Protein AF-0000000075683332 (afdb_homodimer)

Secondary structure (DSSP, 8-state):
-----------------------------------------------TTS-SS-----------EEEEEE-S-EE--SS--BPP--EEEEEETS-EETTTTEEE-SS-EEEEEEEEEE--TT-BEEEEEEETTEEEEEEEE---SS--EEEEEEEEEE-TT-EEEEEEPSSTTBEEB--TT--EEEEEEEEEE--/-----------------------------------------------TTS-SS-----------EEEEEE-S-EE--SS--BPP--EEEEEETS-EETTTTEEE-SS-EEEEEEEEEEE-TT-BEEEEEEETTEEEEEEEE---SS--EEEEEEEEEE-TT-EEEEEEPSSTTBEEE--TT--EEEEEEEEEE--

Radius of gyration: 36.13 Å; Cα contacts (8 Å, |Δi|>4): 837; chains: 2; bounding box: 90×85×94 Å

Structure (mmCIF, N/CA/C/O backbone):
data_AF-0000000075683332-model_v1
#
loop_
_entity.id
_entity.type
_entity.pdbx_description
1 polymer 'Complement C1q tumor necrosis factor-related protein 4-like isoform X2'
#
loop_
_atom_site.group_PDB
_atom_site.id
_atom_site.type_symbol
_atom_site.label_atom_id
_atom_site.label_alt_id
_atom_site.label_comp_id
_atom_site.label_asym_id
_atom_site.label_entity_id
_atom_site.label_seq_id
_atom_site.pdbx_PDB_ins_code
_atom_site.Cartn_x
_atom_site.Cartn_y
_atom_site.Cartn_z
_atom_site.occupancy
_atom_site.B_iso_or_equiv
_atom_site.auth_seq_id
_atom_site.auth_comp_id
_atom_site.auth_asym_id
_atom_site.auth_atom_id
_atom_site.pdbx_PDB_model_num
ATOM 1 N N . MET A 1 1 ? 50.438 -36.938 31.422 1 21.03 1 MET A N 1
ATOM 2 C CA . MET A 1 1 ? 51.25 -36.188 32.406 1 21.03 1 MET A CA 1
ATOM 3 C C . MET A 1 1 ? 50.531 -34.906 32.844 1 21.03 1 MET A C 1
ATOM 5 O O . MET A 1 1 ? 49.594 -34.469 32.188 1 21.03 1 MET A O 1
ATOM 9 N N . GLY A 1 2 ? 51.375 -33.875 33.438 1 19.3 2 GLY A N 1
ATOM 10 C CA . GLY A 1 2 ? 51.219 -33.094 34.625 1 19.3 2 GLY A CA 1
ATOM 11 C C . GLY A 1 2 ? 50.5 -31.781 34.406 1 19.3 2 GLY A C 1
ATOM 12 O O . GLY A 1 2 ? 50.438 -30.922 35.281 1 19.3 2 GLY A O 1
ATOM 13 N N . LYS A 1 3 ? 50.25 -31.234 33.125 1 22.16 3 LYS A N 1
ATOM 14 C CA . LYS A 1 3 ? 50.625 -29.828 33.25 1 22.16 3 LYS A CA 1
ATOM 15 C C . LYS A 1 3 ? 49.844 -29.141 34.344 1 22.16 3 LYS A C 1
ATOM 17 O O . LYS A 1 3 ? 48.594 -29.297 34.406 1 22.16 3 LYS A O 1
ATOM 22 N N . ASP A 1 4 ? 50.562 -28.516 35.125 1 20.33 4 ASP A N 1
ATOM 23 C CA . ASP A 1 4 ? 50.438 -27.953 36.469 1 20.33 4 ASP A CA 1
ATOM 24 C C . ASP A 1 4 ? 49.375 -26.844 36.5 1 20.33 4 ASP A C 1
ATOM 26 O O . ASP A 1 4 ? 48.469 -26.875 37.344 1 20.33 4 ASP A O 1
ATOM 30 N N . PRO A 1 5 ? 49.688 -25.375 36.094 1 24.64 5 PRO A N 1
ATOM 31 C CA . PRO A 1 5 ? 49.844 -24.656 37.375 1 24.64 5 PRO A CA 1
ATOM 32 C C . PRO A 1 5 ? 48.5 -24.156 37.938 1 24.64 5 PRO A C 1
ATOM 34 O O . PRO A 1 5 ? 47.5 -24.109 37.188 1 24.64 5 PRO A O 1
ATOM 37 N N . PRO A 1 6 ? 48.656 -23.281 39.062 1 23.61 6 PRO A N 1
ATOM 38 C CA . PRO A 1 6 ? 48.094 -22.891 40.344 1 23.61 6 PRO A CA 1
ATOM 39 C C . PRO A 1 6 ? 47 -21.844 40.219 1 23.61 6 PRO A C 1
ATOM 41 O O . PRO A 1 6 ? 46.812 -21.266 39.156 1 23.61 6 PRO A O 1
ATOM 44 N N . GLY A 1 7 ? 46.344 -21.5 41.375 1 21.11 7 GLY A N 1
ATOM 45 C CA . GLY A 1 7 ? 45.281 -20.969 42.219 1 21.11 7 GLY A CA 1
ATOM 46 C C . GLY A 1 7 ? 45.188 -19.453 42.188 1 21.11 7 GLY A C 1
ATOM 47 O O . GLY A 1 7 ? 44.5 -18.844 43.031 1 21.11 7 GLY A O 1
ATOM 48 N N . ARG A 1 8 ? 45.875 -18.594 41.156 1 21.12 8 ARG A N 1
ATOM 49 C CA . ARG A 1 8 ? 46.156 -17.359 41.875 1 21.12 8 ARG A CA 1
ATOM 50 C C . ARG A 1 8 ? 44.906 -16.75 42.438 1 21.12 8 ARG A C 1
ATOM 52 O O . ARG A 1 8 ? 43.969 -16.453 41.688 1 21.12 8 ARG A O 1
ATOM 59 N N . ARG A 1 9 ? 44.719 -16.812 43.844 1 20.95 9 ARG A N 1
ATOM 60 C CA . ARG A 1 9 ? 43.781 -16.344 44.844 1 20.95 9 ARG A CA 1
ATOM 61 C C . ARG A 1 9 ? 43.75 -14.812 44.906 1 20.95 9 ARG A C 1
ATOM 63 O O . ARG A 1 9 ? 43.125 -14.227 45.781 1 20.95 9 ARG A O 1
ATOM 70 N N . MET A 1 10 ? 44.344 -14.008 43.844 1 21.42 10 MET A N 1
ATOM 71 C CA . MET A 1 10 ? 44.625 -12.789 44.594 1 21.42 10 MET A CA 1
ATOM 72 C C . MET A 1 10 ? 43.406 -12.266 45.281 1 21.42 10 MET A C 1
ATOM 74 O O . MET A 1 10 ? 42.281 -12.398 44.781 1 21.42 10 MET A O 1
ATOM 78 N N . ARG A 1 11 ? 43.719 -11.539 46.531 1 19.95 11 ARG A N 1
ATOM 79 C CA . ARG A 1 11 ? 43.312 -10.898 47.781 1 19.95 11 ARG A CA 1
ATOM 80 C C . ARG A 1 11 ? 42.344 -9.766 47.531 1 19.95 11 ARG A C 1
ATOM 82 O O . ARG A 1 11 ? 42.281 -9.211 46.438 1 19.95 11 ARG A O 1
ATOM 89 N N . MET A 1 12 ? 41.906 -9.094 48.656 1 19.39 12 MET A N 1
ATOM 90 C CA . MET A 1 12 ? 40.781 -8.648 49.469 1 19.39 12 MET A CA 1
ATOM 91 C C . MET A 1 12 ? 40.5 -7.176 49.219 1 19.39 12 MET A C 1
ATOM 93 O O . MET A 1 12 ? 39.312 -6.77 49.25 1 19.39 12 MET A O 1
ATOM 97 N N . PHE A 1 13 ? 41.531 -6.137 48.844 1 22.83 13 PHE A N 1
ATOM 98 C CA . PHE A 1 13 ? 41.469 -5.055 49.812 1 22.83 13 PHE A CA 1
ATOM 99 C C . PHE A 1 13 ? 40.25 -4.156 49.531 1 22.83 13 PHE A C 1
ATOM 101 O O . PHE A 1 13 ? 40.062 -3.723 48.406 1 22.83 13 PHE A O 1
ATOM 108 N N . LEU A 1 14 ? 39.25 -4.105 50.5 1 23.3 14 LEU A N 1
ATOM 109 C CA . LEU A 1 14 ? 37.969 -3.471 50.781 1 23.3 14 LEU A CA 1
ATOM 110 C C . LEU A 1 14 ? 38.156 -1.97 51 1 23.3 14 LEU A C 1
ATOM 112 O O . LEU A 1 14 ? 38.25 -1.5 52.125 1 23.3 14 LEU A O 1
ATOM 116 N N . LEU A 1 15 ? 39.156 -1.261 50.219 1 23.52 15 LEU A N 1
ATOM 117 C CA . LEU A 1 15 ? 39.344 -0.017 50.969 1 23.52 15 LEU A CA 1
ATOM 118 C C . LEU A 1 15 ? 38 0.731 51.094 1 23.52 15 LEU A C 1
ATOM 120 O O . LEU A 1 15 ? 37.312 0.927 50.094 1 23.52 15 LEU A O 1
ATOM 124 N N . LEU A 1 16 ? 37.688 1.085 52.344 1 22.2 16 LEU A N 1
ATOM 125 C CA . LEU A 1 16 ? 36.656 1.714 53.156 1 22.2 16 LEU A CA 1
ATOM 126 C C . LEU A 1 16 ? 36.531 3.199 52.844 1 22.2 16 LEU A C 1
ATOM 128 O O . LEU A 1 16 ? 37.375 4 53.25 1 22.2 16 LEU A O 1
ATOM 132 N N . VAL A 1 17 ? 36.75 3.617 51.562 1 26.45 17 VAL A N 1
ATOM 133 C CA . VAL A 1 17 ? 36.906 5.062 51.656 1 26.45 17 VAL A CA 1
ATOM 134 C C . VAL A 1 17 ? 35.688 5.664 52.344 1 26.45 17 VAL A C 1
ATOM 136 O O . VAL A 1 17 ? 34.562 5.355 51.969 1 26.45 17 VAL A O 1
ATOM 139 N N . ALA A 1 18 ? 36 6.18 53.562 1 22.12 18 ALA A N 1
ATOM 140 C CA . ALA A 1 18 ? 35.281 6.938 54.594 1 22.12 18 ALA A CA 1
ATOM 141 C C . ALA A 1 18 ? 34.562 8.125 54 1 22.12 18 ALA A C 1
ATOM 143 O O . ALA A 1 18 ? 35.125 8.914 53.25 1 22.12 18 ALA A O 1
ATOM 144 N N . LEU A 1 19 ? 33.219 8.039 54.031 1 25.22 19 LEU A N 1
ATOM 145 C CA . LEU A 1 19 ? 32 8.781 53.688 1 25.22 19 LEU A CA 1
ATOM 146 C C . LEU A 1 19 ? 31.922 10.086 54.469 1 25.22 19 LEU A C 1
ATOM 148 O O . LEU A 1 19 ? 31.359 10.117 55.594 1 25.22 19 LEU A O 1
ATOM 152 N N . ASN A 1 20 ? 33.25 10.656 54.75 1 23.88 20 ASN A N 1
ATOM 153 C CA . ASN A 1 20 ? 32.969 11.648 55.781 1 23.88 20 ASN A CA 1
ATOM 154 C C . ASN A 1 20 ? 31.891 12.633 55.344 1 23.88 20 ASN A C 1
ATOM 156 O O . ASN A 1 20 ? 32.031 13.273 54.281 1 23.88 20 ASN A O 1
ATOM 160 N N . VAL A 1 21 ? 30.688 12.484 55.875 1 24.3 21 VAL A N 1
ATOM 161 C CA . VAL A 1 21 ? 29.359 13.078 55.844 1 24.3 21 VAL A CA 1
ATOM 162 C C . VAL A 1 21 ? 29.406 14.492 56.406 1 24.3 21 VAL A C 1
ATOM 164 O O . VAL A 1 21 ? 29.375 14.688 57.625 1 24.3 21 VAL A O 1
ATOM 167 N N . ALA A 1 22 ? 30.641 15.211 56.125 1 22.44 22 ALA A N 1
ATOM 168 C CA . ALA A 1 22 ? 30.641 16.375 57 1 22.44 22 ALA A CA 1
ATOM 169 C C . ALA A 1 22 ? 29.312 17.125 56.938 1 22.44 22 ALA A C 1
ATOM 171 O O . ALA A 1 22 ? 28.688 17.188 55.875 1 22.44 22 ALA A O 1
ATOM 172 N N . ASP A 1 23 ? 28.812 17.5 58.125 1 22.67 23 ASP A N 1
ATOM 173 C CA . ASP A 1 23 ? 27.641 17.922 58.906 1 22.67 23 ASP A CA 1
ATOM 174 C C . ASP A 1 23 ? 27.312 19.391 58.656 1 22.67 23 ASP A C 1
ATOM 176 O O . ASP A 1 23 ? 26.422 19.953 59.281 1 22.67 23 ASP A O 1
ATOM 180 N N . SER A 1 24 ? 28.141 20.062 57.75 1 22.69 24 SER A N 1
ATOM 181 C CA . SER A 1 24 ? 28.156 21.438 58.25 1 22.69 24 SER A CA 1
ATOM 182 C C . SER A 1 24 ? 26.734 22 58.344 1 22.69 24 SER A C 1
ATOM 184 O O . SER A 1 24 ? 25.891 21.734 57.469 1 22.69 24 SER A O 1
ATOM 186 N N . HIS A 1 25 ? 26.453 22.438 59.562 1 25.3 25 HIS A N 1
ATOM 187 C CA . HIS A 1 25 ? 25.359 23 60.375 1 25.3 25 HIS A CA 1
ATOM 188 C C . HIS A 1 25 ? 24.859 24.312 59.781 1 25.3 25 HIS A C 1
ATOM 190 O O . HIS A 1 25 ? 24.125 25.047 60.406 1 25.3 25 HIS A O 1
ATOM 196 N N . ILE A 1 26 ? 25 24.531 58.469 1 24.22 26 ILE A N 1
ATOM 197 C CA . ILE A 1 26 ? 24.766 25.938 58.156 1 24.22 26 ILE A CA 1
ATOM 198 C C . ILE A 1 26 ? 23.438 26.391 58.75 1 24.22 26 ILE A C 1
ATOM 200 O O . ILE A 1 26 ? 22.422 25.688 58.656 1 24.22 26 ILE A O 1
ATOM 204 N N . PHE A 1 27 ? 23.719 27.531 59.5 1 22.11 27 PHE A N 1
ATOM 205 C CA . PHE A 1 27 ? 22.984 28.438 60.375 1 22.11 27 PHE A CA 1
ATOM 206 C C . PHE A 1 27 ? 21.641 28.812 59.781 1 22.11 27 PHE A C 1
ATOM 208 O O . PHE A 1 27 ? 21.438 28.703 58.562 1 22.11 27 PHE A O 1
ATOM 215 N N . ALA A 1 28 ? 21.047 29.625 60.688 1 20.23 28 ALA A N 1
ATOM 216 C CA . ALA A 1 28 ? 19.75 30.031 61.219 1 20.23 28 ALA A CA 1
ATOM 217 C C . ALA A 1 28 ? 19.031 30.953 60.219 1 20.23 28 ALA A C 1
ATOM 219 O O . ALA A 1 28 ? 19.641 31.844 59.625 1 20.23 28 ALA A O 1
ATOM 220 N N . GLN A 1 29 ? 17.859 30.609 59.875 1 20.38 29 GLN A N 1
ATOM 221 C CA . GLN A 1 29 ? 16.75 30.891 59 1 20.38 29 GLN A CA 1
ATOM 222 C C . GLN A 1 29 ? 16.109 32.219 59.344 1 20.38 29 GLN A C 1
ATOM 224 O O . GLN A 1 29 ? 14.875 32.344 59.344 1 20.38 29 GLN A O 1
ATOM 229 N N . PRO A 1 30 ? 16.953 33.281 59.844 1 20.72 30 PRO A N 1
ATOM 230 C CA . PRO A 1 30 ? 15.883 34 60.531 1 20.72 30 PRO A CA 1
ATOM 231 C C . PRO A 1 30 ? 14.711 34.344 59.594 1 20.72 30 PRO A C 1
ATOM 233 O O . PRO A 1 30 ? 14.883 34.406 58.375 1 20.72 30 PRO A O 1
ATOM 236 N N . THR A 1 31 ? 13.539 34.188 60.188 1 21.8 31 THR A N 1
ATOM 237 C CA . THR A 1 31 ? 12.141 34.188 59.781 1 21.8 31 THR A CA 1
ATOM 238 C C . THR A 1 31 ? 11.711 35.594 59.375 1 21.8 31 THR A C 1
ATOM 240 O O . THR A 1 31 ? 10.531 35.875 59.125 1 21.8 31 THR A O 1
ATOM 243 N N . THR A 1 32 ? 12.82 36.469 59.031 1 20.78 32 THR A N 1
ATOM 244 C CA . THR A 1 32 ? 12.203 37.719 59.406 1 20.78 32 THR A CA 1
ATOM 245 C C . THR A 1 32 ? 10.789 37.844 58.844 1 20.78 32 THR A C 1
ATOM 247 O O . THR A 1 32 ? 10.43 37.125 57.938 1 20.78 32 THR A O 1
ATOM 250 N N . GLN A 1 33 ? 10.539 39.188 58.531 1 19.16 33 GLN A N 1
ATOM 251 C CA . GLN A 1 33 ? 9.523 40.188 58.75 1 19.16 33 GLN A CA 1
ATOM 252 C C . GLN A 1 33 ? 8.375 40.062 57.75 1 19.16 33 GLN A C 1
ATOM 254 O O . GLN A 1 33 ? 8.586 39.656 56.625 1 19.16 33 GLN A O 1
ATOM 259 N N . GLN A 1 34 ? 7.25 40.5 58.25 1 18.27 34 GLN A N 1
ATOM 260 C CA . GLN A 1 34 ? 5.805 40.344 58.125 1 18.27 34 GLN A CA 1
ATOM 261 C C . GLN A 1 34 ? 5.328 40.656 56.719 1 18.27 34 GLN A C 1
ATOM 263 O O . GLN A 1 34 ? 4.82 39.75 56.031 1 18.27 34 GLN A O 1
ATOM 268 N N . LEU A 1 35 ? 4.348 41.75 56.656 1 21.08 35 LEU A N 1
ATOM 269 C CA . LEU A 1 35 ? 2.898 41.875 56.562 1 21.08 35 LEU A CA 1
ATOM 270 C C . LEU A 1 35 ? 2.494 42.281 55.156 1 21.08 35 LEU A C 1
ATOM 272 O O . LEU A 1 35 ? 3.309 42.812 54.406 1 21.08 35 LEU A O 1
ATOM 276 N N . GLY A 1 36 ? 1.146 42.438 54.938 1 23.03 36 GLY A N 1
ATOM 277 C CA . GLY A 1 36 ? 0.008 42.344 54.031 1 23.03 36 GLY A CA 1
ATOM 278 C C . GLY A 1 36 ? -0.115 43.562 53.125 1 23.03 36 GLY A C 1
ATOM 279 O O . GLY A 1 36 ? -1.1 43.688 52.375 1 23.03 36 GLY A O 1
ATOM 280 N N . CYS A 1 37 ? 0.862 44.375 52.844 1 21.34 37 CYS A N 1
ATOM 281 C CA . CYS A 1 37 ? 0.204 45.656 52.625 1 21.34 37 CYS A CA 1
ATOM 282 C C . CYS A 1 37 ? -0.967 45.531 51.656 1 21.34 37 CYS A C 1
ATOM 284 O O . CYS A 1 37 ? -1.006 44.594 50.875 1 21.34 37 CYS A O 1
ATOM 286 N N . PRO A 1 38 ? -1.928 46.531 51.781 1 25.47 38 PRO A N 1
ATOM 287 C CA . PRO A 1 38 ? -3.264 46.875 51.281 1 25.47 38 PRO A CA 1
ATOM 288 C C . PRO A 1 38 ? -3.287 47.125 49.781 1 25.47 38 PRO A C 1
ATOM 290 O O . PRO A 1 38 ? -4.301 47.562 49.25 1 25.47 38 PRO A O 1
ATOM 293 N N . GLY A 1 39 ? -2.105 46.906 49.156 1 21.17 39 GLY A N 1
ATOM 294 C CA . GLY A 1 39 ? -2.047 47.719 47.938 1 21.17 39 GLY A CA 1
ATOM 295 C C . GLY A 1 39 ? -3.332 47.656 47.156 1 21.17 39 GLY A C 1
ATOM 296 O O . GLY A 1 39 ? -4.223 46.844 47.438 1 21.17 39 GLY A O 1
ATOM 297 N N . CYS A 1 40 ? -3.041 47.906 45.719 1 23.62 40 CYS A N 1
ATOM 298 C CA . CYS A 1 40 ? -3.551 48.562 44.5 1 23.62 40 CYS A CA 1
ATOM 299 C C . CYS A 1 40 ? -4.711 47.75 43.906 1 23.62 40 CYS A C 1
ATOM 301 O O . CYS A 1 40 ? -4.586 46.562 43.656 1 23.62 40 CYS A O 1
ATOM 303 N N . CYS A 1 41 ? -5.887 48.312 44.219 1 24.38 41 CYS A N 1
ATOM 304 C CA . CYS A 1 41 ? -7.25 48 43.812 1 24.38 41 CYS A CA 1
ATOM 305 C C . CYS A 1 41 ? -7.273 47.469 42.375 1 24.38 41 CYS A C 1
ATOM 307 O O . CYS A 1 41 ? -7.691 46.344 42.125 1 24.38 41 CYS A O 1
ATOM 309 N N . GLY A 1 42 ? -7.875 48.375 41.5 1 26.83 42 GLY A N 1
ATOM 310 C CA . GLY A 1 42 ? -8.93 48.25 40.5 1 26.83 42 GLY A CA 1
ATOM 311 C C . GLY A 1 42 ? -8.43 47.719 39.188 1 26.83 42 GLY A C 1
ATOM 312 O O . GLY A 1 42 ? -8.32 48.469 38.219 1 26.83 42 GLY A O 1
ATOM 313 N N . GLY A 1 43 ? -7.297 47.219 39 1 28.59 43 GLY A N 1
ATOM 314 C CA . GLY A 1 43 ? -6.926 46.969 37.625 1 28.59 43 GLY A CA 1
ATOM 315 C C . GLY A 1 43 ? -8.023 46.312 36.812 1 28.59 43 GLY A C 1
ATOM 316 O O . GLY A 1 43 ? -8.625 45.344 37.25 1 28.59 43 GLY A O 1
ATOM 317 N N . GLY A 1 44 ? -8.75 47.156 36.062 1 31.09 44 GLY A N 1
ATOM 318 C CA . GLY A 1 44 ? -9.703 46.719 35.062 1 31.09 44 GLY A CA 1
ATOM 319 C C . GLY A 1 44 ? -9.258 45.5 34.281 1 31.09 44 GLY A C 1
ATOM 320 O O . GLY A 1 44 ? -8.133 45.469 33.781 1 31.09 44 GLY A O 1
ATOM 321 N N . MET A 1 45 ? -9.562 44.375 34.719 1 30.33 45 MET A N 1
ATOM 322 C CA . MET A 1 45 ? -9.438 43.156 33.938 1 30.33 45 MET A CA 1
ATOM 323 C C . MET A 1 45 ? -9.812 43.406 32.5 1 30.33 45 MET A C 1
ATOM 325 O O . MET A 1 45 ? -10.953 43.781 32.188 1 30.33 45 MET A O 1
ATOM 329 N N . MET A 1 46 ? -8.938 44.188 31.734 1 29.42 46 MET A N 1
ATOM 330 C CA . MET A 1 46 ? -9.133 44.031 30.297 1 29.42 46 MET A CA 1
ATOM 331 C C . MET A 1 46 ? -9.531 42.625 29.938 1 29.42 46 MET A C 1
ATOM 333 O O . MET A 1 46 ? -8.867 41.656 30.359 1 29.42 46 MET A O 1
ATOM 337 N N . ASP A 1 47 ? -10.789 42.344 29.938 1 32.28 47 ASP A N 1
ATOM 338 C CA . ASP A 1 47 ? -11.336 41.156 29.312 1 32.28 47 ASP A CA 1
ATOM 339 C C . ASP A 1 47 ? -10.57 40.812 28.031 1 32.28 47 ASP A C 1
ATOM 341 O O . ASP A 1 47 ? -10.805 41.406 26.984 1 32.28 47 ASP A O 1
ATOM 345 N N . ASN A 1 48 ? -9.266 40.625 28.109 1 34.75 48 ASN A N 1
ATOM 346 C CA . ASN A 1 48 ? -8.383 40.219 27.031 1 34.75 48 ASN A CA 1
ATOM 347 C C . ASN A 1 48 ? -8.945 39.031 26.266 1 34.75 48 ASN A C 1
ATOM 349 O O . ASN A 1 48 ? -8.203 38.312 25.578 1 34.75 48 ASN A O 1
ATOM 353 N N . ARG A 1 49 ? -10.039 38.469 26.781 1 35.44 49 ARG A N 1
ATOM 354 C CA . ARG A 1 49 ? -10.328 37.188 26.125 1 35.44 49 ARG A CA 1
ATOM 355 C C . ARG A 1 49 ? -10.586 37.406 24.641 1 35.44 49 ARG A C 1
ATOM 357 O O . ARG A 1 49 ? -10.523 36.438 23.859 1 35.44 49 ARG A O 1
ATOM 364 N N . TYR A 1 50 ? -11.594 38.281 24.438 1 35.28 50 TYR A N 1
ATOM 365 C CA . TYR A 1 50 ? -11.984 38.312 23.031 1 35.28 50 TYR A CA 1
ATOM 366 C C . TYR A 1 50 ? -10.984 39.125 22.219 1 35.28 50 TYR A C 1
ATOM 368 O O . TYR A 1 50 ? -10.867 40.344 22.391 1 35.28 50 TYR A O 1
ATOM 376 N N . ALA A 1 51 ? -9.844 38.75 21.859 1 38.38 51 ALA A N 1
ATOM 377 C CA . ALA A 1 51 ? -9.297 39.562 20.781 1 38.38 51 ALA A CA 1
ATOM 378 C C . ALA A 1 51 ? -10.391 40 19.797 1 38.38 51 ALA A C 1
ATOM 380 O O . ALA A 1 51 ? -11.32 39.219 19.531 1 38.38 51 ALA A O 1
ATOM 381 N N . PRO A 1 52 ? -10.727 41.219 19.625 1 39.25 52 PRO A N 1
ATOM 382 C CA . PRO A 1 52 ? -11.734 41.656 18.672 1 39.25 52 PRO A CA 1
ATOM 383 C C . PRO A 1 52 ? -11.844 40.75 17.453 1 39.25 52 PRO A C 1
ATOM 385 O O . PRO A 1 52 ? -12.93 40.594 16.891 1 39.25 52 PRO A O 1
ATOM 388 N N . ASN A 1 53 ? -10.695 40.781 16.641 1 38.06 53 ASN A N 1
ATOM 389 C CA . ASN A 1 53 ? -10.859 40.062 15.383 1 38.06 53 ASN A CA 1
ATOM 390 C C . ASN A 1 53 ? -11.109 38.594 15.609 1 38.06 53 ASN A C 1
ATOM 392 O O . ASN A 1 53 ? -10.375 37.938 16.344 1 38.06 53 ASN A O 1
ATOM 396 N N . GLY A 1 54 ? -12.242 38.062 15.953 1 39.75 54 GLY A N 1
ATOM 397 C CA . GLY A 1 54 ? -12.805 36.75 15.883 1 39.75 54 GLY A CA 1
ATOM 398 C C . GLY A 1 54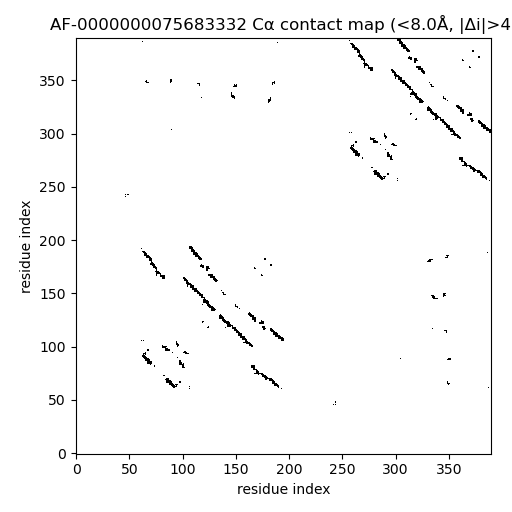 ? -12.008 35.812 15 1 39.75 54 GLY A C 1
ATOM 399 O O . GLY A 1 54 ? -12.578 34.906 14.375 1 39.75 54 GLY A O 1
ATOM 400 N N . TYR A 1 55 ? -10.805 36.281 14.445 1 37.53 55 TYR A N 1
ATOM 401 C CA . TYR A 1 55 ? -10.125 35.281 13.609 1 37.53 55 TYR A CA 1
ATOM 402 C C . TYR A 1 55 ? -9.891 34 14.367 1 37.53 55 TYR A C 1
ATOM 404 O O . TYR A 1 55 ? -9.305 34 15.453 1 37.53 55 TYR A O 1
ATOM 412 N N . VAL A 1 56 ? -10.883 33.156 14.562 1 43.22 56 VAL A N 1
ATOM 413 C CA . VAL A 1 56 ? -10.586 31.781 14.883 1 43.22 56 VAL A CA 1
ATOM 414 C C . VAL A 1 56 ? -9.266 31.359 14.234 1 43.22 56 VAL A C 1
ATOM 416 O O . VAL A 1 56 ? -9.109 31.453 13.016 1 43.22 56 VAL A O 1
ATOM 419 N N . GLN A 1 57 ? -8.148 31.672 14.719 1 42.97 57 GLN A N 1
ATOM 420 C CA . GLN A 1 57 ? -6.895 31.141 14.211 1 42.97 57 GLN A CA 1
ATOM 421 C C . GLN A 1 57 ? -7.031 29.656 13.883 1 42.97 57 GLN A C 1
ATOM 423 O O . GLN A 1 57 ? -7.121 28.812 14.789 1 42.97 57 GLN A O 1
ATOM 428 N N . THR A 1 58 ? -7.77 29.25 12.844 1 49.91 58 THR A N 1
ATOM 429 C CA . THR A 1 58 ? -7.758 27.859 12.422 1 49.91 58 THR A CA 1
ATOM 430 C C . THR A 1 58 ? -6.328 27.359 12.25 1 49.91 58 THR A C 1
ATOM 432 O O . THR A 1 58 ? -5.52 27.984 11.555 1 49.91 58 THR A O 1
ATOM 435 N N . ASN A 1 59 ? -5.645 26.938 13.328 1 54.19 59 ASN A N 1
ATOM 436 C CA . ASN A 1 59 ? -4.316 26.344 13.203 1 54.19 59 ASN A CA 1
ATOM 437 C C . ASN A 1 59 ? -4.184 25.531 11.922 1 54.19 59 ASN A C 1
ATOM 439 O O . ASN A 1 59 ? -5.055 24.719 11.609 1 54.19 59 ASN A O 1
ATOM 443 N N . PRO A 1 60 ? -3.355 26 11.031 1 62.84 60 PRO A N 1
ATOM 444 C CA . PRO A 1 60 ? -3.207 25.281 9.773 1 62.84 60 PRO A CA 1
ATOM 445 C C . PRO A 1 60 ? -2.996 23.781 9.977 1 62.84 60 PRO A C 1
ATOM 447 O O . PRO A 1 60 ? -2.369 23.375 10.961 1 62.84 60 PRO A O 1
ATOM 450 N N . ILE A 1 61 ? -3.791 22.938 9.359 1 76 61 ILE A N 1
ATOM 451 C CA . ILE A 1 61 ? -3.629 21.484 9.406 1 76 61 ILE A CA 1
ATOM 452 C C . ILE A 1 61 ? -2.32 21.094 8.727 1 76 61 ILE A C 1
ATOM 454 O O . ILE A 1 61 ? -2.158 21.281 7.523 1 76 61 ILE A O 1
ATOM 458 N N . LEU A 1 62 ? -1.255 20.906 9.523 1 89.19 62 LEU A N 1
ATOM 459 C CA . LEU A 1 62 ? 0.021 20.422 9.023 1 89.19 62 LEU A CA 1
ATOM 460 C C . LEU A 1 62 ? -0.133 19.031 8.422 1 89.19 62 LEU A C 1
ATOM 462 O O . LEU A 1 62 ? -0.681 18.125 9.062 1 89.19 62 LEU A O 1
ATOM 466 N N . ARG A 1 63 ? 0.26 19 7.148 1 94.31 63 ARG A N 1
ATOM 467 C CA . ARG A 1 63 ? 0.122 17.734 6.43 1 94.31 63 ARG A CA 1
ATOM 468 C C . ARG A 1 63 ? 1.385 17.422 5.637 1 94.31 63 ARG A C 1
ATOM 470 O O . ARG A 1 63 ? 2.047 18.312 5.121 1 94.31 63 ARG A O 1
ATOM 477 N N . SER A 1 64 ? 1.753 16.203 5.602 1 97.94 64 SER A N 1
ATOM 478 C CA . SER A 1 64 ? 2.805 15.656 4.754 1 97.94 64 SER A CA 1
ATOM 479 C C . SER A 1 64 ? 2.549 14.18 4.449 1 97.94 64 SER A C 1
ATOM 481 O O . SER A 1 64 ? 2.482 13.352 5.359 1 97.94 64 SER A O 1
ATOM 483 N N . ALA A 1 65 ? 2.344 13.875 3.189 1 98.81 65 ALA A N 1
ATOM 484 C CA . ALA A 1 65 ? 2.062 12.5 2.783 1 98.81 65 ALA A CA 1
ATOM 485 C C . ALA A 1 65 ? 2.518 12.25 1.349 1 98.81 65 ALA A C 1
ATOM 487 O O . ALA A 1 65 ? 2.395 13.125 0.489 1 98.81 65 ALA A O 1
ATOM 488 N N . PHE A 1 66 ? 3.043 11.055 1.123 1 98.88 66 PHE A N 1
ATOM 489 C CA . PHE A 1 66 ? 3.357 10.656 -0.242 1 98.88 66 PHE A CA 1
ATOM 490 C C . PHE A 1 66 ? 3.041 9.18 -0.459 1 98.88 66 PHE A C 1
ATOM 492 O O . PHE A 1 66 ? 3.068 8.391 0.485 1 98.88 66 PHE A O 1
ATOM 499 N N . SER A 1 67 ? 2.699 8.828 -1.687 1 98.94 67 SER A N 1
ATOM 500 C CA . SER A 1 67 ? 2.496 7.477 -2.186 1 98.94 67 SER A CA 1
ATOM 501 C C . SER A 1 67 ? 2.928 7.352 -3.643 1 98.94 67 SER A C 1
ATOM 503 O O . SER A 1 67 ? 2.42 8.062 -4.508 1 98.94 67 SER A O 1
ATOM 505 N N . VAL A 1 68 ? 3.893 6.48 -3.812 1 98.88 68 VAL A N 1
ATOM 506 C CA . VAL A 1 68 ? 4.504 6.398 -5.133 1 98.88 68 VAL A CA 1
ATOM 507 C C . VAL A 1 68 ? 4.707 4.934 -5.523 1 98.88 68 VAL A C 1
ATOM 509 O O . VAL A 1 68 ? 4.648 4.047 -4.668 1 98.88 68 VAL A O 1
ATOM 512 N N . ALA A 1 69 ? 4.883 4.723 -6.828 1 98.75 69 ALA A N 1
ATOM 513 C CA . ALA A 1 69 ? 5.164 3.387 -7.352 1 98.75 69 ALA A CA 1
ATOM 514 C C . ALA A 1 69 ? 6.246 3.436 -8.43 1 98.75 69 ALA A C 1
ATOM 516 O O . ALA A 1 69 ? 6.547 4.504 -8.969 1 98.75 69 ALA A O 1
ATOM 517 N N . ARG A 1 70 ? 6.852 2.359 -8.562 1 97.5 70 ARG A N 1
ATOM 518 C CA . ARG A 1 70 ? 7.809 2.158 -9.641 1 97.5 70 ARG A CA 1
ATOM 519 C C . ARG A 1 70 ? 7.266 1.186 -10.688 1 97.5 70 ARG A C 1
ATOM 521 O O . ARG A 1 70 ? 6.855 0.073 -10.344 1 97.5 70 ARG A O 1
ATOM 528 N N . GLN A 1 71 ? 7.391 1.574 -11.93 1 97.19 71 GLN A N 1
ATOM 529 C CA . GLN A 1 71 ? 6.762 0.771 -12.977 1 97.19 71 GLN A CA 1
ATOM 530 C C . GLN A 1 71 ? 7.801 -0.027 -13.758 1 97.19 71 GLN A C 1
ATOM 532 O O . GLN A 1 71 ? 7.453 -0.771 -14.68 1 97.19 71 GLN A O 1
ATOM 537 N N . THR A 1 72 ? 9.047 0.157 -13.43 1 95.75 72 THR A N 1
ATOM 538 C CA . THR A 1 72 ? 10.141 -0.601 -14.031 1 95.75 72 THR A CA 1
ATOM 539 C C . THR A 1 72 ? 10.859 -1.438 -12.977 1 95.75 72 THR A C 1
ATOM 541 O O . THR A 1 72 ? 11.039 -0.996 -11.836 1 95.75 72 THR A O 1
ATOM 544 N N . SER A 1 73 ? 11.305 -2.584 -13.43 1 96.94 73 SER A N 1
ATOM 545 C CA . SER A 1 73 ? 12 -3.467 -12.5 1 96.94 73 SER A CA 1
ATOM 546 C C . SER A 1 73 ? 13.273 -2.818 -11.977 1 96.94 73 SER A C 1
ATOM 548 O O . SER A 1 73 ? 13.93 -2.051 -12.688 1 96.94 73 SER A O 1
ATOM 550 N N . LEU A 1 74 ? 13.508 -3.105 -10.789 1 95.81 74 LEU A N 1
ATOM 551 C CA . LEU A 1 74 ? 14.727 -2.654 -10.125 1 95.81 74 LEU A CA 1
ATOM 552 C C . LEU A 1 74 ? 15.82 -3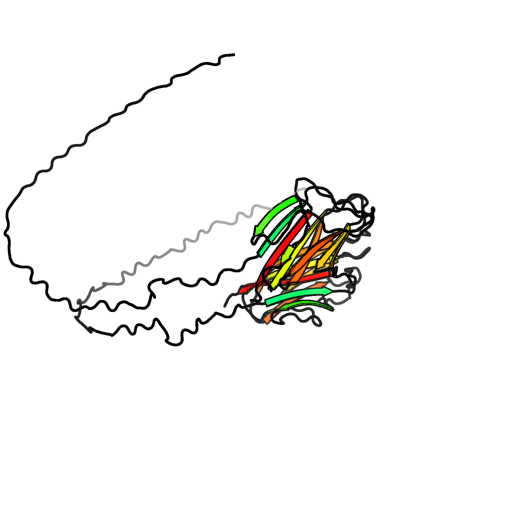.709 -10.227 1 95.81 74 LEU A C 1
ATOM 554 O O . LEU A 1 74 ? 15.68 -4.816 -9.695 1 95.81 74 LEU A O 1
ATOM 558 N N . MET A 1 75 ? 16.922 -3.361 -10.875 1 96 75 MET A N 1
ATOM 559 C CA . MET A 1 75 ? 18.031 -4.285 -11.016 1 96 75 MET A CA 1
ATOM 560 C C . MET A 1 75 ? 19.203 -3.865 -10.125 1 96 75 MET A C 1
ATOM 562 O O . MET A 1 75 ? 19.516 -2.678 -10.023 1 96 75 MET A O 1
ATOM 566 N N . GLY A 1 76 ? 19.75 -4.871 -9.516 1 94.44 76 GLY A N 1
ATOM 567 C CA . GLY A 1 76 ? 20.922 -4.578 -8.695 1 94.44 76 GLY A CA 1
ATOM 568 C C . GLY A 1 76 ? 22.109 -4.105 -9.492 1 94.44 76 GLY A C 1
ATOM 569 O O . GLY A 1 76 ? 22.266 -4.457 -10.664 1 94.44 76 GLY A O 1
ATOM 570 N N . ALA A 1 77 ? 22.953 -3.234 -8.773 1 91.19 77 ALA A N 1
ATOM 571 C CA . ALA A 1 77 ? 24.188 -2.697 -9.359 1 91.19 77 ALA A CA 1
ATOM 572 C C . ALA A 1 77 ? 25.359 -2.818 -8.391 1 91.19 77 ALA A C 1
ATOM 574 O O . ALA A 1 77 ? 25.188 -3.25 -7.246 1 91.19 77 ALA A O 1
ATOM 575 N N . ILE A 1 78 ? 26.484 -2.486 -8.945 1 90.44 78 ILE A N 1
ATOM 576 C CA . ILE A 1 78 ? 27.703 -2.582 -8.141 1 90.44 78 ILE A CA 1
ATOM 577 C C . ILE A 1 78 ? 27.609 -1.628 -6.953 1 90.44 78 ILE A C 1
ATOM 579 O O . ILE A 1 78 ? 27.969 -1.988 -5.828 1 90.44 78 ILE A O 1
ATOM 583 N N . GLU A 1 79 ? 27.078 -0.423 -7.27 1 88.69 79 GLU A N 1
ATOM 584 C CA . GLU A 1 79 ? 26.859 0.538 -6.191 1 88.69 79 GLU A CA 1
ATOM 585 C C . GLU A 1 79 ? 25.375 0.725 -5.906 1 88.69 79 GLU A C 1
ATOM 587 O O . GLU A 1 79 ? 24.547 0.649 -6.816 1 88.69 79 GLU A O 1
ATOM 592 N N . THR A 1 80 ? 25.156 0.953 -4.621 1 91.06 80 THR A N 1
ATOM 593 C CA . THR A 1 80 ? 23.766 1.177 -4.238 1 91.06 80 THR A CA 1
ATOM 594 C C . THR A 1 80 ? 23.406 2.652 -4.367 1 91.06 80 THR A C 1
ATOM 596 O O . THR A 1 80 ? 24.25 3.525 -4.219 1 91.06 80 THR A O 1
ATOM 599 N N . SER A 1 81 ? 22.234 2.854 -4.773 1 94 81 SER A N 1
ATOM 600 C CA . SER A 1 81 ? 21.641 4.184 -4.84 1 94 81 SER A CA 1
ATOM 601 C C . SER A 1 81 ? 20.172 4.16 -4.406 1 94 81 SER A C 1
ATOM 603 O O . SER A 1 81 ? 19.562 3.096 -4.348 1 94 81 SER A O 1
ATOM 605 N N . PRO A 1 82 ? 19.609 5.348 -4.02 1 98.12 82 PRO A N 1
ATOM 606 C CA . PRO A 1 82 ? 18.172 5.387 -3.703 1 98.12 82 PRO A CA 1
ATOM 607 C C . PRO A 1 82 ? 17.312 4.863 -4.844 1 98.12 82 PRO A C 1
ATOM 609 O O . PRO A 1 82 ? 17.594 5.121 -6.016 1 98.12 82 PRO A O 1
ATOM 612 N N . VAL A 1 83 ? 16.312 4.086 -4.531 1 98.25 83 VAL A N 1
ATOM 613 C CA . VAL A 1 83 ? 15.344 3.629 -5.516 1 98.25 83 VAL A CA 1
ATOM 614 C C . VAL A 1 83 ? 14.539 4.816 -6.035 1 98.25 83 VAL A C 1
ATOM 616 O O . VAL A 1 83 ? 14.016 5.613 -5.254 1 98.25 83 VAL A O 1
ATOM 619 N N . GLN A 1 84 ? 14.422 4.93 -7.301 1 98 84 GLN A N 1
ATOM 620 C CA . GLN A 1 84 ? 13.617 5.977 -7.922 1 98 84 GLN A CA 1
ATOM 621 C C . GLN A 1 84 ? 12.203 5.484 -8.219 1 98 84 GLN A C 1
ATOM 623 O O . GLN A 1 84 ? 11.984 4.289 -8.422 1 98 84 GLN A O 1
ATOM 628 N N . PHE A 1 85 ? 11.305 6.434 -8.25 1 98.38 85 PHE A N 1
ATOM 629 C CA . PHE A 1 85 ? 9.906 6.133 -8.5 1 98.38 85 PHE A CA 1
ATOM 630 C C . PHE A 1 85 ? 9.352 7.012 -9.617 1 98.38 85 PHE A C 1
ATOM 632 O O . PHE A 1 85 ? 9.617 8.219 -9.656 1 98.38 85 PHE A O 1
ATOM 639 N N . ASP A 1 86 ? 8.531 6.359 -10.531 1 97.44 86 ASP A N 1
ATOM 640 C CA . ASP A 1 86 ? 8.102 7.062 -11.734 1 97.44 86 ASP A CA 1
ATOM 641 C C . ASP A 1 86 ? 6.59 7.246 -11.766 1 97.44 86 ASP A C 1
ATOM 643 O O . ASP A 1 86 ? 6.039 7.789 -12.727 1 97.44 86 ASP A O 1
ATOM 647 N N . LYS A 1 87 ? 5.828 6.777 -10.773 1 98 87 LYS A N 1
ATOM 648 C CA . LYS A 1 87 ? 4.398 7.004 -10.586 1 98 87 LYS A CA 1
ATOM 649 C C . LYS A 1 87 ? 4.117 7.645 -9.227 1 98 87 LYS A C 1
ATOM 651 O O . LYS A 1 87 ? 4.57 7.145 -8.195 1 98 87 LYS A O 1
ATOM 656 N N . VAL A 1 88 ? 3.389 8.781 -9.273 1 98.44 88 VAL A N 1
ATOM 657 C CA . VAL A 1 88 ? 3.008 9.469 -8.047 1 98.44 88 VAL A CA 1
ATOM 658 C C . VAL A 1 88 ? 1.493 9.398 -7.859 1 98.44 88 VAL A C 1
ATOM 660 O O . VAL A 1 88 ? 0.737 9.883 -8.703 1 98.44 88 VAL A O 1
ATOM 663 N N . PHE A 1 89 ? 1.043 8.781 -6.742 1 98.62 89 PHE A N 1
ATOM 664 C CA . PHE A 1 89 ? -0.37 8.773 -6.379 1 98.62 89 PHE A CA 1
ATOM 665 C C . PHE A 1 89 ? -0.713 9.977 -5.516 1 98.62 89 PHE A C 1
ATOM 667 O O . PHE A 1 89 ? -1.754 10.609 -5.707 1 98.62 89 PHE A O 1
ATOM 674 N N . VAL A 1 90 ? 0.144 10.234 -4.52 1 98.62 90 VAL A N 1
ATOM 675 C CA . VAL A 1 90 ? 0.012 11.32 -3.557 1 98.62 90 VAL A CA 1
ATOM 676 C C . VAL A 1 90 ? 1.377 11.953 -3.303 1 98.62 90 VAL A C 1
ATOM 678 O O . VAL A 1 90 ? 2.383 11.25 -3.18 1 98.62 90 VAL A O 1
ATOM 681 N N . ASN A 1 91 ? 1.362 13.25 -3.236 1 98.5 91 ASN A N 1
ATOM 682 C CA . ASN A 1 91 ? 2.518 14 -2.75 1 98.5 91 ASN A CA 1
ATOM 683 C C . ASN A 1 91 ? 2.098 15.305 -2.082 1 98.5 91 ASN A C 1
ATOM 685 O O . ASN A 1 91 ? 2.467 16.391 -2.539 1 98.5 91 ASN A O 1
ATOM 689 N N . ASP A 1 92 ? 1.427 15.141 -1.011 1 96.81 92 ASP A N 1
ATOM 690 C CA . ASP A 1 92 ? 0.919 16.281 -0.25 1 96.81 92 ASP A CA 1
ATOM 691 C C . ASP A 1 92 ? 2.039 16.953 0.539 1 96.81 92 ASP A C 1
ATOM 693 O O . ASP A 1 92 ? 2.74 16.297 1.314 1 96.81 92 ASP A O 1
ATOM 697 N N . GLY A 1 93 ? 2.258 18.219 0.367 1 95.44 93 GLY A N 1
ATOM 698 C CA . GLY A 1 93 ? 3.385 18.953 0.905 1 95.44 93 GLY A CA 1
ATOM 699 C C . GLY A 1 93 ? 4.543 19.078 -0.069 1 95.44 93 GLY A C 1
ATOM 700 O O . GLY A 1 93 ? 5.418 19.922 0.102 1 95.44 93 GLY A O 1
ATOM 701 N N . GLY A 1 94 ? 4.578 18.094 -1.02 1 97.44 94 GLY A N 1
ATOM 702 C CA . GLY A 1 94 ? 5.637 18.109 -2.02 1 97.44 94 GLY A CA 1
ATOM 703 C C . GLY A 1 94 ? 6.984 17.688 -1.468 1 97.44 94 GLY A C 1
ATOM 704 O O . GLY A 1 94 ? 8.023 18.141 -1.945 1 97.44 94 GLY A O 1
ATOM 705 N N . ASP A 1 95 ? 6.945 16.859 -0.524 1 98.31 95 ASP A N 1
ATOM 706 C CA . ASP A 1 95 ? 8.164 16.547 0.22 1 98.31 95 ASP A CA 1
ATOM 707 C C . ASP A 1 95 ? 8.891 15.352 -0.376 1 98.31 95 ASP A C 1
ATOM 709 O O . ASP A 1 95 ? 9.977 14.984 0.078 1 98.31 95 ASP A O 1
ATOM 713 N N . PHE A 1 96 ? 8.312 14.648 -1.351 1 98.75 96 PHE A N 1
ATOM 714 C CA . PHE A 1 96 ? 8.953 13.516 -2.016 1 98.75 96 PHE A CA 1
ATOM 715 C C . PHE A 1 96 ? 9.406 13.906 -3.42 1 98.75 96 PHE A C 1
ATOM 717 O O . PHE A 1 96 ? 8.664 14.562 -4.152 1 98.75 96 PHE A O 1
ATOM 724 N N . ASP A 1 97 ? 10.57 13.5 -3.734 1 98.44 97 ASP A N 1
ATOM 725 C CA . ASP A 1 97 ? 11.109 13.695 -5.078 1 98.44 97 ASP A CA 1
ATOM 726 C C . ASP A 1 97 ? 11.352 12.359 -5.773 1 98.44 97 ASP A C 1
ATOM 728 O O . ASP A 1 97 ? 12.289 11.633 -5.43 1 98.44 97 ASP A O 1
ATOM 732 N N . GLY A 1 98 ? 10.57 12.102 -6.875 1 96.44 98 GLY A N 1
ATOM 733 C CA . GLY A 1 98 ? 10.633 10.828 -7.562 1 96.44 98 GLY A CA 1
ATOM 734 C C . GLY A 1 98 ? 11.961 10.594 -8.266 1 96.44 98 GLY A C 1
ATOM 735 O O . GLY A 1 98 ? 12.383 9.445 -8.445 1 96.44 98 GLY A O 1
ATOM 736 N N . SER A 1 99 ? 12.648 11.602 -8.703 1 96.56 99 SER A N 1
ATOM 737 C CA . SER A 1 99 ? 13.914 11.484 -9.43 1 96.56 99 SER A CA 1
ATOM 738 C C . SER A 1 99 ? 15.062 11.117 -8.5 1 96.56 99 SER A C 1
ATOM 740 O O . SER A 1 99 ? 15.906 10.297 -8.844 1 96.56 99 SER A O 1
ATOM 742 N N . SER A 1 100 ? 15.023 11.656 -7.305 1 97.38 100 SER A N 1
ATOM 743 C CA . SER A 1 100 ? 16.047 11.297 -6.332 1 97.38 100 SER A CA 1
ATOM 744 C C . SER A 1 100 ? 15.641 10.078 -5.52 1 97.38 100 SER A C 1
ATOM 746 O O . SER A 1 100 ? 16.484 9.422 -4.898 1 97.38 100 SER A O 1
ATOM 748 N N . GLY A 1 101 ? 14.344 9.875 -5.426 1 98.5 101 GLY A N 1
ATOM 749 C CA . GLY A 1 101 ? 13.805 8.781 -4.633 1 98.5 101 GLY A CA 1
ATOM 750 C C . GLY A 1 101 ? 13.742 9.102 -3.15 1 98.5 101 GLY A C 1
ATOM 751 O O . GLY A 1 101 ? 13.609 8.195 -2.322 1 98.5 101 GLY A O 1
ATOM 752 N N . LYS A 1 102 ? 13.773 10.406 -2.781 1 98.81 102 LYS A N 1
ATOM 753 C CA . LYS A 1 102 ? 13.93 10.734 -1.366 1 98.81 102 LYS A CA 1
ATOM 754 C C . LYS A 1 102 ? 12.758 11.57 -0.864 1 98.81 102 LYS A C 1
ATOM 756 O O . LYS A 1 102 ? 12.273 12.453 -1.568 1 98.81 102 LYS A O 1
ATOM 761 N N . PHE A 1 103 ? 12.344 11.18 0.263 1 98.94 103 PHE A N 1
ATOM 762 C CA . PHE A 1 103 ? 11.516 12.055 1.082 1 98.94 103 PHE A CA 1
ATOM 763 C C . PHE A 1 103 ? 12.375 12.977 1.94 1 98.94 103 PHE A C 1
ATOM 765 O O . PHE A 1 103 ? 13.305 12.516 2.609 1 98.94 103 PHE A O 1
ATOM 772 N N . ARG A 1 104 ? 12.031 14.203 1.927 1 98.88 104 ARG A N 1
ATOM 773 C CA . ARG A 1 104 ? 12.719 15.156 2.789 1 98.88 104 ARG A CA 1
ATOM 774 C C . ARG A 1 104 ? 11.75 15.805 3.77 1 98.88 104 ARG A C 1
ATOM 776 O O . ARG A 1 104 ? 10.836 16.531 3.363 1 98.88 104 ARG A O 1
ATOM 783 N N . CYS A 1 105 ? 12.055 15.664 4.965 1 98.75 105 CYS A N 1
ATOM 784 C CA . CYS A 1 105 ? 11.141 16.109 6.008 1 98.75 105 CYS A CA 1
ATOM 785 C C . CYS A 1 105 ? 11.156 17.625 6.145 1 98.75 105 CYS A C 1
ATOM 787 O O . CYS A 1 105 ? 12.219 18.219 6.352 1 98.75 105 CYS A O 1
ATOM 789 N N . GLN A 1 106 ? 9.953 18.203 6.105 1 98.12 106 GLN A N 1
ATOM 790 C CA . GLN A 1 106 ? 9.812 19.641 6.289 1 98.12 106 GLN A CA 1
ATOM 791 C C . GLN A 1 106 ? 9.172 19.969 7.633 1 98.12 106 GLN A C 1
ATOM 793 O O . GLN A 1 106 ? 9.43 21.031 8.219 1 98.12 106 GLN A O 1
ATOM 798 N N . ILE A 1 107 ? 8.297 19.078 8.102 1 97.69 107 ILE A N 1
ATOM 799 C CA . ILE A 1 107 ? 7.598 19.25 9.375 1 97.69 107 ILE A CA 1
ATOM 800 C C . ILE A 1 107 ? 8.055 18.188 10.367 1 97.69 107 ILE A C 1
ATOM 802 O O . ILE A 1 107 ? 7.727 17.016 10.219 1 97.69 107 ILE A O 1
ATOM 806 N N . PRO A 1 108 ? 8.82 18.625 11.438 1 98.12 108 PRO A N 1
ATOM 807 C CA . PRO A 1 108 ? 9.25 17.625 12.414 1 98.12 108 PRO A CA 1
ATOM 808 C C . PRO A 1 108 ? 8.086 16.875 13.047 1 98.12 108 PRO A C 1
ATOM 810 O O . PRO A 1 108 ? 7.035 17.469 13.312 1 98.12 108 PRO A O 1
ATOM 813 N N . GLY A 1 109 ? 8.227 15.547 13.281 1 98.12 109 GLY A N 1
ATOM 814 C CA . GLY A 1 109 ? 7.16 14.758 13.875 1 98.12 109 GLY A CA 1
ATOM 815 C C . GLY A 1 109 ? 7.367 13.266 13.711 1 98.12 109 GLY A C 1
ATOM 816 O O . GLY A 1 109 ? 8.492 12.805 13.531 1 98.12 109 GLY A O 1
ATOM 817 N N . ILE A 1 110 ? 6.266 12.492 13.945 1 98.19 110 ILE A N 1
ATOM 818 C CA . ILE A 1 110 ? 6.234 11.039 13.773 1 98.19 110 ILE A CA 1
ATOM 819 C C . ILE A 1 110 ? 5.625 10.703 12.414 1 98.19 110 ILE A C 1
ATOM 821 O O . ILE A 1 110 ? 4.566 11.219 12.055 1 98.19 110 ILE A O 1
ATOM 825 N N . TYR A 1 111 ? 6.336 9.883 11.719 1 98.69 111 TYR A N 1
ATOM 826 C CA . TYR A 1 111 ? 5.898 9.477 10.391 1 98.69 111 TYR A CA 1
ATOM 827 C C . TYR A 1 111 ? 5.785 7.957 10.289 1 98.69 111 TYR A C 1
ATOM 829 O O . TYR A 1 111 ? 6.57 7.23 10.906 1 98.69 111 TYR A O 1
ATOM 837 N N . TYR A 1 112 ? 4.816 7.516 9.516 1 98.88 112 TYR A N 1
ATOM 838 C CA . TYR A 1 112 ? 4.668 6.109 9.156 1 98.88 112 TYR A CA 1
ATOM 839 C C . TYR A 1 112 ? 5.137 5.859 7.727 1 98.88 112 TYR A C 1
ATOM 841 O O . TYR A 1 112 ? 4.773 6.598 6.809 1 98.88 112 TYR A O 1
ATOM 849 N N . PHE A 1 113 ? 5.938 4.824 7.523 1 98.88 113 PHE A N 1
ATOM 850 C CA . PHE A 1 113 ? 6.402 4.414 6.203 1 98.88 113 PHE A CA 1
ATOM 851 C C . PHE A 1 113 ? 6.047 2.957 5.934 1 98.88 113 PHE A C 1
ATOM 853 O O . PHE A 1 113 ? 6.145 2.113 6.824 1 98.88 113 PHE A O 1
ATOM 860 N N . SER A 1 114 ? 5.652 2.662 4.719 1 98.88 114 SER A N 1
ATOM 861 C CA . SER A 1 114 ? 5.445 1.288 4.27 1 98.88 114 SER A CA 1
ATOM 862 C C . SER A 1 114 ? 5.918 1.098 2.834 1 98.88 114 SER A C 1
ATOM 864 O O . SER A 1 114 ? 5.902 2.041 2.039 1 98.88 114 SER A O 1
ATOM 866 N N . PHE A 1 115 ? 6.316 -0.094 2.488 1 98.75 115 PHE A N 1
ATOM 867 C CA . PHE A 1 115 ? 6.711 -0.397 1.118 1 98.75 115 PHE A CA 1
ATOM 868 C C . PHE A 1 115 ? 6.445 -1.861 0.789 1 98.75 115 PHE A C 1
ATOM 870 O O . PHE A 1 115 ? 6.457 -2.715 1.679 1 98.75 115 PHE A O 1
ATOM 877 N N . ASN A 1 116 ? 6.156 -2.09 -0.436 1 98.81 116 ASN A N 1
ATOM 878 C CA . ASN A 1 116 ? 5.805 -3.393 -0.991 1 98.81 116 ASN A CA 1
ATOM 879 C C . ASN A 1 116 ? 6.641 -3.721 -2.225 1 98.81 116 ASN A C 1
ATOM 881 O O . ASN A 1 116 ? 6.84 -2.865 -3.09 1 98.81 116 ASN A O 1
ATOM 885 N N . ILE A 1 117 ? 7.098 -4.988 -2.258 1 98.25 117 ILE A N 1
ATOM 886 C CA . ILE A 1 117 ? 8.07 -5.379 -3.277 1 98.25 117 ILE A CA 1
ATOM 887 C C . ILE A 1 117 ? 7.68 -6.73 -3.867 1 98.25 117 ILE A C 1
ATOM 889 O O . ILE A 1 117 ? 7.324 -7.656 -3.135 1 98.25 117 ILE A O 1
ATOM 893 N N . GLN A 1 118 ? 7.684 -6.82 -5.117 1 97.44 118 GLN A N 1
ATOM 894 C CA . GLN A 1 118 ? 7.602 -8.125 -5.766 1 97.44 118 GLN A CA 1
ATOM 895 C C . GLN A 1 118 ? 8.992 -8.711 -6.004 1 97.44 118 GLN A C 1
ATOM 897 O O . GLN A 1 118 ? 9.891 -8.016 -6.469 1 97.44 118 GLN A O 1
ATOM 902 N N . THR A 1 119 ? 9.133 -10.008 -5.738 1 96.94 119 THR A N 1
ATOM 903 C CA . THR A 1 119 ? 10.406 -10.672 -5.996 1 96.94 119 THR A CA 1
ATOM 904 C C . THR A 1 119 ? 10.656 -10.805 -7.496 1 96.94 119 THR A C 1
ATOM 906 O O . THR A 1 119 ? 9.734 -10.648 -8.297 1 96.94 119 THR A O 1
ATOM 909 N N . TYR A 1 120 ? 11.945 -11.109 -7.812 1 94.94 120 TYR A N 1
ATOM 910 C CA . TYR A 1 120 ? 12.414 -11.32 -9.18 1 94.94 120 TYR A CA 1
ATOM 911 C C . TYR A 1 120 ? 13 -12.719 -9.336 1 94.94 120 TYR A C 1
ATOM 913 O O . TYR A 1 120 ? 13.836 -13.148 -8.547 1 94.94 120 TYR A O 1
ATOM 921 N N . ASP A 1 121 ? 12.578 -13.375 -10.383 1 92.69 121 ASP A N 1
ATOM 922 C CA . ASP A 1 121 ? 12.938 -14.773 -10.633 1 92.69 121 ASP A CA 1
ATOM 923 C C . ASP A 1 121 ? 14.438 -14.992 -10.445 1 92.69 121 ASP A C 1
ATOM 925 O O . ASP A 1 121 ? 15.25 -14.414 -11.164 1 92.69 121 ASP A O 1
ATOM 929 N N . HIS A 1 122 ? 14.766 -15.898 -9.516 1 94.94 122 HIS A N 1
ATOM 930 C CA . HIS A 1 122 ? 16.125 -16.375 -9.258 1 94.94 122 HIS A CA 1
ATOM 931 C C . HIS A 1 122 ? 17.016 -15.227 -8.797 1 94.94 122 HIS A C 1
ATOM 933 O O . HIS A 1 122 ? 18.219 -15.227 -9.086 1 94.94 122 HIS A O 1
ATOM 939 N N . LYS A 1 123 ? 16.5 -14.227 -8.211 1 96.25 123 LYS A N 1
ATOM 940 C CA . LYS A 1 123 ? 17.25 -13.133 -7.602 1 96.25 123 LYS A CA 1
ATOM 941 C C . LYS A 1 123 ? 16.859 -12.961 -6.133 1 96.25 123 LYS A C 1
ATOM 943 O O . LYS A 1 123 ? 15.805 -13.414 -5.703 1 96.25 123 LYS A O 1
ATOM 948 N N . TYR A 1 124 ? 17.75 -12.352 -5.398 1 95.94 124 TYR A N 1
ATOM 949 C CA . TYR A 1 124 ? 17.484 -11.977 -4.016 1 95.94 124 TYR A CA 1
ATOM 950 C C . TYR A 1 124 ? 16.828 -10.594 -3.941 1 95.94 124 TYR A C 1
ATOM 952 O O . TYR A 1 124 ? 17.094 -9.734 -4.789 1 95.94 124 TYR A O 1
ATOM 960 N N . VAL A 1 125 ? 16.016 -10.445 -2.943 1 96.69 125 VAL A N 1
ATOM 961 C CA . VAL A 1 125 ? 15.547 -9.117 -2.568 1 96.69 125 VAL A CA 1
ATOM 962 C C . VAL A 1 125 ? 16.109 -8.742 -1.195 1 96.69 125 VAL A C 1
ATOM 964 O O . VAL A 1 125 ? 15.953 -9.5 -0.231 1 96.69 125 VAL A O 1
ATOM 967 N N . GLU A 1 126 ? 16.75 -7.684 -1.18 1 97.31 126 GLU A N 1
ATOM 968 C CA . GLU A 1 126 ? 17.141 -7.043 0.072 1 97.31 126 GLU A CA 1
ATOM 969 C C . GLU A 1 126 ? 17.094 -5.52 -0.047 1 97.31 126 GLU A C 1
ATOM 971 O O . GLU A 1 126 ? 18.031 -4.898 -0.545 1 97.31 126 GLU A O 1
ATOM 976 N N . ILE A 1 127 ? 16.078 -4.977 0.465 1 98 127 ILE A N 1
ATOM 977 C CA . ILE A 1 127 ? 15.836 -3.537 0.398 1 98 127 ILE A CA 1
ATOM 978 C C . ILE A 1 127 ? 15.773 -2.959 1.81 1 98 127 ILE A C 1
ATOM 980 O O . ILE A 1 127 ? 15.078 -3.488 2.676 1 98 127 ILE A O 1
ATOM 984 N N . SER A 1 128 ? 16.484 -1.868 1.994 1 98.19 128 SER A N 1
ATOM 985 C CA . SER A 1 128 ? 16.484 -1.211 3.297 1 98.19 128 SER A CA 1
ATOM 986 C C . SER A 1 128 ? 15.852 0.173 3.221 1 98.19 128 SER A C 1
ATOM 988 O O . SER A 1 128 ? 16 0.876 2.219 1 98.19 128 SER A O 1
ATOM 990 N N . LEU A 1 129 ? 15.156 0.497 4.246 1 98.81 129 LEU A N 1
ATOM 991 C CA . LEU A 1 129 ? 14.766 1.885 4.461 1 98.81 129 LEU A CA 1
ATOM 992 C C . LEU A 1 129 ? 15.867 2.658 5.172 1 98.81 129 LEU A C 1
ATOM 994 O O . LEU A 1 129 ? 16.312 2.264 6.254 1 98.81 129 LEU A O 1
ATOM 998 N N . MET A 1 130 ? 16.234 3.764 4.543 1 98.81 130 MET A N 1
ATOM 999 C CA . MET A 1 130 ? 17.312 4.598 5.062 1 98.81 130 MET A CA 1
ATOM 1000 C C . MET A 1 130 ? 16.766 5.895 5.652 1 98.81 130 MET A C 1
ATOM 1002 O O . MET A 1 130 ? 15.836 6.484 5.102 1 98.81 130 MET A O 1
ATOM 1006 N N . LYS A 1 131 ? 17.375 6.316 6.727 1 98.81 131 LYS A N 1
ATOM 1007 C CA . LYS A 1 131 ? 17.156 7.637 7.309 1 98.81 131 LYS A CA 1
ATOM 1008 C C . LYS A 1 131 ? 18.469 8.398 7.48 1 98.81 131 LYS A C 1
ATOM 1010 O O . LYS A 1 131 ? 19.297 8.023 8.305 1 98.81 131 LYS A O 1
ATOM 1015 N N . SER A 1 132 ? 18.531 9.438 6.73 1 98.44 132 SER A N 1
ATOM 1016 C CA . SER A 1 132 ? 19.703 10.305 6.812 1 98.44 132 SER A CA 1
ATOM 1017 C C . SER A 1 132 ? 21 9.484 6.852 1 98.44 132 SER A C 1
ATOM 1019 O O . SER A 1 132 ? 21.844 9.711 7.715 1 98.44 132 SER A O 1
ATOM 1021 N N . GLY A 1 133 ? 21.031 8.508 5.973 1 97.31 133 GLY A N 1
ATOM 1022 C CA . GLY A 1 133 ? 22.234 7.723 5.754 1 97.31 133 GLY A CA 1
ATOM 1023 C C . GLY A 1 133 ? 22.312 6.488 6.637 1 97.31 133 GLY A C 1
ATOM 1024 O O . GLY A 1 133 ? 23.203 5.664 6.473 1 97.31 133 GLY A O 1
ATOM 1025 N N . GLN A 1 134 ? 21.406 6.348 7.566 1 98 134 GLN A N 1
ATOM 1026 C CA . GLN A 1 134 ? 21.422 5.215 8.484 1 98 134 GLN A CA 1
ATOM 1027 C C . GLN A 1 134 ? 20.328 4.215 8.148 1 98 134 GLN A C 1
ATOM 1029 O O . GLN A 1 134 ? 19.156 4.598 7.992 1 98 134 GLN A O 1
ATOM 1034 N N . LYS A 1 135 ? 20.703 2.939 8.094 1 98.19 135 LYS A N 1
ATOM 1035 C CA . LYS A 1 135 ? 19.734 1.874 7.855 1 98.19 135 LYS A CA 1
ATOM 1036 C C . LYS A 1 135 ? 18.766 1.737 9.031 1 98.19 135 LYS A C 1
ATOM 1038 O O . LYS A 1 135 ? 19.203 1.66 10.188 1 98.19 135 LYS A O 1
ATOM 1043 N N . GLN A 1 136 ? 17.5 1.725 8.742 1 98.69 136 GLN A N 1
ATOM 1044 C CA . GLN A 1 136 ? 16.5 1.611 9.805 1 98.69 136 GLN A CA 1
ATOM 1045 C C . GLN A 1 136 ? 15.938 0.198 9.875 1 98.69 136 GLN A C 1
ATOM 1047 O O . GLN A 1 136 ? 15.922 -0.419 10.938 1 98.69 136 GLN A O 1
ATOM 1052 N N . ILE A 1 137 ? 15.383 -0.352 8.781 1 98.44 137 ILE A N 1
ATOM 1053 C CA . ILE A 1 137 ? 14.805 -1.688 8.672 1 98.44 137 ILE A CA 1
ATOM 1054 C C . ILE A 1 137 ? 15.125 -2.283 7.305 1 98.44 137 ILE A C 1
ATOM 1056 O O . ILE A 1 137 ? 15.547 -1.567 6.391 1 98.44 137 ILE A O 1
ATOM 1060 N N . THR A 1 138 ? 14.914 -3.607 7.168 1 98.25 138 THR A N 1
ATOM 1061 C CA . THR A 1 138 ? 15.203 -4.312 5.926 1 98.25 138 THR A CA 1
ATOM 1062 C C . THR A 1 138 ? 14.055 -5.242 5.551 1 98.25 138 THR A C 1
ATOM 1064 O O . THR A 1 138 ? 13.477 -5.902 6.418 1 98.25 138 THR A O 1
ATOM 1067 N N . LEU A 1 139 ? 13.656 -5.211 4.305 1 98.06 139 LEU A N 1
ATOM 1068 C CA . LEU A 1 139 ? 12.812 -6.227 3.674 1 98.06 139 LEU A CA 1
ATOM 1069 C C . LEU A 1 139 ? 13.672 -7.25 2.932 1 98.06 139 LEU A C 1
ATOM 1071 O O . LEU A 1 139 ? 14.523 -6.883 2.121 1 98.06 139 LEU A O 1
ATOM 1075 N N . TYR A 1 140 ? 13.414 -8.57 3.236 1 96.5 140 TYR A N 1
ATOM 1076 C CA . TYR A 1 140 ? 14.281 -9.609 2.691 1 96.5 140 TYR A CA 1
ATOM 1077 C C . TYR A 1 140 ? 13.461 -10.75 2.098 1 96.5 140 TYR A C 1
ATOM 1079 O O . TYR A 1 140 ? 12.43 -11.133 2.654 1 96.5 140 TYR A O 1
ATOM 1087 N N . ALA A 1 141 ? 13.898 -11.289 0.961 1 95.94 141 ALA A N 1
ATOM 1088 C CA . ALA A 1 141 ? 13.398 -12.531 0.379 1 95.94 141 ALA A CA 1
ATOM 1089 C C . ALA A 1 141 ? 14.523 -13.305 -0.311 1 95.94 141 ALA A C 1
ATOM 1091 O O . ALA A 1 141 ? 15.297 -12.734 -1.079 1 95.94 141 ALA A O 1
ATOM 1092 N N . GLU A 1 142 ? 14.531 -14.57 -0.114 1 94.19 142 GLU A N 1
ATOM 1093 C CA . GLU A 1 142 ? 15.508 -15.422 -0.786 1 94.19 142 GLU A CA 1
ATOM 1094 C C . GLU A 1 142 ? 15.148 -15.625 -2.256 1 94.19 142 GLU A C 1
ATOM 1096 O O . GLU A 1 142 ? 13.992 -15.461 -2.645 1 94.19 142 GLU A O 1
ATOM 1101 N N . SER A 1 143 ? 16.266 -16.031 -2.973 1 93.5 143 SER A N 1
ATOM 1102 C CA . SER A 1 143 ? 16.062 -16.328 -4.387 1 93.5 143 SER A CA 1
ATOM 1103 C C . SER A 1 143 ? 15.164 -17.547 -4.57 1 93.5 143 SER A C 1
ATOM 1105 O O . SER A 1 143 ? 15.281 -18.531 -3.826 1 93.5 143 SER A O 1
ATOM 1107 N N . ASP A 1 144 ? 14.266 -17.422 -5.488 1 91.94 144 ASP A N 1
ATOM 1108 C CA . ASP A 1 144 ? 13.344 -18.5 -5.855 1 91.94 144 ASP A CA 1
ATOM 1109 C C . ASP A 1 144 ? 12.79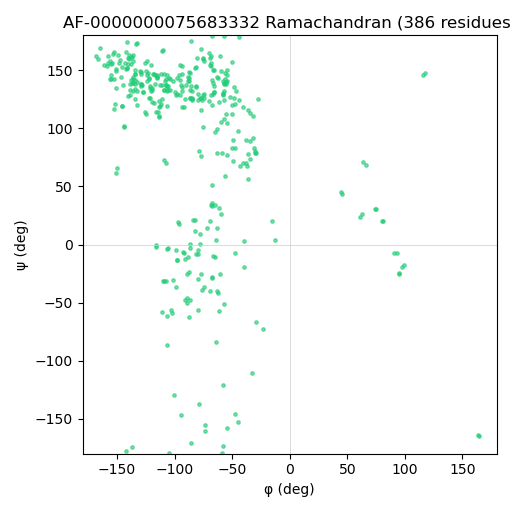7 -18.281 -7.266 1 91.94 144 ASP A C 1
ATOM 1111 O O . ASP A 1 144 ? 12.922 -17.203 -7.828 1 91.94 144 ASP A O 1
ATOM 1115 N N . GLU A 1 145 ? 12.281 -19.344 -7.789 1 91.56 145 GLU A N 1
ATOM 1116 C CA . GLU A 1 145 ? 11.641 -19.203 -9.094 1 91.56 145 GLU A CA 1
ATOM 1117 C C . GLU A 1 145 ? 10.258 -18.562 -8.969 1 91.56 145 GLU A C 1
ATOM 1119 O O . GLU A 1 145 ? 9.758 -17.969 -9.922 1 91.56 145 GLU A O 1
ATOM 1124 N N . ARG A 1 146 ? 9.68 -18.734 -7.785 1 91.56 146 ARG A N 1
ATOM 1125 C CA . ARG A 1 146 ? 8.328 -18.25 -7.539 1 91.56 146 ARG A CA 1
ATOM 1126 C C . ARG A 1 146 ? 8.32 -16.75 -7.25 1 91.56 146 ARG A C 1
ATOM 1128 O O . ARG A 1 146 ? 9 -16.297 -6.328 1 91.56 146 ARG A O 1
ATOM 1135 N N . ASN A 1 147 ? 7.539 -16.031 -8.039 1 93.69 147 ASN A N 1
ATOM 1136 C CA . ASN A 1 147 ? 7.367 -14.609 -7.781 1 93.69 147 ASN A CA 1
ATOM 1137 C C . ASN A 1 147 ? 6.238 -14.352 -6.785 1 93.69 147 ASN A C 1
ATOM 1139 O O . ASN A 1 147 ? 5.098 -14.758 -7.012 1 93.69 147 ASN A O 1
ATOM 1143 N N . ILE A 1 148 ? 6.578 -13.625 -5.73 1 95.56 148 ILE A N 1
ATOM 1144 C CA . ILE A 1 148 ? 5.629 -13.281 -4.68 1 95.56 148 ILE A CA 1
ATOM 1145 C C . ILE A 1 148 ? 5.887 -11.852 -4.203 1 95.56 148 ILE A C 1
ATOM 1147 O O . ILE A 1 148 ? 6.785 -11.172 -4.707 1 95.56 148 ILE A O 1
ATOM 1151 N N . MET A 1 149 ? 5.047 -11.375 -3.348 1 97.38 149 MET A N 1
ATOM 1152 C CA . MET A 1 149 ? 5.203 -10.016 -2.842 1 97.38 149 MET A CA 1
ATOM 1153 C C . MET A 1 149 ? 5.504 -10.023 -1.347 1 97.38 149 MET A C 1
ATOM 1155 O O . MET A 1 149 ? 4.996 -10.867 -0.61 1 97.38 149 MET A O 1
ATOM 1159 N N . GLN A 1 150 ? 6.336 -9.078 -0.931 1 96.5 150 GLN A N 1
ATOM 1160 C CA . GLN A 1 150 ? 6.695 -8.836 0.461 1 96.5 150 GLN A CA 1
ATOM 1161 C C . GLN A 1 150 ? 6.414 -7.391 0.858 1 96.5 150 GLN A C 1
ATOM 1163 O O . GLN A 1 150 ? 6.492 -6.484 0.024 1 96.5 150 GLN A O 1
ATOM 1168 N N . SER A 1 151 ? 6.098 -7.234 2.135 1 98.31 151 SER A N 1
ATOM 1169 C CA . SER A 1 151 ? 5.832 -5.891 2.645 1 98.31 151 SER A CA 1
ATOM 1170 C C . SER A 1 151 ? 6.539 -5.656 3.975 1 98.31 151 SER A C 1
ATOM 1172 O O . SER A 1 151 ? 6.77 -6.598 4.738 1 98.31 151 SER A O 1
ATOM 1174 N N . GLN A 1 152 ? 6.91 -4.414 4.254 1 97.5 152 GLN A N 1
ATOM 1175 C CA . GLN A 1 152 ? 7.496 -3.961 5.516 1 97.5 152 GLN A CA 1
ATOM 1176 C C . GLN A 1 152 ? 6.992 -2.568 5.887 1 97.5 152 GLN A C 1
ATOM 1178 O O . GLN A 1 152 ? 6.48 -1.842 5.035 1 97.5 152 GLN A O 1
ATOM 1183 N N . SER A 1 153 ? 7.016 -2.219 7.168 1 98.56 153 SER A N 1
ATOM 1184 C CA . SER A 1 153 ? 6.586 -0.902 7.625 1 98.56 153 SER A CA 1
ATOM 1185 C C . SER A 1 153 ? 7.254 -0.53 8.945 1 98.56 153 SER A C 1
ATOM 1187 O O . SER A 1 153 ? 7.746 -1.4 9.664 1 98.56 153 SER A O 1
ATOM 1189 N N . VAL A 1 154 ? 7.348 0.818 9.195 1 98.56 154 VAL A N 1
ATOM 1190 C CA . VAL A 1 154 ? 7.945 1.32 10.422 1 98.56 154 VAL A CA 1
ATOM 1191 C C . VAL A 1 154 ? 7.457 2.742 10.695 1 98.56 154 VAL A C 1
ATOM 1193 O O . VAL A 1 154 ? 7.059 3.453 9.766 1 98.56 154 VAL A O 1
ATOM 1196 N N . MET A 1 155 ? 7.445 3.139 11.961 1 98.56 155 MET A N 1
ATOM 1197 C CA . MET A 1 155 ? 7.297 4.543 12.336 1 98.56 155 MET A CA 1
ATOM 1198 C C . MET A 1 155 ? 8.633 5.137 12.773 1 98.56 155 MET A C 1
ATOM 1200 O O . MET A 1 155 ? 9.406 4.477 13.469 1 98.56 155 MET A O 1
ATOM 1204 N N . LEU A 1 156 ? 8.867 6.387 12.406 1 98.75 156 LEU A N 1
ATOM 1205 C CA . LEU A 1 156 ? 10.102 7.086 12.758 1 98.75 156 LEU A CA 1
ATOM 1206 C C . LEU A 1 156 ? 9.797 8.492 13.266 1 98.75 156 LEU A C 1
ATOM 1208 O O . LEU A 1 156 ? 8.867 9.148 12.781 1 98.75 156 LEU A O 1
ATOM 1212 N N . THR A 1 157 ? 10.609 8.922 14.172 1 98.31 157 THR A N 1
ATOM 1213 C C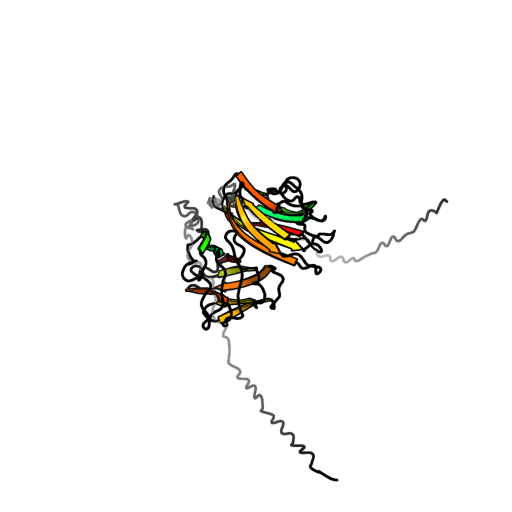A . THR A 1 157 ? 10.656 10.344 14.508 1 98.31 157 THR A CA 1
ATOM 1214 C C . THR A 1 157 ? 11.586 11.094 13.562 1 98.31 157 THR A C 1
ATOM 1216 O O . THR A 1 157 ? 12.75 10.719 13.414 1 98.31 157 THR A O 1
ATOM 1219 N N . LEU A 1 158 ? 11.047 12.109 12.945 1 98.69 158 LEU A N 1
ATOM 1220 C CA . LEU A 1 158 ? 11.852 12.883 12.008 1 98.69 158 LEU A CA 1
ATOM 1221 C C . LEU A 1 158 ? 11.969 14.336 12.461 1 98.69 158 LEU A C 1
ATOM 1223 O O . LEU A 1 158 ? 11.039 14.883 13.047 1 98.69 158 LEU A O 1
ATOM 1227 N N . ILE A 1 159 ? 13.102 14.914 12.172 1 98.12 159 ILE A N 1
ATOM 1228 C CA . ILE A 1 159 ? 13.289 16.359 12.289 1 98.12 159 ILE A CA 1
ATOM 1229 C C . ILE A 1 159 ? 13.43 16.969 10.898 1 98.12 159 ILE A C 1
ATOM 1231 O O . ILE A 1 159 ? 13.656 16.266 9.914 1 98.12 159 ILE A O 1
ATOM 1235 N N . ARG A 1 160 ? 13.312 18.297 10.914 1 98.06 160 ARG A N 1
ATOM 1236 C CA . ARG A 1 160 ? 13.43 18.984 9.633 1 98.06 160 ARG A CA 1
ATOM 1237 C C . ARG A 1 160 ? 14.766 18.672 8.969 1 98.06 160 ARG A C 1
ATOM 1239 O O . ARG A 1 160 ? 15.812 18.734 9.602 1 98.06 160 ARG A O 1
ATOM 1246 N N . GLY A 1 161 ? 14.695 18.312 7.672 1 98.38 161 GLY A N 1
ATOM 1247 C CA . GLY A 1 161 ? 15.898 18.047 6.906 1 98.38 161 GLY A CA 1
ATOM 1248 C C . GLY A 1 161 ? 16.25 16.578 6.809 1 98.38 161 GLY A C 1
ATOM 1249 O O . GLY A 1 161 ? 17.062 16.188 5.965 1 98.38 161 GLY A O 1
ATOM 1250 N N . ASP A 1 162 ? 15.695 15.766 7.719 1 98.81 162 ASP A N 1
ATOM 1251 C CA . ASP A 1 162 ? 15.898 14.328 7.578 1 98.81 162 ASP A CA 1
ATOM 1252 C C . ASP A 1 162 ? 15.461 13.844 6.199 1 98.81 162 ASP A C 1
ATOM 1254 O O . ASP A 1 162 ? 14.43 14.273 5.68 1 98.81 162 ASP A O 1
ATOM 1258 N N . GLU A 1 163 ? 16.234 12.93 5.637 1 98.88 163 GLU A N 1
ATOM 1259 C CA . GLU A 1 163 ? 15.883 12.273 4.379 1 98.88 163 GLU A CA 1
ATOM 1260 C C . GLU A 1 163 ? 15.578 10.797 4.59 1 98.88 163 GLU A C 1
ATOM 1262 O O . GLU A 1 163 ? 16.25 10.125 5.379 1 98.88 163 GLU A O 1
ATOM 1267 N N . VAL A 1 164 ? 14.57 10.328 3.961 1 98.94 164 VAL A N 1
ATOM 1268 C CA . VAL A 1 164 ? 14.195 8.922 4.027 1 98.94 164 VAL A CA 1
ATOM 1269 C C . VAL A 1 164 ? 14.047 8.359 2.615 1 98.94 164 VAL A C 1
ATOM 1271 O O . VAL A 1 164 ? 13.422 8.984 1.755 1 98.94 164 VAL A O 1
ATOM 1274 N N . TRP A 1 165 ? 14.672 7.18 2.314 1 98.88 165 TRP A N 1
ATOM 1275 C CA . TRP A 1 165 ? 14.578 6.562 0.995 1 98.88 165 TRP A CA 1
ATOM 1276 C C . TRP A 1 165 ? 14.766 5.051 1.086 1 98.88 165 TRP A C 1
ATOM 1278 O O . TRP A 1 165 ? 15.148 4.531 2.137 1 98.88 165 TRP A O 1
ATOM 1288 N N . LEU A 1 166 ? 14.406 4.352 0.08 1 98.75 166 LEU A N 1
ATOM 1289 C CA . LEU A 1 166 ? 14.68 2.924 -0.052 1 98.75 166 LEU A CA 1
ATOM 1290 C C . LEU A 1 166 ? 15.969 2.688 -0.835 1 98.75 166 LEU A C 1
ATOM 1292 O O . LEU A 1 166 ? 16.266 3.416 -1.785 1 98.75 166 LEU A O 1
ATOM 1296 N N . GLN A 1 167 ? 16.609 1.636 -0.426 1 97.88 167 GLN A N 1
ATOM 1297 C CA . GLN A 1 167 ? 17.859 1.274 -1.095 1 97.88 167 GLN A CA 1
ATOM 1298 C C . GLN A 1 167 ? 17.969 -0.237 -1.277 1 97.88 167 GLN A C 1
ATOM 1300 O O . GLN A 1 167 ? 17.812 -0.996 -0.318 1 97.88 167 GLN A O 1
ATOM 1305 N N . LEU A 1 168 ? 18.25 -0.649 -2.572 1 97.38 168 LEU A N 1
ATOM 1306 C CA . LEU A 1 168 ? 18.516 -2.053 -2.857 1 97.38 168 LEU A CA 1
ATOM 1307 C C . LEU A 1 168 ? 19.969 -2.402 -2.523 1 97.38 168 LEU A C 1
ATOM 1309 O O . LEU A 1 168 ? 20.891 -1.639 -2.84 1 97.38 168 LEU A O 1
ATOM 1313 N N . LYS A 1 169 ? 20.078 -3.555 -1.865 1 96.06 169 LYS A N 1
ATOM 1314 C CA . LYS A 1 169 ? 21.422 -4.02 -1.573 1 96.06 169 LYS A CA 1
ATOM 1315 C C . LYS A 1 169 ? 22.266 -4.109 -2.848 1 96.06 169 LYS A C 1
ATOM 1317 O O . LYS A 1 169 ? 21.766 -4.535 -3.893 1 96.06 169 LYS A O 1
ATOM 1322 N N . GLU A 1 170 ? 23.516 -3.818 -2.648 1 94.5 170 GLU A N 1
ATOM 1323 C CA . GLU A 1 170 ? 24.406 -3.885 -3.797 1 94.5 170 GLU A CA 1
ATOM 1324 C C . GLU A 1 170 ? 24.594 -5.324 -4.266 1 94.5 170 GLU A C 1
ATOM 1326 O O . GLU A 1 170 ? 24.516 -6.262 -3.467 1 94.5 170 GLU A O 1
ATOM 1331 N N . GLY A 1 171 ? 24.906 -5.426 -5.621 1 94.62 171 GLY A N 1
ATOM 1332 C CA . GLY A 1 171 ? 25.156 -6.723 -6.238 1 94.62 171 GLY A CA 1
ATOM 1333 C C . GLY A 1 171 ? 24.156 -7.07 -7.324 1 94.62 171 GLY A C 1
ATOM 1334 O O . GLY A 1 171 ? 22.953 -6.855 -7.16 1 94.62 171 GLY A O 1
ATOM 1335 N N . THR A 1 172 ? 24.594 -7.789 -8.328 1 93.56 172 THR A N 1
ATOM 1336 C CA . THR A 1 172 ? 23.766 -8.07 -9.5 1 93.56 172 THR A CA 1
ATOM 1337 C C . THR A 1 172 ? 22.812 -9.227 -9.219 1 93.56 172 THR A C 1
ATOM 1339 O O . THR A 1 172 ? 21.891 -9.477 -9.992 1 93.56 172 THR A O 1
ATOM 1342 N N . HIS A 1 173 ? 23 -9.859 -8.094 1 95.88 173 HIS A N 1
ATOM 1343 C CA . HIS A 1 173 ? 22.109 -10.969 -7.754 1 95.88 173 HIS A CA 1
ATOM 1344 C C . HIS A 1 173 ? 20.844 -10.469 -7.043 1 95.88 173 HIS A C 1
ATOM 1346 O O . HIS A 1 173 ? 19.953 -11.258 -6.73 1 95.88 173 HIS A O 1
ATOM 1352 N N . HIS A 1 174 ? 20.781 -9.188 -6.809 1 96.62 174 HIS A N 1
ATOM 1353 C CA . HIS A 1 174 ? 19.594 -8.602 -6.211 1 96.62 174 HIS A CA 1
ATOM 1354 C C . HIS A 1 174 ? 18.734 -7.918 -7.262 1 96.62 174 HIS A C 1
ATOM 1356 O O . HIS A 1 174 ? 19.25 -7.305 -8.195 1 96.62 174 HIS A O 1
ATOM 1362 N N . ALA A 1 175 ? 17.422 -8.078 -7.09 1 97.25 175 ALA A N 1
ATOM 1363 C CA . ALA A 1 175 ? 16.484 -7.406 -7.992 1 97.25 175 ALA A CA 1
ATOM 1364 C C . ALA A 1 175 ? 15.062 -7.445 -7.441 1 97.25 175 ALA A C 1
ATOM 1366 O O . ALA A 1 175 ? 14.758 -8.242 -6.547 1 97.25 175 ALA A O 1
ATOM 1367 N N . ALA A 1 176 ? 14.289 -6.602 -7.906 1 97.06 176 ALA A N 1
ATOM 1368 C CA . ALA A 1 176 ? 12.852 -6.578 -7.656 1 97.06 176 ALA A CA 1
ATOM 1369 C C . ALA A 1 176 ? 12.07 -6.344 -8.945 1 97.06 176 ALA A C 1
ATOM 1371 O O . ALA A 1 176 ? 12.453 -5.5 -9.766 1 97.06 176 ALA A O 1
ATOM 1372 N N . ARG A 1 177 ? 11.008 -7.07 -9.086 1 95.62 177 ARG A N 1
ATOM 1373 C CA . ARG A 1 177 ? 10.242 -7.02 -10.336 1 95.62 177 ARG A CA 1
ATOM 1374 C C . ARG A 1 177 ? 9.078 -6.043 -10.227 1 95.62 177 ARG A C 1
ATOM 1376 O O . ARG A 1 177 ? 8.422 -5.961 -9.18 1 95.62 177 ARG A O 1
ATOM 1383 N N . SER A 1 178 ? 8.836 -5.336 -11.281 1 93.94 178 SER A N 1
ATOM 1384 C CA . SER A 1 178 ? 7.664 -4.473 -11.352 1 93.94 178 SER A CA 1
ATOM 1385 C C . SER A 1 178 ? 7.152 -4.344 -12.781 1 93.94 178 SER A C 1
ATOM 1387 O O . SER A 1 178 ? 7.816 -4.777 -13.727 1 93.94 178 SER A O 1
ATOM 1389 N N . PHE A 1 179 ? 5.875 -3.854 -12.859 1 93 179 PHE A N 1
ATOM 1390 C CA . PHE A 1 179 ? 5.191 -3.621 -14.125 1 93 179 PHE A CA 1
ATOM 1391 C C . PHE A 1 179 ? 4.348 -2.355 -14.062 1 93 179 PHE A C 1
ATOM 1393 O O . PHE A 1 179 ? 4.406 -1.611 -13.086 1 93 179 PHE A O 1
ATOM 1400 N N . HIS A 1 180 ? 3.682 -2.119 -15.156 1 94.69 180 HIS A N 1
ATOM 1401 C CA . HIS A 1 180 ? 2.844 -0.929 -15.266 1 94.69 180 HIS A CA 1
ATOM 1402 C C . HIS A 1 180 ? 1.676 -0.982 -14.289 1 94.69 180 HIS A C 1
ATOM 1404 O O . HIS A 1 180 ? 1.012 0.03 -14.055 1 94.69 180 HIS A O 1
ATOM 1410 N N . ASP A 1 181 ? 1.462 -2.096 -13.68 1 92.81 181 ASP A N 1
ATOM 1411 C CA . ASP A 1 181 ? 0.35 -2.191 -12.734 1 92.81 181 ASP A CA 1
ATOM 1412 C C . ASP A 1 181 ? 0.829 -1.995 -11.297 1 92.81 181 ASP A C 1
ATOM 1414 O O . ASP A 1 181 ? 0.135 -2.369 -10.352 1 92.81 181 ASP A O 1
ATOM 1418 N N . ASN A 1 182 ? 1.934 -1.427 -11.07 1 95.81 182 ASN A N 1
ATOM 1419 C CA . ASN A 1 182 ? 2.4 -0.813 -9.836 1 95.81 182 ASN A CA 1
ATOM 1420 C C . ASN A 1 182 ? 2.525 -1.84 -8.711 1 95.81 182 ASN A C 1
ATOM 1422 O O . ASN A 1 182 ? 1.895 -1.7 -7.664 1 95.81 182 ASN A O 1
ATOM 1426 N N . ARG A 1 183 ? 3.502 -2.658 -8.883 1 95.75 183 ARG A N 1
ATOM 1427 C CA . ARG A 1 183 ? 3.658 -3.74 -7.914 1 95.75 183 ARG A CA 1
ATOM 1428 C C . ARG A 1 183 ? 4.707 -3.391 -6.867 1 95.75 183 ARG A C 1
ATOM 1430 O O . ARG A 1 183 ? 4.816 -4.066 -5.84 1 95.75 183 ARG A O 1
ATOM 1437 N N . ILE A 1 184 ? 5.488 -2.363 -7.117 1 97.69 184 ILE A N 1
ATOM 1438 C CA . ILE A 1 184 ? 6.383 -1.786 -6.125 1 97.69 184 ILE A CA 1
ATOM 1439 C C . ILE A 1 184 ? 5.824 -0.45 -5.637 1 97.69 184 ILE A C 1
ATOM 1441 O O . ILE A 1 184 ?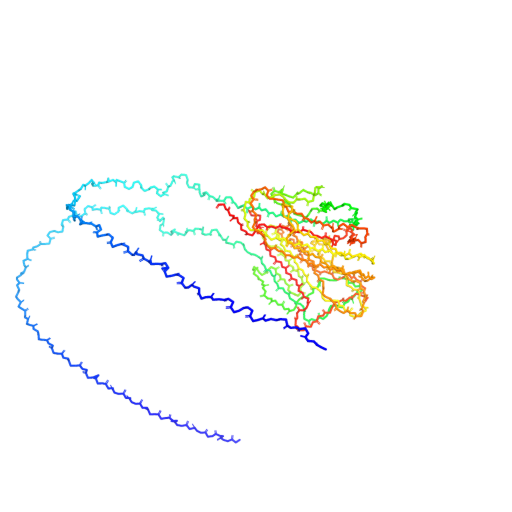 5.621 0.469 -6.434 1 97.69 184 ILE A O 1
ATOM 1445 N N . THR A 1 185 ? 5.543 -0.353 -4.387 1 98.81 185 THR A N 1
ATOM 1446 C CA . THR A 1 185 ? 5.016 0.89 -3.838 1 98.81 185 THR A CA 1
ATOM 1447 C C . THR A 1 185 ? 5.809 1.32 -2.609 1 98.81 185 THR A C 1
ATOM 1449 O O . THR A 1 185 ? 6.379 0.483 -1.907 1 98.81 185 THR A O 1
ATOM 1452 N N . PHE A 1 186 ? 5.945 2.59 -2.355 1 98.88 186 PHE A N 1
ATOM 1453 C CA . PHE A 1 186 ? 6.535 3.25 -1.198 1 98.88 186 PHE A CA 1
ATOM 1454 C C . PHE A 1 186 ? 5.629 4.363 -0.688 1 98.88 186 PHE A C 1
ATOM 1456 O O . PHE A 1 186 ? 5.258 5.262 -1.445 1 98.88 186 PHE A O 1
ATOM 1463 N N . ASN A 1 187 ? 5.195 4.254 0.538 1 98.94 187 ASN A N 1
ATOM 1464 C CA . ASN A 1 187 ? 4.258 5.191 1.149 1 98.94 187 ASN A CA 1
ATOM 1465 C C . ASN A 1 187 ? 4.832 5.809 2.42 1 98.94 187 ASN A C 1
ATOM 1467 O O . ASN A 1 187 ? 5.512 5.133 3.193 1 98.94 187 ASN A O 1
ATOM 1471 N N . 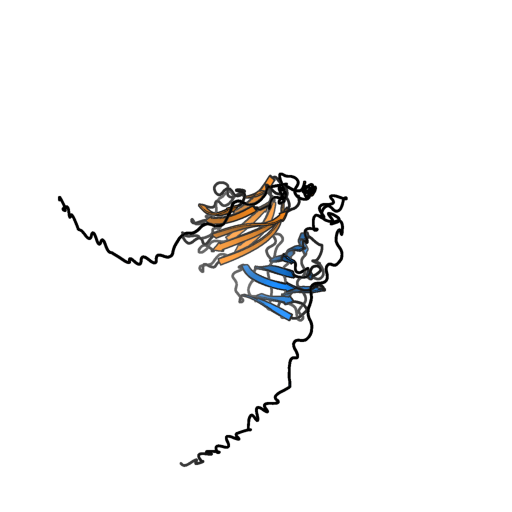GLY A 1 188 ? 4.453 7.098 2.703 1 98.88 188 GLY A N 1
ATOM 1472 C CA . GLY A 1 188 ? 4.758 7.773 3.953 1 98.88 188 GLY A CA 1
ATOM 1473 C C . GLY A 1 188 ? 3.787 8.891 4.281 1 98.88 188 GLY A C 1
ATOM 1474 O O . GLY A 1 188 ? 3.322 9.602 3.387 1 98.88 188 GLY A O 1
ATOM 1475 N N . TYR A 1 189 ? 3.496 9.008 5.555 1 98.75 189 TYR A N 1
ATOM 1476 C CA . TYR A 1 189 ? 2.676 10.141 5.957 1 98.75 189 TYR A CA 1
ATOM 1477 C C . TYR A 1 189 ? 2.93 10.508 7.414 1 98.75 189 TYR A C 1
ATOM 1479 O O . TYR A 1 189 ? 3.32 9.656 8.219 1 98.75 189 TYR A O 1
ATOM 1487 N N . MET A 1 190 ? 2.635 11.758 7.707 1 98.25 190 MET A N 1
ATOM 1488 C CA . MET A 1 190 ? 2.787 12.266 9.062 1 98.25 190 MET A CA 1
ATOM 1489 C C . MET A 1 190 ? 1.642 11.789 9.953 1 98.25 190 MET A C 1
ATOM 1491 O O . MET A 1 190 ? 0.472 12.031 9.648 1 98.25 190 MET A O 1
ATOM 1495 N N . VAL A 1 191 ? 1.985 11.188 11.023 1 96.69 191 VAL A N 1
ATOM 1496 C CA . VAL A 1 191 ? 1.003 10.75 12.008 1 96.69 191 VAL A CA 1
ATOM 1497 C C . VAL A 1 191 ? 0.701 11.891 12.984 1 96.69 191 VAL A C 1
ATOM 1499 O O . VAL A 1 191 ? -0.463 12.219 13.219 1 96.69 191 VAL A O 1
ATOM 1502 N N . TYR A 1 192 ? 1.806 12.469 13.445 1 94.19 192 TYR A N 1
ATOM 1503 C CA . TYR A 1 192 ? 1.71 13.625 14.336 1 94.19 192 TYR A CA 1
ATOM 1504 C C . TYR A 1 192 ? 2.873 14.578 14.109 1 94.19 192 TYR A C 1
ATOM 1506 O O . TYR A 1 192 ? 4.012 14.148 13.914 1 94.19 192 TYR A O 1
ATOM 1514 N N . ALA A 1 193 ? 2.4 15.859 14.266 1 94.06 193 ALA A N 1
ATOM 1515 C CA . ALA A 1 193 ? 3.443 16.875 14.203 1 94.06 193 ALA A CA 1
ATOM 1516 C C . ALA A 1 193 ? 4.047 17.125 15.578 1 94.06 193 ALA A C 1
ATOM 1518 O O . ALA A 1 193 ? 3.365 17 16.594 1 94.06 193 ALA A O 1
ATOM 1519 N N . ASN A 1 194 ? 5.266 17.359 15.523 1 88.31 194 ASN A N 1
ATOM 1520 C CA . ASN A 1 194 ? 5.941 17.875 16.719 1 88.31 194 ASN A CA 1
ATOM 1521 C C . ASN A 1 194 ? 6.336 19.328 16.547 1 88.31 194 ASN A C 1
ATOM 1523 O O . ASN A 1 194 ? 7.445 19.641 16.094 1 88.31 194 ASN A O 1
ATOM 1527 N N . VAL A 1 195 ? 5.344 20.234 16.578 1 70.56 195 VAL A N 1
ATOM 1528 C CA . VAL A 1 195 ? 5.672 21.656 16.453 1 70.56 195 VAL A CA 1
ATOM 1529 C C . VAL A 1 195 ? 5.562 22.328 17.828 1 70.56 195 VAL A C 1
ATOM 1531 O O . VAL A 1 195 ? 4.789 21.891 18.672 1 70.56 195 VAL A O 1
ATOM 1534 N N . MET B 1 1 ? -38.031 -35.312 34.938 1 20.56 1 MET B N 1
ATOM 1535 C CA . MET B 1 1 ? -38 -35.438 36.406 1 20.56 1 MET B CA 1
ATOM 1536 C C . MET B 1 1 ? -37.75 -34.094 37.062 1 20.56 1 MET B C 1
ATOM 1538 O O . MET B 1 1 ? -37.094 -33.219 36.469 1 20.56 1 MET B O 1
ATOM 1542 N N . GLY B 1 2 ? -38.312 -33.875 38.312 1 20.2 2 GLY B N 1
ATOM 1543 C CA . GLY B 1 2 ? -38.875 -32.812 39.125 1 20.2 2 GLY B CA 1
ATOM 1544 C C . GLY B 1 2 ? -37.812 -32 39.875 1 20.2 2 GLY B C 1
ATOM 1545 O O . GLY B 1 2 ? -37.719 -32.062 41.094 1 20.2 2 GLY B O 1
ATOM 1546 N N . LYS B 1 3 ? -36.5 -32.062 39.344 1 21.61 3 LYS B N 1
ATOM 1547 C CA . LYS B 1 3 ? -35.562 -31.719 40.406 1 21.61 3 LYS B CA 1
ATOM 1548 C C . LYS B 1 3 ? -36 -30.469 41.156 1 21.61 3 LYS B C 1
ATOM 1550 O O . LYS B 1 3 ? -36.438 -29.5 40.562 1 21.61 3 LYS B O 1
ATOM 1555 N N . ASP B 1 4 ? -35.969 -30.609 42.344 1 19.95 4 ASP B N 1
ATOM 1556 C CA . ASP B 1 4 ? -36.406 -30.031 43.594 1 19.95 4 ASP B CA 1
ATOM 1557 C C . ASP B 1 4 ? -35.906 -28.609 43.75 1 19.95 4 ASP B C 1
ATOM 1559 O O . ASP B 1 4 ? -34.938 -28.219 43.125 1 19.95 4 ASP B O 1
ATOM 1563 N N . PRO B 1 5 ? -36.125 -27.953 45 1 22.34 5 PRO B N 1
ATOM 1564 C CA . PRO B 1 5 ? -36.781 -26.781 45.531 1 22.34 5 PRO B CA 1
ATOM 1565 C C . PRO B 1 5 ? -35.812 -25.703 45.969 1 22.34 5 PRO B C 1
ATOM 1567 O O . PRO B 1 5 ? -36.125 -24.5 45.875 1 22.34 5 PRO B O 1
ATOM 1570 N N . PRO B 1 6 ? -34.375 -25.984 46.531 1 21.64 6 PRO B N 1
ATOM 1571 C CA . PRO B 1 6 ? -34.406 -25.625 47.938 1 21.64 6 PRO B CA 1
ATOM 1572 C C . PRO B 1 6 ? -34.344 -24.109 48.156 1 21.64 6 PRO B C 1
ATOM 1574 O O . PRO B 1 6 ? -33.938 -23.375 47.281 1 21.64 6 PRO B O 1
ATOM 1577 N N . GLY B 1 7 ? -34.625 -23.609 49.5 1 17.69 7 GLY B N 1
ATOM 1578 C CA . GLY B 1 7 ? -35.094 -22.641 50.469 1 17.69 7 GLY B CA 1
ATOM 1579 C C . GLY B 1 7 ? -34 -21.656 50.906 1 17.69 7 GLY B C 1
ATOM 1580 O O . GLY B 1 7 ? -34.219 -20.844 51.781 1 17.69 7 GLY B O 1
ATOM 1581 N N . ARG B 1 8 ? -32.625 -21.875 50.562 1 18.59 8 ARG B N 1
ATOM 1582 C CA . ARG B 1 8 ? -31.891 -21.531 51.781 1 18.59 8 ARG B CA 1
ATOM 1583 C C . ARG B 1 8 ? -32.188 -20.109 52.219 1 18.59 8 ARG B C 1
ATOM 1585 O O . ARG B 1 8 ? -32.625 -19.281 51.406 1 18.59 8 ARG B O 1
ATOM 1592 N N . ARG B 1 9 ? -31.531 -19.734 53.375 1 17.75 9 ARG B N 1
ATOM 1593 C CA . ARG B 1 9 ? -31.625 -19.266 54.75 1 17.75 9 ARG B CA 1
ATOM 1594 C C . ARG B 1 9 ? -31.516 -17.75 54.812 1 17.75 9 ARG B C 1
ATOM 1596 O O . ARG B 1 9 ? -31.062 -17.109 53.844 1 17.75 9 ARG B O 1
ATOM 1603 N N . MET B 1 10 ? -30.922 -17.281 55.875 1 15.71 10 MET B N 1
ATOM 1604 C CA . MET B 1 10 ? -31.234 -16.578 57.125 1 15.71 10 MET B CA 1
ATOM 1605 C C . MET B 1 10 ? -30.766 -15.133 57.062 1 15.71 10 MET B C 1
ATOM 1607 O O . MET B 1 10 ? -31.516 -14.219 57.406 1 15.71 10 MET B O 1
ATOM 1611 N N . ARG B 1 11 ? -29.344 -14.75 57.438 1 18.38 11 ARG B N 1
ATOM 1612 C CA . ARG B 1 11 ? -29.078 -14.125 58.719 1 18.38 11 ARG B CA 1
ATOM 1613 C C . ARG B 1 11 ? -29.266 -12.617 58.656 1 18.38 11 ARG B C 1
ATOM 1615 O O . ARG B 1 11 ? -28.875 -11.984 57.656 1 18.38 11 ARG B O 1
ATOM 1622 N N . MET B 1 12 ? -29.922 -12 59.656 1 16.27 12 MET B N 1
ATOM 1623 C CA . MET B 1 12 ? -30.531 -10.867 60.344 1 16.27 12 MET B CA 1
ATOM 1624 C C . MET B 1 12 ? -29.5 -9.781 60.625 1 16.27 12 MET B C 1
ATOM 1626 O O . MET B 1 12 ? -29.859 -8.609 60.781 1 16.27 12 MET B O 1
ATOM 1630 N N . PHE B 1 13 ? -28.078 -10.031 60.75 1 18.2 13 PHE B N 1
ATOM 1631 C CA . PHE B 1 13 ? -27.609 -9.445 62 1 18.2 13 PHE B CA 1
ATOM 1632 C C . PHE B 1 13 ? -27.719 -7.922 61.938 1 18.2 13 PHE B C 1
ATOM 1634 O O . PHE B 1 13 ? -27.422 -7.305 60.938 1 18.2 13 PHE B O 1
ATOM 1641 N N . LEU B 1 14 ? -28.172 -7.309 63.094 1 16.55 14 LEU B N 1
ATOM 1642 C CA . LEU B 1 14 ? -28.719 -6.25 63.906 1 16.55 14 LEU B CA 1
ATOM 1643 C C . LEU B 1 14 ? -27.734 -5.094 64.062 1 16.55 14 LEU B C 1
ATOM 1645 O O . LEU B 1 14 ? -28.125 -3.926 64 1 16.55 14 LEU B O 1
ATOM 1649 N N . LEU B 1 15 ? -26.391 -5.328 64.25 1 16.84 15 LEU B N 1
ATOM 1650 C CA . LEU B 1 15 ? -26.047 -4.828 65.562 1 16.84 15 LEU B CA 1
ATOM 1651 C C . LEU B 1 15 ? -26.016 -3.303 65.562 1 16.84 15 LEU B C 1
ATOM 1653 O O . LEU B 1 15 ? -25.766 -2.674 64.562 1 16.84 15 LEU B O 1
ATOM 1657 N N . LEU B 1 16 ? -25.297 -2.855 66.438 1 16.94 16 LEU B N 1
ATOM 1658 C CA . LEU B 1 16 ? -25.406 -2.164 67.75 1 16.94 16 LEU B CA 1
ATOM 1659 C C . LEU B 1 16 ? -25.156 -0.668 67.562 1 16.94 16 LEU B C 1
ATOM 1661 O O . LEU B 1 16 ? -24.609 -0.237 66.562 1 16.94 16 LEU B O 1
ATOM 1665 N N . VAL B 1 17 ? -24.266 -0.158 68.375 1 16.2 17 VAL B N 1
ATOM 1666 C CA . VAL B 1 17 ? -24.547 0.514 69.688 1 16.2 17 VAL B CA 1
ATOM 1667 C C . VAL B 1 17 ? -24.25 2.006 69.562 1 16.2 17 VAL B C 1
ATOM 1669 O O . VAL B 1 17 ? -25.047 2.844 70 1 16.2 17 VAL B O 1
ATOM 1672 N N . ALA B 1 18 ? -23 2.434 69.188 1 18.12 18 ALA B N 1
ATOM 1673 C CA . ALA B 1 18 ? -22.469 3.178 70.312 1 18.12 18 ALA B CA 1
ATOM 1674 C C . ALA B 1 18 ? -23.016 4.605 70.312 1 18.12 18 ALA B C 1
ATOM 1676 O O . ALA B 1 18 ? -23.188 5.223 69.312 1 18.12 18 ALA B O 1
ATOM 1677 N N . LEU B 1 19 ? -23.062 5.148 71.562 1 17.77 19 LEU B N 1
ATOM 1678 C CA . LEU B 1 19 ? -23.797 5.977 72.562 1 17.77 19 LEU B CA 1
ATOM 1679 C C . LEU B 1 19 ? -23.438 7.449 72.375 1 17.77 19 LEU B C 1
ATOM 1681 O O . LEU B 1 19 ? -24.312 8.312 72.375 1 17.77 19 LEU B O 1
ATOM 1685 N N . ASN B 1 20 ? -22.125 7.781 72.562 1 19.31 20 ASN B N 1
ATOM 1686 C CA . ASN B 1 20 ? -22.031 8.648 73.688 1 19.31 20 ASN B CA 1
ATOM 1687 C C . ASN B 1 20 ? -22.531 10.062 73.375 1 19.31 20 ASN B C 1
ATOM 1689 O O . ASN B 1 20 ? -22.391 10.547 72.25 1 19.31 20 ASN B O 1
ATOM 1693 N N . VAL B 1 21 ? -22.922 10.82 74.5 1 18.34 21 VAL B N 1
ATOM 1694 C CA . VAL B 1 21 ? -23.922 11.719 75.062 1 18.34 21 VAL B CA 1
ATOM 1695 C C . VAL B 1 21 ? -23.453 13.164 74.938 1 18.34 21 VAL B C 1
ATOM 1697 O O . VAL B 1 21 ? -24.188 14.094 75.25 1 18.34 21 VAL B O 1
ATOM 1700 N N . ALA B 1 22 ? -22.172 13.359 74.625 1 18.44 22 ALA B N 1
ATOM 1701 C CA . ALA B 1 22 ? -21.75 14.484 75.5 1 18.44 22 ALA B CA 1
ATOM 1702 C C . ALA B 1 22 ? -22.625 15.711 75.188 1 18.44 22 ALA B C 1
ATOM 1704 O O . ALA B 1 22 ? -23.016 15.969 74.062 1 18.44 22 ALA B O 1
ATOM 1705 N N . ASP B 1 23 ? -22.797 16.5 76.312 1 16.73 23 ASP B N 1
ATOM 1706 C CA . ASP B 1 23 ? -23.766 17.344 76.938 1 16.73 23 ASP B CA 1
ATOM 1707 C C . ASP B 1 23 ? -23.797 18.734 76.312 1 16.73 23 ASP B C 1
ATOM 1709 O O . ASP B 1 23 ? -24.875 19.344 76.188 1 16.73 23 ASP B O 1
ATOM 1713 N N . SER B 1 24 ? -22.641 19.359 76.312 1 18.64 24 SER B N 1
ATOM 1714 C CA . SER B 1 24 ? -22.641 20.594 77.062 1 18.64 24 SER B CA 1
ATOM 1715 C C . SER B 1 24 ? -23.484 21.672 76.438 1 18.64 24 SER B C 1
ATOM 1717 O O . SER B 1 24 ? -23.609 21.703 75.188 1 18.64 24 SER B O 1
ATOM 1719 N N . HIS B 1 25 ? -23.922 22.609 77.25 1 20.41 25 HIS B N 1
ATOM 1720 C CA . HIS B 1 25 ? -25.031 23.516 77.5 1 20.41 25 HIS B CA 1
ATOM 1721 C C . HIS B 1 25 ? -25.047 24.672 76.5 1 20.41 25 HIS B C 1
ATOM 1723 O O . HIS B 1 25 ? -24.031 24.953 75.875 1 20.41 25 HIS B O 1
ATOM 1729 N N . ILE B 1 26 ? -25.766 25.797 76.875 1 18.44 26 ILE B N 1
ATOM 1730 C CA . ILE B 1 26 ? -26.953 26.484 76.375 1 18.44 26 ILE B CA 1
ATOM 1731 C C . ILE B 1 26 ? -26.562 27.797 75.688 1 18.44 26 ILE B C 1
ATOM 1733 O O . ILE B 1 26 ? -26.953 28.078 74.562 1 18.44 26 ILE B O 1
ATOM 1737 N N . PHE B 1 27 ? -25.906 28.797 76.5 1 18.92 27 PHE B N 1
ATOM 1738 C CA . PHE B 1 27 ? -26.812 29.922 76.75 1 18.92 27 PHE B CA 1
ATOM 1739 C C . PHE B 1 27 ? -26.859 30.828 75.5 1 18.92 27 PHE B C 1
ATOM 1741 O O . PHE B 1 27 ? -26 30.75 74.625 1 18.92 27 PHE B O 1
ATOM 1748 N N . ALA B 1 28 ? -26.812 32.281 75.875 1 18 28 ALA B N 1
ATOM 1749 C CA . ALA B 1 28 ? -27.797 33.344 75.688 1 18 28 ALA B CA 1
ATOM 1750 C C . ALA B 1 28 ? -27.484 34.188 74.5 1 18 28 ALA B C 1
ATOM 1752 O O . ALA B 1 28 ? -28.391 34.656 73.812 1 18 28 ALA B O 1
ATOM 1753 N N . GLN B 1 29 ? -26.25 34.469 74.188 1 19.16 29 GLN B N 1
ATOM 1754 C CA . GLN B 1 29 ? -26.094 35.906 74.125 1 19.16 29 GLN B CA 1
ATOM 1755 C C . GLN B 1 29 ? -26.828 36.5 72.938 1 19.16 29 GLN B C 1
ATOM 1757 O O . GLN B 1 29 ? -26.953 35.844 71.875 1 19.16 29 GLN B O 1
ATOM 1762 N N . PRO B 1 30 ? -27.078 37.844 73.062 1 19.88 30 PRO B N 1
ATOM 1763 C CA . PRO B 1 30 ? -28.141 38.719 72.5 1 19.88 30 PRO B CA 1
ATOM 1764 C C . PRO B 1 30 ? -28.062 38.906 71 1 19.88 30 PRO B C 1
ATOM 1766 O O . PRO B 1 30 ? -27.031 38.625 70.375 1 19.88 30 PRO B O 1
ATOM 1769 N N . THR B 1 31 ? -29.016 39.656 70.562 1 18.84 31 THR B N 1
ATOM 1770 C CA . THR B 1 31 ? -29.828 39.906 69.375 1 18.84 31 THR B CA 1
ATOM 1771 C C . THR B 1 31 ? -29.062 40.75 68.375 1 18.84 31 THR B C 1
ATOM 1773 O O . THR B 1 31 ? -29.578 41.031 67.25 1 18.84 31 THR B O 1
ATOM 1776 N N . THR B 1 32 ? -27.875 41.188 68.75 1 20.14 32 THR B N 1
ATOM 1777 C CA . THR B 1 32 ? -27.859 42.562 68.312 1 20.14 32 THR B CA 1
ATOM 1778 C C . THR B 1 32 ? -28.172 42.656 66.875 1 20.14 32 THR B C 1
ATOM 1780 O O . THR B 1 32 ? -28.031 41.688 66.125 1 20.14 32 THR B O 1
ATOM 1783 N N . GLN B 1 33 ?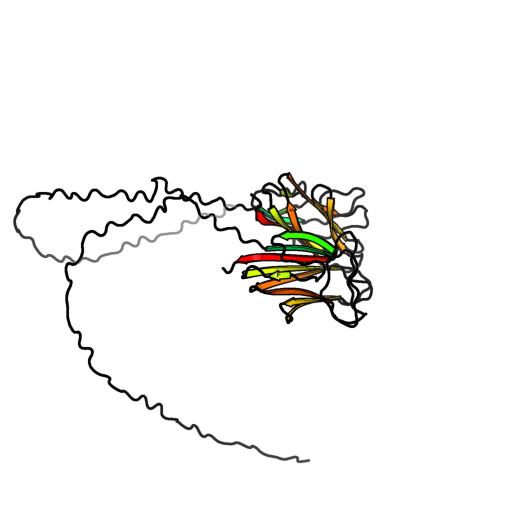 -27.672 43.875 66.375 1 20.16 33 GLN B N 1
ATOM 1784 C CA . GLN B 1 33 ? -28.141 45 65.562 1 20.16 33 GLN B CA 1
ATOM 1785 C C . GLN B 1 33 ? -28.078 44.656 64.062 1 20.16 33 GLN B C 1
ATOM 1787 O O . GLN B 1 33 ? -27.25 43.844 63.625 1 20.16 33 GLN B O 1
ATOM 1792 N N . GLN B 1 34 ? -28.812 45.406 63.344 1 17.98 34 GLN B N 1
ATOM 1793 C CA . GLN B 1 34 ? -29.469 45.406 62.031 1 17.98 34 GLN B CA 1
ATOM 1794 C C . GLN B 1 34 ? -28.438 45.281 60.906 1 17.98 34 GLN B C 1
ATOM 1796 O O . GLN B 1 34 ? -27.297 45.719 61.062 1 17.98 34 GLN B O 1
ATOM 1801 N N . LEU B 1 35 ? -28.953 44.906 59.75 1 19.05 35 LEU B N 1
ATOM 1802 C CA . LEU B 1 35 ? -28.703 44.344 58.438 1 19.05 35 LEU B CA 1
ATOM 1803 C C . LEU B 1 35 ? -28.109 45.375 57.5 1 19.05 35 LEU B C 1
ATOM 1805 O O . LEU B 1 35 ? -27.828 45.062 56.344 1 19.05 35 LEU B O 1
ATOM 1809 N N . GLY B 1 36 ? -27.703 46.594 57.938 1 22.31 36 GLY B N 1
ATOM 1810 C CA . GLY B 1 36 ? -27.906 47.344 56.719 1 22.31 36 GLY B CA 1
ATOM 1811 C C . GLY B 1 36 ? -27.094 46.812 55.562 1 22.31 36 GLY B C 1
ATOM 1812 O O . GLY B 1 36 ? -25.922 46.5 55.719 1 22.31 36 GLY B O 1
ATOM 1813 N N . CYS B 1 37 ? -27.641 46.125 54.594 1 20.16 37 CYS B N 1
ATOM 1814 C CA . CYS B 1 37 ? -26.953 45.5 53.469 1 20.16 37 CYS B CA 1
ATOM 1815 C C . CYS B 1 37 ? -26.188 46.562 52.656 1 20.16 37 CYS B C 1
ATOM 1817 O O . CYS B 1 37 ? -26.766 47.562 52.25 1 20.16 37 CYS B O 1
ATOM 1819 N N . PRO B 1 38 ? -25.062 46.969 53.125 1 23.62 38 PRO B N 1
ATOM 1820 C CA . PRO B 1 38 ? -24.391 47.906 52.219 1 23.62 38 PRO B CA 1
ATOM 1821 C C . PRO B 1 38 ? -24.516 47.5 50.75 1 23.62 38 PRO B C 1
ATOM 1823 O O . PRO B 1 38 ? -24.719 46.312 50.438 1 23.62 38 PRO B O 1
ATOM 1826 N N . GLY B 1 39 ? -25.172 48.344 49.844 1 23.59 39 GLY B N 1
ATOM 1827 C CA . GLY B 1 39 ? -25.422 48.281 48.406 1 23.59 39 GLY B CA 1
ATOM 1828 C C . GLY B 1 39 ? -24.219 47.844 47.625 1 23.59 39 GLY B C 1
ATOM 1829 O O . GLY B 1 39 ? -23.188 48.5 47.594 1 23.59 39 GLY B O 1
ATOM 1830 N N . CYS B 1 40 ? -23.766 46.594 47.75 1 22.75 40 CYS B N 1
ATOM 1831 C CA . CYS B 1 40 ? -22.672 46.062 46.969 1 22.75 40 CYS B CA 1
ATOM 1832 C C . CYS B 1 40 ? -22.859 46.406 45.469 1 22.75 40 CYS B C 1
ATOM 1834 O O . CYS B 1 40 ? -23.859 46.031 44.875 1 22.75 40 CYS B O 1
ATOM 1836 N N . CYS B 1 41 ? -22.469 47.562 45.094 1 25.97 41 CYS B N 1
ATOM 1837 C CA . CYS B 1 41 ? -22.391 48 43.719 1 25.97 41 CYS B CA 1
ATOM 1838 C C . CYS B 1 41 ? -21.875 46.875 42.812 1 25.97 41 CYS B C 1
ATOM 1840 O O . CYS B 1 41 ? -21.688 47.094 41.594 1 25.97 41 CYS B O 1
ATOM 1842 N N . GLY B 1 42 ? -21.234 45.906 43.406 1 26.27 42 GLY B N 1
ATOM 1843 C CA . GLY B 1 42 ? -20.359 45.281 42.406 1 26.27 42 GLY B CA 1
ATOM 1844 C C . GLY B 1 42 ? -21.094 44.781 41.188 1 26.27 42 GLY B C 1
ATOM 1845 O O . GLY B 1 42 ? -21.875 43.812 41.281 1 26.27 42 GLY B O 1
ATOM 1846 N N . GLY B 1 43 ? -21.797 45.562 40.438 1 27.83 43 GLY B N 1
ATOM 1847 C CA . GLY B 1 43 ? -22.281 45 39.188 1 27.83 43 GLY B CA 1
ATOM 1848 C C . GLY B 1 43 ? -21.359 43.969 38.562 1 27.83 43 GLY B C 1
ATOM 1849 O O . GLY B 1 43 ? -20.141 44.188 38.5 1 27.83 43 GLY B O 1
ATOM 1850 N N . GLY B 1 44 ? -21.547 42.688 38.875 1 29.2 44 GLY B N 1
ATOM 1851 C CA . GLY B 1 44 ? -20.922 41.562 38.219 1 29.2 44 GLY B CA 1
ATOM 1852 C C . GLY B 1 44 ? -20.75 41.781 36.719 1 29.2 44 GLY B C 1
ATOM 1853 O O . GLY B 1 44 ? -21.703 42.094 36 1 29.2 44 GLY B O 1
ATOM 1854 N N . MET B 1 45 ? -19.797 42.531 36.281 1 30.73 45 MET B N 1
ATOM 1855 C CA . MET B 1 45 ? -19.375 42.406 34.875 1 30.73 45 MET B CA 1
ATOM 1856 C C . MET B 1 45 ? -19.562 41 34.375 1 30.73 45 MET B C 1
ATOM 1858 O O . MET B 1 45 ? -19.062 40.031 34.969 1 30.73 45 MET B O 1
ATOM 1862 N N . MET B 1 46 ? -20.812 40.625 33.938 1 29.17 46 MET B N 1
ATOM 1863 C CA . MET B 1 46 ? -21 39.438 33.094 1 29.17 46 MET B CA 1
ATOM 1864 C C . MET B 1 46 ? -19.766 39.188 32.219 1 29.17 46 MET B C 1
ATOM 1866 O O . MET B 1 46 ? -19.375 40.062 31.469 1 29.17 46 MET B O 1
ATOM 1870 N N . ASP B 1 47 ? -18.688 38.594 32.688 1 32.75 47 ASP B N 1
ATOM 1871 C CA . ASP B 1 47 ? -17.672 38.062 31.797 1 32.75 47 ASP B CA 1
ATOM 1872 C C . ASP B 1 47 ? -18.297 37.5 30.516 1 32.75 47 ASP B C 1
ATOM 1874 O O . ASP B 1 47 ? -19.016 36.5 30.547 1 32.75 47 ASP B O 1
ATOM 1878 N N . ASN B 1 48 ? -18.734 38.312 29.672 1 34.5 48 ASN B N 1
ATOM 1879 C CA . ASN B 1 48 ? -19.141 38.062 28.297 1 34.5 48 ASN B CA 1
ATOM 1880 C C . ASN B 1 48 ? -18.203 37.062 27.609 1 34.5 48 ASN B C 1
ATOM 1882 O O . ASN B 1 48 ? -18.125 37.031 26.391 1 34.5 48 ASN B O 1
ATOM 1886 N N . ARG B 1 49 ? -17.25 36.562 28.391 1 36.84 49 ARG B N 1
ATOM 1887 C CA . ARG B 1 49 ? -16.422 35.625 27.641 1 36.84 49 ARG B CA 1
ATOM 1888 C C . ARG B 1 49 ? -17.281 34.5 27.031 1 36.84 49 ARG B C 1
ATOM 1890 O O . ARG B 1 49 ? -16.844 33.812 26.109 1 36.84 49 ARG B O 1
ATOM 1897 N N . TYR B 1 50 ? -18.094 33.875 27.875 1 35.34 50 TYR B N 1
ATOM 1898 C CA . TYR B 1 50 ? -18.938 32.781 27.406 1 35.34 50 TYR B CA 1
ATOM 1899 C C . TYR B 1 50 ? -20.156 33.344 26.672 1 35.34 50 TYR B C 1
ATOM 1901 O O . TYR B 1 50 ? -20.969 34.062 27.25 1 35.34 50 TYR B O 1
ATOM 1909 N N . ALA B 1 51 ? -20.172 33.75 25.484 1 39.03 51 ALA B N 1
ATOM 1910 C CA . ALA B 1 51 ? -21.547 33.688 25 1 39.03 51 ALA B CA 1
ATOM 1911 C C . ALA B 1 51 ? -22.328 32.594 25.75 1 39.03 51 ALA B C 1
ATOM 1913 O O . ALA B 1 51 ? -21.75 31.641 26.234 1 39.03 51 ALA B O 1
ATOM 1914 N N . PRO B 1 52 ? -23.469 32.875 26.375 1 40.38 52 PRO B N 1
ATOM 1915 C CA . PRO B 1 52 ? -24.172 31.812 27.109 1 40.38 52 PRO B CA 1
ATOM 1916 C C . PRO B 1 52 ? -23.812 30.406 26.609 1 40.38 52 PRO B C 1
ATOM 1918 O O . PRO B 1 52 ? -23.672 29.484 27.406 1 40.38 52 PRO B O 1
ATOM 1921 N N . ASN B 1 53 ? -24.406 30.125 25.312 1 37.84 53 ASN B N 1
ATOM 1922 C CA . ASN B 1 53 ? -24.047 28.781 24.828 1 37.84 53 ASN B CA 1
ATOM 1923 C C . ASN B 1 53 ? -22.562 28.688 24.5 1 37.84 53 ASN B C 1
ATOM 1925 O O . ASN B 1 53 ? -22.109 29.281 23.531 1 37.84 53 ASN B O 1
ATOM 1929 N N . GLY B 1 54 ? -21.594 28.984 25.141 1 41.03 54 GLY B N 1
ATOM 1930 C CA . GLY B 1 54 ? -20.188 28.594 25.031 1 41.03 54 GLY B CA 1
ATOM 1931 C C . GLY B 1 54 ? -19.984 27.375 24.156 1 41.03 54 GLY B C 1
ATOM 1932 O O . GLY B 1 54 ? -19.438 26.359 24.609 1 41.03 54 GLY B O 1
ATOM 1933 N N . TYR B 1 55 ? -21 27.016 23.234 1 38.69 55 TYR B N 1
ATOM 1934 C CA . TYR B 1 55 ? -20.703 25.906 22.344 1 38.69 55 TYR B CA 1
ATOM 1935 C C . TYR B 1 55 ? -19.344 26.078 21.672 1 38.69 55 TYR B C 1
ATOM 1937 O O . TYR B 1 55 ? -19.109 27.078 21 1 38.69 55 TYR B O 1
ATOM 1945 N N . VAL B 1 56 ? -18.219 25.953 22.297 1 44.53 56 VAL B N 1
ATOM 1946 C CA . VAL B 1 56 ? -17 25.688 21.547 1 44.53 56 VAL B CA 1
ATOM 1947 C C . VAL B 1 56 ? -17.328 24.906 20.281 1 44.53 56 VAL B C 1
ATOM 1949 O O . VAL B 1 56 ? -17.938 23.828 20.344 1 44.53 56 VAL B O 1
ATOM 1952 N N . GLN B 1 57 ? -17.812 25.484 19.25 1 44.44 57 GLN B N 1
ATOM 1953 C CA . GLN B 1 57 ? -17.953 24.781 17.984 1 44.44 57 GLN B CA 1
ATOM 1954 C C . GLN B 1 57 ? -16.781 23.828 17.75 1 44.44 57 GLN B C 1
ATOM 1956 O O . GLN B 1 57 ? -15.648 24.266 17.5 1 44.44 57 GLN B O 1
ATOM 1961 N N . THR B 1 58 ? -16.656 22.75 18.547 1 50.53 58 THR B N 1
ATOM 1962 C CA . THR B 1 58 ? -15.656 21.734 18.25 1 50.53 58 THR B CA 1
ATOM 1963 C C . THR B 1 58 ? -15.734 21.312 16.781 1 50.53 58 THR B C 1
ATOM 1965 O O . THR B 1 58 ? -16.828 21.094 16.25 1 50.53 58 THR B O 1
ATOM 1968 N N . ASN B 1 59 ? -15.023 21.953 15.906 1 56.78 59 ASN B N 1
ATOM 1969 C CA . ASN B 1 59 ? -14.984 21.484 14.523 1 56.78 59 ASN B CA 1
ATOM 1970 C C . ASN B 1 59 ? -15.109 19.969 14.453 1 56.78 59 ASN B C 1
ATOM 1972 O O . ASN B 1 59 ? -14.445 19.25 15.203 1 56.78 59 ASN B O 1
ATOM 1976 N N . PRO B 1 60 ? -16.203 19.484 13.953 1 62.56 60 PRO B N 1
ATOM 1977 C CA . PRO B 1 60 ? -16.391 18.031 13.898 1 62.56 60 PRO B CA 1
ATOM 1978 C C . PRO B 1 60 ? -15.141 17.297 13.422 1 62.56 60 PRO B C 1
ATOM 1980 O O . PRO B 1 60 ? -14.406 17.797 12.57 1 62.56 60 PRO B O 1
ATOM 1983 N N . ILE B 1 61 ? -14.672 16.375 14.203 1 76.5 61 ILE B N 1
ATOM 1984 C CA . ILE B 1 61 ? -13.594 15.469 13.812 1 76.5 61 ILE B CA 1
ATOM 1985 C C . ILE B 1 61 ? -14.047 14.609 12.633 1 76.5 61 ILE B C 1
ATOM 1987 O O . ILE B 1 61 ? -14.969 13.797 12.773 1 76.5 61 ILE B O 1
ATOM 1991 N N . LEU B 1 62 ? -13.68 14.945 11.492 1 88.81 62 LEU B N 1
ATOM 1992 C CA . LEU B 1 62 ? -13.961 14.148 10.312 1 88.81 62 LEU B CA 1
ATOM 1993 C C . LEU B 1 62 ? -13.188 12.836 10.344 1 88.81 62 LEU B C 1
ATOM 1995 O O . LEU B 1 62 ? -11.969 12.836 10.508 1 88.81 62 LEU B O 1
ATOM 1999 N N . ARG B 1 63 ? -14.008 11.781 10.328 1 92.94 63 ARG B N 1
ATOM 2000 C CA . ARG B 1 63 ? -13.375 10.469 10.367 1 92.94 63 ARG B CA 1
ATOM 2001 C C . ARG B 1 63 ? -14.023 9.516 9.367 1 92.94 63 ARG B C 1
ATOM 2003 O O . ARG B 1 63 ? -15.234 9.594 9.117 1 92.94 63 ARG B O 1
ATOM 2010 N N . SER B 1 64 ? -13.312 8.695 8.781 1 97.69 64 SER B N 1
ATOM 2011 C CA . SER B 1 64 ? -13.719 7.59 7.918 1 97.69 64 SER B CA 1
ATOM 2012 C C . SER B 1 64 ? -12.703 6.457 7.949 1 97.69 64 SER B C 1
ATOM 2014 O O . SER B 1 64 ? -11.531 6.664 7.629 1 97.69 64 SER B O 1
ATOM 2016 N N . ALA B 1 65 ? -13.117 5.281 8.336 1 98.75 65 ALA B N 1
ATOM 2017 C CA . ALA B 1 65 ? -12.219 4.133 8.406 1 98.75 65 ALA B CA 1
ATOM 2018 C C . ALA B 1 65 ? -13 2.822 8.312 1 98.75 65 ALA B C 1
ATOM 2020 O O . ALA B 1 65 ? -14.109 2.713 8.844 1 98.75 65 ALA B O 1
ATOM 2021 N N . PHE B 1 66 ? -12.375 1.896 7.629 1 98.81 66 PHE B N 1
ATOM 2022 C CA . PHE B 1 66 ? -12.961 0.561 7.617 1 98.81 66 PHE B CA 1
ATOM 2023 C C . PHE B 1 66 ? -11.875 -0.505 7.68 1 98.81 66 PHE B C 1
ATOM 2025 O O . PHE B 1 66 ? -10.734 -0.267 7.27 1 98.81 66 PHE B O 1
ATOM 2032 N N . SER B 1 67 ? -12.219 -1.643 8.234 1 98.88 67 SER B N 1
ATOM 2033 C CA . SER B 1 67 ? -11.43 -2.871 8.266 1 98.88 67 SER B CA 1
ATOM 2034 C C . SER B 1 67 ? -12.328 -4.102 8.188 1 98.88 67 SER B C 1
ATOM 2036 O O . SER B 1 67 ? -13.195 -4.297 9.039 1 98.88 67 SER B O 1
ATOM 2038 N N . VAL B 1 68 ? -12.086 -4.844 7.145 1 98.81 68 VAL B N 1
ATOM 2039 C CA . VAL B 1 68 ? -12.992 -5.965 6.895 1 98.81 68 VAL B CA 1
ATOM 2040 C C . VAL B 1 68 ? -12.18 -7.207 6.527 1 98.81 68 VAL B C 1
ATOM 2042 O O . VAL B 1 68 ? -11 -7.105 6.191 1 98.81 68 VAL B O 1
ATOM 2045 N N . ALA B 1 69 ? -12.867 -8.367 6.625 1 98.56 69 ALA B N 1
ATOM 2046 C CA . ALA B 1 69 ? -12.258 -9.633 6.246 1 98.56 69 ALA B CA 1
ATOM 2047 C C . ALA B 1 69 ? -13.25 -10.531 5.516 1 98.56 69 ALA B C 1
ATOM 2049 O O . ALA B 1 69 ? -14.461 -10.297 5.566 1 98.56 69 ALA B O 1
ATOM 2050 N N . ARG B 1 70 ? -12.703 -11.367 4.766 1 97.31 70 ARG B N 1
ATOM 2051 C CA . ARG B 1 70 ? -13.469 -12.414 4.098 1 97.31 70 ARG B CA 1
ATOM 2052 C C . ARG B 1 70 ? -13.164 -13.781 4.699 1 97.31 70 ARG B C 1
ATOM 2054 O O . ARG B 1 70 ? -12 -14.18 4.801 1 97.31 70 ARG B O 1
ATOM 2061 N N . GLN B 1 71 ? -14.164 -14.516 4.969 1 95.94 71 GLN B N 1
ATOM 2062 C CA . GLN B 1 71 ? -13.961 -15.766 5.691 1 95.94 71 GLN B CA 1
ATOM 2063 C C . GLN B 1 71 ? -14.117 -16.969 4.762 1 95.94 71 GLN B C 1
ATOM 2065 O O . GLN B 1 71 ? -14 -18.109 5.199 1 95.94 71 GLN B O 1
ATOM 2070 N N . THR B 1 72 ? -14.469 -16.75 3.531 1 95.56 72 THR B N 1
ATOM 2071 C CA . THR B 1 72 ? -14.562 -17.781 2.506 1 95.56 72 THR B CA 1
ATOM 2072 C C . THR B 1 72 ? -13.539 -17.531 1.396 1 95.56 72 THR B C 1
ATOM 2074 O O . THR B 1 72 ? -13.289 -16.391 1.018 1 95.56 72 THR B O 1
ATOM 2077 N N . SER B 1 73 ? -13.055 -18.609 0.873 1 96.75 73 SER B N 1
ATOM 2078 C CA . SER B 1 73 ? -12.07 -18.484 -0.196 1 96.75 73 SER B CA 1
ATOM 2079 C C . SER B 1 73 ? -12.656 -17.781 -1.413 1 96.75 73 SER B C 1
ATOM 2081 O O . SER B 1 73 ? -13.852 -17.922 -1.699 1 96.75 73 SER B O 1
ATOM 2083 N N . LEU B 1 74 ? -11.844 -17.031 -1.975 1 96.06 74 LEU B N 1
ATOM 2084 C CA . LEU B 1 74 ? -12.188 -16.328 -3.211 1 96.06 74 LEU B CA 1
ATOM 2085 C C . LEU B 1 74 ? -11.789 -17.156 -4.43 1 96.06 74 LEU B C 1
ATOM 2087 O O . LEU B 1 74 ? -10.602 -17.406 -4.648 1 96.06 74 LEU B O 1
ATOM 2091 N N . MET B 1 75 ? -12.742 -17.547 -5.246 1 95.94 75 MET B N 1
ATOM 2092 C CA . MET B 1 75 ? -12.477 -18.344 -6.441 1 95.94 75 MET B CA 1
ATOM 2093 C C . MET B 1 75 ? -12.648 -17.5 -7.703 1 95.94 75 MET B C 1
ATOM 2095 O O . MET B 1 75 ? -13.578 -16.688 -7.797 1 95.94 75 MET B O 1
ATOM 2099 N N . GLY B 1 76 ? -11.688 -17.734 -8.586 1 94.62 76 GLY B N 1
ATOM 2100 C CA . GLY B 1 76 ? -11.797 -17.016 -9.852 1 94.62 76 GLY B CA 1
ATOM 2101 C C . GLY B 1 76 ? -13 -17.453 -10.672 1 94.62 76 GLY B C 1
ATOM 2102 O O . GLY B 1 76 ? -13.461 -18.594 -10.562 1 94.62 76 GLY B O 1
ATOM 2103 N N . ALA B 1 77 ? -13.484 -16.422 -11.453 1 90.88 77 ALA B N 1
ATOM 2104 C CA . ALA B 1 77 ? -14.617 -16.656 -12.344 1 90.88 77 ALA B CA 1
ATOM 2105 C C . ALA B 1 77 ? -14.344 -16.094 -13.734 1 90.88 77 ALA B C 1
ATOM 2107 O O . ALA B 1 77 ? -13.305 -15.469 -13.969 1 90.88 77 ALA B O 1
ATOM 2108 N N . ILE B 1 78 ? -15.242 -16.375 -14.617 1 90.44 78 ILE B N 1
ATOM 2109 C CA . ILE B 1 78 ? -15.102 -15.922 -16 1 90.44 78 ILE B CA 1
ATOM 2110 C C . ILE B 1 78 ? -15.117 -14.398 -16.047 1 90.44 78 ILE B C 1
ATOM 2112 O O . ILE B 1 78 ? -14.336 -13.789 -16.781 1 90.44 78 ILE B O 1
ATOM 2116 N N . GLU B 1 79 ? -16.016 -13.844 -15.211 1 88.94 79 GLU B N 1
ATOM 2117 C CA . GLU B 1 79 ? -16.062 -12.383 -15.125 1 88.94 79 GLU B CA 1
ATOM 2118 C C . GLU B 1 79 ? -15.57 -11.898 -13.758 1 88.94 79 GLU B C 1
ATOM 2120 O O . GLU B 1 79 ? -15.781 -12.57 -12.742 1 88.94 79 GLU B O 1
ATOM 2125 N N . THR B 1 80 ? -14.953 -10.758 -13.859 1 91.25 80 THR B N 1
ATOM 2126 C CA . THR B 1 80 ? -14.469 -10.18 -12.609 1 91.25 80 THR B CA 1
ATOM 2127 C C . THR B 1 80 ? -15.555 -9.328 -11.953 1 91.25 80 THR B C 1
ATOM 2129 O O . THR B 1 80 ? -16.391 -8.742 -12.641 1 91.25 80 THR B O 1
ATOM 2132 N N . SER B 1 81 ? -15.609 -9.438 -10.672 1 94.19 81 SER B N 1
ATOM 2133 C CA . SER B 1 81 ? -16.484 -8.609 -9.836 1 94.19 81 SER B CA 1
ATOM 2134 C C . SER B 1 81 ? -15.758 -8.148 -8.578 1 94.19 81 SER B C 1
ATOM 2136 O O . SER B 1 81 ? -14.727 -8.711 -8.203 1 94.19 81 SER B O 1
ATOM 2138 N N . PRO B 1 82 ? -16.281 -7.062 -7.895 1 98.25 82 PRO B N 1
ATOM 2139 C CA . PRO B 1 82 ? -15.68 -6.66 -6.617 1 98.25 82 PRO B CA 1
ATOM 2140 C C . PRO B 1 82 ? -15.672 -7.793 -5.59 1 98.25 82 PRO B C 1
ATOM 2142 O O . PRO B 1 82 ? -16.625 -8.562 -5.504 1 98.25 82 PRO B O 1
ATOM 2145 N N . VAL B 1 83 ? -14.609 -7.934 -4.895 1 98.31 83 VAL B N 1
ATOM 2146 C CA . VAL B 1 83 ? -14.516 -8.898 -3.805 1 98.31 83 VAL B CA 1
ATOM 2147 C C . VAL B 1 83 ? -15.461 -8.5 -2.674 1 98.31 83 VAL B C 1
ATOM 2149 O O . VAL B 1 83 ? -15.438 -7.355 -2.215 1 98.31 83 VAL B O 1
ATOM 2152 N N . GLN B 1 84 ? -16.219 -9.422 -2.217 1 98.06 84 GLN B N 1
ATOM 2153 C CA . GLN B 1 84 ? -17.125 -9.18 -1.095 1 98.06 84 GLN B CA 1
ATOM 2154 C C . GLN B 1 84 ? -16.484 -9.602 0.225 1 98.06 84 GLN B C 1
ATOM 2156 O O . GLN B 1 84 ? -15.602 -10.469 0.248 1 98.06 84 GLN B O 1
ATOM 2161 N N . PHE B 1 85 ? -16.953 -8.969 1.269 1 98.38 85 PHE B N 1
ATOM 2162 C CA . PHE B 1 85 ? -16.438 -9.234 2.605 1 98.38 85 PHE B CA 1
ATOM 2163 C C . PHE B 1 85 ? -17.578 -9.508 3.582 1 98.38 85 PHE B C 1
ATOM 2165 O O . PHE B 1 85 ? -18.578 -8.797 3.584 1 98.38 85 PHE B O 1
ATOM 2172 N N . ASP B 1 86 ? -17.344 -10.531 4.449 1 97.31 86 ASP B N 1
ATOM 2173 C CA . ASP B 1 86 ? -18.438 -10.984 5.293 1 97.31 86 ASP B CA 1
ATOM 2174 C C . ASP B 1 86 ? -18.141 -10.75 6.77 1 97.31 86 ASP B C 1
ATOM 2176 O O . ASP B 1 86 ? -18.969 -11.055 7.637 1 97.31 86 ASP B O 1
ATOM 2180 N N . LYS B 1 87 ? -16.984 -10.242 7.125 1 97.5 87 LYS B N 1
ATOM 2181 C CA . LYS B 1 87 ? -16.609 -9.836 8.477 1 97.5 87 LYS B CA 1
ATOM 2182 C C . LYS B 1 87 ? -16.219 -8.359 8.516 1 97.5 87 LYS B C 1
ATOM 2184 O O . LYS B 1 87 ? -15.352 -7.918 7.75 1 97.5 87 LYS B O 1
ATOM 2189 N N . VAL B 1 88 ? -16.875 -7.609 9.406 1 98.06 88 VAL B N 1
ATOM 2190 C CA . VAL B 1 88 ? -16.547 -6.199 9.586 1 98.06 88 VAL B CA 1
ATOM 2191 C C . VAL B 1 88 ? -15.914 -5.988 10.961 1 98.06 88 VAL B C 1
ATOM 2193 O O . VAL B 1 88 ? -16.531 -6.285 11.992 1 98.06 88 VAL B O 1
ATOM 2196 N N . PHE B 1 89 ? -14.68 -5.465 11.07 1 98.31 89 PHE B N 1
ATOM 2197 C CA . PHE B 1 89 ? -14.023 -5.098 12.32 1 98.31 89 PHE B CA 1
ATOM 2198 C C . PHE B 1 89 ? -14.305 -3.643 12.672 1 98.31 89 PHE B C 1
ATOM 2200 O O . PHE B 1 89 ? -14.531 -3.312 13.836 1 98.31 89 PHE B O 1
ATOM 2207 N N . VAL B 1 90 ? -14.133 -2.797 11.688 1 98.62 90 VAL B N 1
ATOM 2208 C CA . VAL B 1 90 ? -14.336 -1.356 11.797 1 98.62 90 VAL B CA 1
ATOM 2209 C C . VAL B 1 90 ? -15.094 -0.849 10.578 1 98.62 90 VAL B C 1
ATOM 2211 O O . VAL B 1 90 ? -14.828 -1.277 9.445 1 98.62 90 VAL B O 1
ATOM 2214 N N . ASN B 1 91 ? -15.992 0.017 10.758 1 98.38 91 ASN B N 1
ATOM 2215 C CA . ASN B 1 91 ? -16.641 0.769 9.688 1 98.38 91 ASN B CA 1
ATOM 2216 C C . ASN B 1 91 ? -17.109 2.141 10.172 1 98.38 91 ASN B C 1
ATOM 2218 O O . ASN B 1 91 ? -18.297 2.451 10.117 1 98.38 91 ASN B O 1
ATOM 2222 N N . ASP B 1 92 ? -16.156 2.908 10.578 1 97.25 92 ASP B N 1
ATOM 2223 C CA . ASP B 1 92 ? -16.406 4.254 11.078 1 97.25 92 ASP B CA 1
ATOM 2224 C C . ASP B 1 92 ? -16.828 5.188 9.938 1 97.25 92 ASP B C 1
ATOM 2226 O O . ASP B 1 92 ? -16.125 5.316 8.945 1 97.25 92 ASP B O 1
ATOM 2230 N N . GLY B 1 93 ? -17.984 5.844 10.008 1 96.06 93 GLY B N 1
ATOM 2231 C CA . GLY B 1 93 ? -18.594 6.625 8.938 1 96.06 93 GLY B CA 1
ATOM 2232 C C . GLY B 1 93 ? -19.609 5.848 8.125 1 96.06 93 GLY B C 1
ATOM 2233 O O . GLY B 1 93 ? -20.422 6.434 7.402 1 96.06 93 GLY B O 1
ATOM 2234 N N . GLY B 1 94 ? -19.391 4.492 8.141 1 97.5 94 GLY B N 1
ATOM 2235 C CA . GLY B 1 94 ? -20.312 3.633 7.414 1 97.5 94 GLY B CA 1
ATOM 2236 C C . GLY B 1 94 ? -20.109 3.684 5.91 1 97.5 94 GLY B C 1
ATOM 2237 O O . GLY B 1 94 ? -21.062 3.512 5.148 1 97.5 94 GLY B O 1
ATOM 2238 N N . ASP B 1 95 ? -18.938 3.904 5.52 1 98.44 95 ASP B N 1
ATOM 2239 C CA . ASP B 1 95 ? -18.688 4.191 4.109 1 98.44 95 ASP B CA 1
ATOM 2240 C C . ASP B 1 95 ? -18.359 2.914 3.34 1 98.44 95 ASP B C 1
ATOM 2242 O O . ASP B 1 95 ? -18.203 2.945 2.119 1 98.44 95 ASP B O 1
ATOM 2246 N N . PHE B 1 96 ? -18.203 1.728 4 1 98.75 96 PHE B N 1
ATOM 2247 C CA . PHE B 1 96 ? -17.938 0.455 3.34 1 98.75 96 PHE B CA 1
ATOM 2248 C C . PHE B 1 96 ? -19.172 -0.436 3.361 1 98.75 96 PHE B C 1
ATOM 2250 O O . PHE B 1 96 ? -19.844 -0.536 4.383 1 98.75 96 PHE B O 1
ATOM 2257 N N . ASP B 1 97 ? -19.406 -1.008 2.232 1 98.5 97 ASP B N 1
ATOM 2258 C CA . ASP B 1 97 ? -20.484 -1.974 2.104 1 98.5 97 ASP B CA 1
ATOM 2259 C C . ASP B 1 97 ? -19.953 -3.369 1.798 1 98.5 97 ASP B C 1
ATOM 2261 O O . ASP B 1 97 ? -19.5 -3.637 0.682 1 98.5 97 ASP B O 1
ATOM 2265 N N . GLY B 1 98 ? -20.125 -4.301 2.721 1 97.12 98 GLY B N 1
ATOM 2266 C CA . GLY B 1 98 ? -19.578 -5.645 2.588 1 97.12 98 GLY B CA 1
ATOM 2267 C C . GLY B 1 98 ? -20.219 -6.445 1.475 1 97.12 98 GLY B C 1
ATOM 2268 O O . GLY B 1 98 ? -19.578 -7.324 0.888 1 97.12 98 GLY B O 1
ATOM 2269 N N . SER B 1 99 ? -21.422 -6.199 1.133 1 96.69 99 SER B N 1
ATOM 2270 C CA . SER B 1 99 ? -22.172 -6.941 0.114 1 96.69 99 SER B CA 1
ATOM 2271 C C . SER B 1 99 ? -21.719 -6.547 -1.289 1 96.69 99 SER B C 1
ATOM 2273 O O . SER B 1 99 ? -21.578 -7.402 -2.164 1 96.69 99 SER B O 1
ATOM 2275 N N . SER B 1 100 ? -21.469 -5.277 -1.455 1 97.75 100 SER B N 1
ATOM 2276 C CA . SER B 1 100 ? -20.953 -4.84 -2.752 1 97.75 100 SER B CA 1
ATOM 2277 C C . SER B 1 100 ? -19.438 -4.938 -2.812 1 97.75 100 SER B C 1
ATOM 2279 O O . SER B 1 100 ? -18.859 -4.938 -3.898 1 97.75 100 SER B O 1
ATOM 2281 N N . GLY B 1 101 ? -18.859 -4.906 -1.622 1 98.56 101 GLY B N 1
ATOM 2282 C CA . GLY B 1 101 ? -17.406 -4.93 -1.535 1 98.56 101 GLY B CA 1
ATOM 2283 C C . GLY B 1 101 ? -16.766 -3.576 -1.792 1 98.56 101 GLY B C 1
ATOM 2284 O O . GLY B 1 101 ? -15.562 -3.488 -2.061 1 98.56 10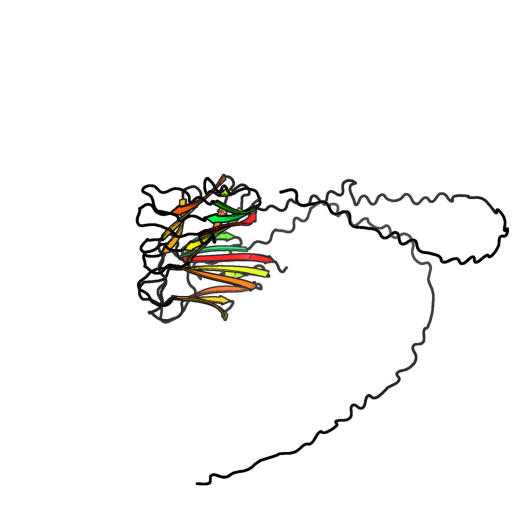1 GLY B O 1
ATOM 2285 N N . LYS B 1 102 ? -17.547 -2.479 -1.653 1 98.88 102 LYS B N 1
ATOM 2286 C CA . LYS B 1 102 ? -17.047 -1.19 -2.107 1 98.88 102 LYS B CA 1
ATOM 2287 C C . LYS B 1 102 ? -17.016 -0.177 -0.967 1 98.88 102 LYS B C 1
ATOM 2289 O O . LYS B 1 102 ? -17.938 -0.128 -0.151 1 98.88 102 LYS B O 1
ATOM 2294 N N . PHE B 1 103 ? -15.93 0.5 -0.906 1 98.94 103 PHE B N 1
ATOM 2295 C CA . PHE B 1 103 ? -15.859 1.752 -0.162 1 98.94 103 PHE B CA 1
ATOM 2296 C C . PHE B 1 103 ? -16.328 2.918 -1.02 1 98.94 103 PHE B C 1
ATOM 2298 O O . PHE B 1 103 ? -15.891 3.074 -2.162 1 98.94 103 PHE B O 1
ATOM 2305 N N . ARG B 1 104 ? -17.172 3.703 -0.474 1 98.88 104 ARG B N 1
ATOM 2306 C CA . ARG B 1 104 ? -17.625 4.906 -1.165 1 98.88 104 ARG B CA 1
ATOM 2307 C C . ARG B 1 104 ? -17.25 6.16 -0.378 1 98.88 104 ARG B C 1
ATOM 2309 O O . ARG B 1 104 ? -17.734 6.371 0.733 1 98.88 104 ARG B O 1
ATOM 2316 N N . CYS B 1 105 ? -16.562 6.953 -0.976 1 98.75 105 CYS B N 1
ATOM 2317 C CA . CYS B 1 105 ? -16 8.117 -0.296 1 98.75 105 CYS B CA 1
ATOM 2318 C C . CYS B 1 105 ? -17.078 9.164 -0.042 1 98.75 105 CYS B C 1
ATOM 2320 O O . CYS B 1 105 ? -17.75 9.609 -0.974 1 98.75 105 CYS B O 1
ATOM 2322 N N . GLN B 1 106 ? -17.156 9.633 1.19 1 98.06 106 GLN B N 1
ATOM 2323 C CA . GLN B 1 106 ? -18.094 10.688 1.558 1 98.06 106 GLN B CA 1
ATOM 2324 C C . GLN B 1 106 ? -17.359 11.992 1.872 1 98.06 106 GLN B C 1
ATOM 2326 O O . GLN B 1 106 ? -17.906 13.078 1.672 1 98.06 106 GLN B O 1
ATOM 2331 N N . ILE B 1 107 ? -16.109 11.883 2.408 1 97.38 107 ILE B N 1
ATOM 2332 C CA . ILE B 1 107 ? -15.297 13.039 2.764 1 97.38 107 ILE B CA 1
ATOM 2333 C C . ILE B 1 107 ? -14.062 13.102 1.86 1 97.38 107 ILE B C 1
ATOM 2335 O O . ILE B 1 107 ? -13.164 12.266 1.967 1 97.38 107 ILE B O 1
ATOM 2339 N N . PRO B 1 108 ? -14.039 14.117 0.934 1 98.06 108 PRO B N 1
ATOM 2340 C CA . PRO B 1 108 ? -12.859 14.211 0.071 1 98.06 108 PRO B CA 1
ATOM 2341 C C . PRO B 1 108 ? -11.555 14.328 0.862 1 98.06 108 PRO B C 1
ATOM 2343 O O . PRO B 1 108 ? -11.516 14.992 1.898 1 98.06 108 PRO B O 1
ATOM 2346 N N . GLY B 1 109 ? -10.477 13.688 0.394 1 97.88 109 GLY B N 1
ATOM 2347 C CA . GLY B 1 109 ? -9.188 13.75 1.074 1 97.88 109 GLY B CA 1
ATOM 2348 C C . GLY B 1 109 ? -8.219 12.672 0.62 1 97.88 109 GLY B C 1
ATOM 2349 O O . GLY B 1 109 ? -8.352 12.141 -0.486 1 97.88 109 GLY B O 1
ATOM 2350 N N . ILE B 1 110 ? -7.168 12.461 1.432 1 98.38 110 ILE B N 1
ATOM 2351 C CA . ILE B 1 110 ? -6.168 11.414 1.218 1 98.38 110 ILE B CA 1
ATOM 2352 C C . ILE B 1 110 ? -6.488 10.211 2.096 1 98.38 110 ILE B C 1
ATOM 2354 O O . ILE B 1 110 ? -6.738 10.352 3.295 1 98.38 110 ILE B O 1
ATOM 2358 N N . TYR B 1 111 ? -6.527 9.094 1.466 1 98.81 111 TYR B N 1
ATOM 2359 C CA . TYR B 1 111 ? -6.84 7.852 2.156 1 98.81 111 TYR B CA 1
ATOM 2360 C C . TYR B 1 111 ? -5.715 6.836 1.985 1 98.81 111 TYR B C 1
ATOM 2362 O O . TYR B 1 111 ? -5.113 6.742 0.913 1 98.81 111 TYR B O 1
ATOM 2370 N N . TYR B 1 112 ? -5.477 6.078 3.055 1 98.88 112 TYR B N 1
ATOM 2371 C CA . TYR B 1 112 ? -4.578 4.93 3.014 1 98.88 112 TYR B CA 1
ATOM 2372 C C . TYR B 1 112 ? -5.359 3.629 2.887 1 98.88 112 TYR B C 1
ATOM 2374 O O . TYR B 1 112 ? -6.305 3.389 3.641 1 98.88 112 TYR B O 1
ATOM 2382 N N . PHE B 1 113 ? -4.957 2.77 1.939 1 98.94 113 PHE B N 1
ATOM 2383 C CA . PHE B 1 113 ? -5.551 1.45 1.751 1 98.94 113 PHE B CA 1
ATOM 2384 C C . PHE B 1 113 ? -4.496 0.359 1.863 1 98.94 113 PHE B C 1
ATOM 2386 O O . PHE B 1 113 ? -3.375 0.52 1.374 1 98.94 113 PHE B O 1
ATOM 2393 N N . SER B 1 114 ? -4.879 -0.739 2.457 1 98.88 114 SER B N 1
ATOM 2394 C CA . SER B 1 114 ? -4.031 -1.924 2.51 1 98.88 114 SER B CA 1
ATOM 2395 C C . SER B 1 114 ? -4.859 -3.201 2.445 1 98.88 114 SER B C 1
ATOM 2397 O O . SER B 1 114 ? -6.023 -3.213 2.848 1 98.88 114 SER B O 1
ATOM 2399 N N . PHE B 1 115 ? -4.258 -4.27 1.941 1 98.81 115 PHE B N 1
ATOM 2400 C CA . PHE B 1 115 ? -4.938 -5.559 1.898 1 98.81 115 PHE B CA 1
ATOM 2401 C C . PHE B 1 115 ? -3.938 -6.703 1.971 1 98.81 115 PHE B C 1
ATOM 2403 O O . PHE B 1 115 ? -2.773 -6.543 1.603 1 98.81 115 PHE B O 1
ATOM 2410 N N . ASN B 1 116 ? -4.395 -7.754 2.51 1 98.56 116 ASN B N 1
ATOM 2411 C CA . ASN B 1 116 ? -3.619 -8.969 2.742 1 98.56 116 ASN B CA 1
ATOM 2412 C C . ASN B 1 116 ? -4.324 -10.203 2.18 1 98.56 116 ASN B C 1
ATOM 2414 O O . ASN B 1 116 ? -5.531 -10.367 2.359 1 98.56 116 ASN B O 1
ATOM 2418 N N . ILE B 1 117 ? -3.512 -11.07 1.528 1 98.25 117 ILE B N 1
ATOM 2419 C CA . ILE B 1 117 ? -4.094 -12.188 0.791 1 98.25 117 ILE B CA 1
ATOM 2420 C C . ILE B 1 117 ? -3.266 -13.445 1.025 1 98.25 117 ILE B C 1
ATOM 2422 O O . ILE B 1 117 ? -2.035 -13.406 0.971 1 98.25 117 ILE B O 1
ATOM 2426 N N . GLN B 1 118 ? -3.891 -14.5 1.303 1 96.56 118 GLN B N 1
ATOM 2427 C CA . GLN B 1 118 ? -3.232 -15.805 1.296 1 96.56 118 GLN B CA 1
ATOM 2428 C C . GLN B 1 118 ? -3.396 -16.5 -0.054 1 96.56 118 GLN B C 1
ATOM 2430 O O . GLN B 1 118 ? -4.496 -16.516 -0.615 1 96.56 118 GLN B O 1
ATOM 2435 N N . THR B 1 119 ? -2.322 -17.062 -0.558 1 96.75 119 THR B N 1
ATOM 2436 C CA . THR B 1 119 ? -2.393 -17.797 -1.818 1 96.75 119 THR B CA 1
ATOM 2437 C C . THR B 1 119 ? -3.193 -19.078 -1.652 1 96.75 119 THR B C 1
ATOM 2439 O O . THR B 1 119 ? -3.389 -19.562 -0.532 1 96.75 119 THR B O 1
ATOM 2442 N N . TYR B 1 120 ? -3.633 -19.641 -2.803 1 94.44 120 TYR B N 1
ATOM 2443 C CA . TYR B 1 120 ? -4.395 -20.875 -2.914 1 94.44 120 TYR B CA 1
ATOM 2444 C C . TYR B 1 120 ? -3.609 -21.922 -3.684 1 94.44 120 TYR B C 1
ATOM 2446 O O . TYR B 1 120 ? -3.031 -21.641 -4.734 1 94.44 120 TYR B O 1
ATOM 2454 N N . ASP B 1 121 ? -3.664 -23.094 -3.203 1 92.62 121 ASP B N 1
ATOM 2455 C CA . ASP B 1 121 ? -2.889 -24.203 -3.746 1 92.62 121 ASP B CA 1
ATOM 2456 C C . ASP B 1 121 ? -3.053 -24.312 -5.262 1 92.62 121 ASP B C 1
ATOM 2458 O O . ASP B 1 121 ? -4.156 -24.562 -5.754 1 92.62 121 ASP B O 1
ATOM 2462 N N . HIS B 1 122 ? -1.832 -24.172 -5.941 1 95.06 122 HIS B N 1
ATOM 2463 C CA . HIS B 1 122 ? -1.729 -24.359 -7.383 1 95.06 122 HIS B CA 1
ATOM 2464 C C . HIS B 1 122 ? -2.594 -23.359 -8.141 1 95.06 122 HIS B C 1
ATOM 2466 O O . HIS B 1 122 ? -3.109 -23.656 -9.219 1 95.06 122 HIS B O 1
ATOM 2472 N N . LYS B 1 123 ? -2.904 -22.266 -7.551 1 96.5 123 LYS B N 1
ATOM 2473 C CA . LYS B 1 123 ? -3.609 -21.156 -8.195 1 96.5 123 LYS B CA 1
ATOM 2474 C C . LYS B 1 123 ? -2.777 -19.891 -8.164 1 96.5 123 LYS B C 1
ATOM 2476 O O . LYS B 1 123 ? -1.88 -19.75 -7.328 1 96.5 123 LYS B O 1
ATOM 2481 N N . TYR B 1 124 ? -3.035 -19.016 -9.109 1 97 124 TYR B N 1
ATOM 2482 C CA . TYR B 1 124 ? -2.436 -17.688 -9.125 1 97 124 TYR B CA 1
ATOM 2483 C C . TYR B 1 124 ? -3.256 -16.703 -8.297 1 97 124 TYR B C 1
ATOM 2485 O O . TYR B 1 124 ? -4.473 -16.859 -8.172 1 97 124 TYR B O 1
ATOM 2493 N N . VAL B 1 125 ? -2.564 -15.789 -7.73 1 97.06 125 VAL B N 1
ATOM 2494 C CA . VAL B 1 125 ? -3.23 -14.617 -7.156 1 97.06 125 VAL B CA 1
ATOM 2495 C C . VAL B 1 125 ? -2.891 -13.375 -7.973 1 97.06 125 VAL B C 1
ATOM 2497 O O . VAL B 1 125 ? -1.718 -13.102 -8.242 1 97.06 125 VAL B O 1
ATOM 2500 N N . GLU B 1 126 ? -3.875 -12.727 -8.398 1 97.69 126 GLU B N 1
ATOM 2501 C CA . GLU B 1 126 ? -3.773 -11.391 -8.969 1 97.69 126 GLU B CA 1
ATOM 2502 C C . GLU B 1 126 ? -4.984 -10.539 -8.602 1 97.69 126 GLU B C 1
ATOM 2504 O O . GLU B 1 126 ? -6.031 -10.625 -9.25 1 97.69 126 GLU B O 1
ATOM 2509 N N . ILE B 1 127 ? -4.777 -9.695 -7.648 1 98.06 127 ILE B N 1
ATOM 2510 C CA . ILE B 1 127 ? -5.84 -8.836 -7.137 1 98.06 127 ILE B CA 1
ATOM 2511 C C . ILE B 1 127 ? -5.457 -7.371 -7.328 1 98.06 127 ILE B C 1
ATOM 2513 O O . ILE B 1 127 ? -4.344 -6.965 -6.988 1 98.06 127 ILE B O 1
ATOM 2517 N N . SER B 1 128 ? -6.398 -6.629 -7.809 1 98.5 128 SER B N 1
ATOM 2518 C CA . SER B 1 128 ? -6.156 -5.211 -8.039 1 98.5 128 SER B CA 1
ATOM 2519 C C . SER B 1 128 ? -7.035 -4.348 -7.141 1 98.5 128 SER B C 1
ATOM 2521 O O . SER B 1 128 ? -8.18 -4.703 -6.859 1 98.5 128 SER B O 1
ATOM 2523 N N . LEU B 1 129 ? -6.441 -3.246 -6.719 1 98.88 129 LEU B N 1
ATOM 2524 C CA . LEU B 1 129 ? -7.242 -2.176 -6.137 1 98.88 129 LEU B CA 1
ATOM 2525 C C . LEU B 1 129 ? -7.77 -1.242 -7.223 1 98.88 129 LEU B C 1
ATOM 2527 O O . LEU B 1 129 ? -6.992 -0.693 -8.008 1 98.88 129 LEU B O 1
ATOM 2531 N N . MET B 1 130 ? -9.086 -1.062 -7.203 1 98.88 130 MET B N 1
ATOM 2532 C CA . MET B 1 130 ? -9.766 -0.239 -8.203 1 98.88 130 MET B CA 1
ATOM 2533 C C . MET B 1 130 ? -10.242 1.073 -7.586 1 98.88 130 MET B C 1
ATOM 2535 O O . MET B 1 130 ? -10.711 1.095 -6.449 1 98.88 130 MET B O 1
ATOM 2539 N N . LYS B 1 131 ? -10.109 2.107 -8.344 1 98.81 131 LYS B N 1
ATOM 2540 C CA . LYS B 1 131 ? -10.711 3.398 -8.023 1 98.81 131 LYS B CA 1
ATOM 2541 C C . LYS B 1 131 ? -11.594 3.895 -9.164 1 98.81 131 LYS B C 1
ATOM 2543 O O . LYS B 1 131 ? -11.094 4.238 -10.234 1 98.81 131 LYS B O 1
ATOM 2548 N N . SER B 1 132 ? -12.852 3.934 -8.883 1 98.44 132 SER B N 1
ATOM 2549 C CA . SER B 1 132 ? -13.828 4.426 -9.852 1 98.44 132 SER B CA 1
ATOM 2550 C C . SER B 1 132 ? -13.578 3.842 -11.234 1 98.44 132 SER B C 1
ATOM 2552 O O . SER B 1 132 ? -13.523 4.574 -12.227 1 98.44 132 SER B O 1
ATOM 2554 N N . GLY B 1 133 ? -13.312 2.559 -11.242 1 97.31 133 GLY B N 1
ATOM 2555 C CA . GLY B 1 133 ? -13.219 1.805 -12.484 1 97.31 133 GLY B CA 1
ATOM 2556 C C . GLY B 1 133 ? -11.805 1.714 -13.023 1 97.31 133 GLY B C 1
ATOM 2557 O O . GLY B 1 133 ? -11.547 1.009 -14 1 97.31 133 GLY B O 1
ATOM 2558 N N . GLN B 1 134 ? -10.891 2.434 -12.414 1 97.88 134 GLN B N 1
ATOM 2559 C CA . GLN B 1 134 ? -9.508 2.432 -12.883 1 97.88 134 GLN B CA 1
ATOM 2560 C C . GLN B 1 134 ? -8.617 1.624 -11.945 1 97.88 134 GLN B C 1
ATOM 2562 O O . GLN B 1 134 ? -8.641 1.823 -10.727 1 97.88 134 GLN B O 1
ATOM 2567 N N . LYS B 1 135 ? -7.777 0.747 -12.547 1 98.19 135 LYS B N 1
ATOM 2568 C CA . LYS B 1 135 ? -6.809 -0.03 -11.781 1 98.19 135 LYS B CA 1
ATOM 2569 C C . LYS B 1 135 ? -5.719 0.868 -11.203 1 98.19 135 LYS B C 1
ATOM 2571 O O . LYS B 1 135 ? -5.121 1.668 -11.922 1 98.19 135 LYS B O 1
ATOM 2576 N N . GLN B 1 136 ? -5.496 0.741 -9.898 1 98.56 136 GLN B N 1
ATOM 2577 C CA . GLN B 1 136 ? -4.484 1.573 -9.25 1 98.56 136 GLN B CA 1
ATOM 2578 C C . GLN B 1 136 ? -3.201 0.788 -9.008 1 98.56 136 GLN B C 1
ATOM 2580 O O . GLN B 1 136 ? -2.119 1.211 -9.422 1 98.56 136 GLN B O 1
ATOM 2585 N N . ILE B 1 137 ? -3.266 -0.324 -8.258 1 98.5 137 ILE B N 1
ATOM 2586 C CA . ILE B 1 137 ? -2.139 -1.189 -7.93 1 98.5 137 ILE B CA 1
ATOM 2587 C C . ILE B 1 137 ? -2.572 -2.652 -8 1 98.5 137 ILE B C 1
ATOM 2589 O O . ILE B 1 137 ? -3.77 -2.951 -7.996 1 98.5 137 ILE B O 1
ATOM 2593 N N . THR B 1 138 ? -1.62 -3.562 -8.062 1 98.38 138 THR B N 1
ATOM 2594 C CA . THR B 1 138 ? -1.901 -4.992 -8.141 1 98.38 138 THR B CA 1
ATOM 2595 C C . THR B 1 138 ? -1.05 -5.77 -7.141 1 98.38 138 THR B C 1
ATOM 2597 O O . THR B 1 138 ? 0.141 -5.488 -6.984 1 98.38 138 THR B O 1
ATOM 2600 N N . LEU B 1 139 ? -1.664 -6.645 -6.414 1 98.38 139 LEU B N 1
ATOM 2601 C CA . LEU B 1 139 ? -1.007 -7.695 -5.645 1 98.38 139 LEU B CA 1
ATOM 2602 C C . LEU B 1 139 ? -0.927 -8.984 -6.449 1 98.38 139 LEU B C 1
ATOM 2604 O O . LEU B 1 139 ? -1.932 -9.445 -7 1 98.38 139 LEU B O 1
ATOM 2608 N N . TYR B 1 140 ? 0.313 -9.586 -6.449 1 97.25 140 TYR B N 1
ATOM 2609 C CA . TYR B 1 140 ? 0.544 -10.727 -7.332 1 97.25 140 TYR B CA 1
ATOM 2610 C C . TYR B 1 140 ? 1.291 -11.836 -6.605 1 97.25 140 TYR B C 1
ATOM 2612 O O . TYR B 1 140 ? 2.191 -11.57 -5.809 1 97.25 140 TYR B O 1
ATOM 2620 N N . ALA B 1 141 ? 0.911 -13.078 -6.922 1 96.56 141 ALA B N 1
ATOM 2621 C CA . ALA B 1 141 ? 1.674 -14.258 -6.512 1 96.56 141 ALA B CA 1
ATOM 2622 C C . ALA B 1 141 ? 1.503 -15.398 -7.508 1 96.56 141 ALA B C 1
ATOM 2624 O O . ALA B 1 141 ? 0.38 -15.727 -7.898 1 96.56 141 ALA B O 1
ATOM 2625 N N . GLU B 1 142 ? 2.625 -16.016 -7.848 1 95.94 142 GLU B N 1
ATOM 2626 C CA . GLU B 1 142 ? 2.582 -17.156 -8.75 1 95.94 142 GLU B CA 1
ATOM 2627 C C . GLU B 1 142 ? 2.066 -18.406 -8.039 1 95.94 142 GLU B C 1
ATOM 2629 O O . GLU B 1 142 ? 2.178 -18.516 -6.816 1 95.94 142 GLU B O 1
ATOM 2634 N N . SER B 1 143 ? 1.642 -19.312 -8.906 1 94.56 143 SER B N 1
ATOM 2635 C CA . SER B 1 143 ? 1.107 -20.578 -8.414 1 94.56 143 SER B CA 1
ATOM 2636 C C . SER B 1 143 ? 2.195 -21.422 -7.758 1 94.56 143 SER B C 1
ATOM 2638 O O . SER B 1 143 ? 3.344 -21.422 -8.211 1 94.56 143 SER B O 1
ATOM 2640 N N . ASP B 1 144 ? 1.781 -22.078 -6.684 1 92.19 144 ASP B N 1
ATOM 2641 C CA . ASP B 1 144 ? 2.66 -23 -5.965 1 92.19 144 ASP B CA 1
ATOM 2642 C C . ASP B 1 144 ? 1.866 -23.906 -5.02 1 92.19 144 ASP B C 1
ATOM 2644 O O . ASP B 1 144 ? 0.678 -23.672 -4.785 1 92.19 144 ASP B O 1
ATOM 2648 N N . GLU B 1 145 ? 2.596 -24.875 -4.555 1 90.69 145 GLU B N 1
ATOM 2649 C CA . GLU B 1 145 ? 1.959 -25.75 -3.57 1 90.69 145 GLU B CA 1
ATOM 2650 C C . GLU B 1 145 ? 1.957 -25.109 -2.186 1 90.69 145 GLU B C 1
ATOM 2652 O O . GLU B 1 145 ? 1.058 -25.359 -1.381 1 90.69 145 GLU B O 1
ATOM 2657 N N . ARG B 1 146 ? 2.947 -24.312 -1.966 1 88.88 146 ARG B N 1
ATOM 2658 C CA . ARG B 1 146 ? 3.064 -23.656 -0.663 1 88.88 146 ARG B CA 1
ATOM 2659 C C . ARG B 1 146 ? 2.145 -22.453 -0.569 1 88.88 146 ARG B C 1
ATOM 2661 O O . ARG B 1 146 ? 2.145 -21.594 -1.456 1 88.88 146 ARG B O 1
ATOM 2668 N N . ASN B 1 147 ? 1.407 -22.422 0.484 1 90.06 147 ASN B N 1
ATOM 2669 C CA . ASN B 1 147 ? 0.542 -21.281 0.743 1 90.06 147 ASN B CA 1
ATOM 2670 C C . ASN B 1 147 ? 1.25 -20.219 1.584 1 90.06 147 ASN B C 1
ATOM 2672 O O . ASN B 1 147 ? 1.723 -20.5 2.684 1 90.06 147 ASN B O 1
ATOM 2676 N N . ILE B 1 148 ? 1.289 -19 1.114 1 93.5 148 ILE B N 1
ATOM 2677 C CA . ILE B 1 148 ? 1.946 -17.891 1.803 1 93.5 148 ILE B CA 1
ATOM 2678 C C . ILE B 1 148 ? 1.098 -16.625 1.68 1 93.5 148 ILE B C 1
ATOM 2680 O O . ILE B 1 148 ? 0.16 -16.578 0.879 1 93.5 148 ILE B O 1
ATOM 2684 N N . MET B 1 149 ? 1.344 -15.68 2.594 1 95.5 149 MET B N 1
ATOM 2685 C CA . MET B 1 149 ? 0.586 -14.438 2.6 1 95.5 149 MET B CA 1
ATOM 2686 C C . MET B 1 149 ? 1.36 -13.328 1.893 1 95.5 149 MET B C 1
ATOM 2688 O O . MET B 1 149 ? 2.59 -13.281 1.964 1 95.5 149 MET B O 1
ATOM 2692 N N . GLN B 1 150 ? 0.594 -12.469 1.175 1 96.81 150 GLN B N 1
ATOM 2693 C CA . GLN B 1 150 ? 1.107 -11.258 0.54 1 96.81 150 GLN B CA 1
ATOM 2694 C C . GLN B 1 150 ? 0.316 -10.031 0.976 1 96.81 150 GLN B C 1
ATOM 2696 O O . GLN B 1 150 ? -0.854 -10.141 1.348 1 96.81 150 GLN B O 1
ATOM 2701 N N . SER B 1 151 ? 0.983 -8.906 0.867 1 98.12 151 SER B N 1
ATOM 2702 C CA . SER B 1 151 ? 0.329 -7.645 1.198 1 98.12 151 SER B CA 1
ATOM 2703 C C . SER B 1 151 ? 0.64 -6.57 0.161 1 98.12 151 SER B C 1
ATOM 2705 O O . SER B 1 151 ? 1.615 -6.684 -0.584 1 98.12 151 SER B O 1
ATOM 2707 N N . GLN B 1 152 ? -0.202 -5.586 0.088 1 98.5 152 GLN B N 1
ATOM 2708 C CA . GLN B 1 152 ? -0.023 -4.383 -0.719 1 98.5 152 GLN B CA 1
ATOM 2709 C C . GLN B 1 152 ? -0.677 -3.176 -0.058 1 98.5 152 GLN B C 1
ATOM 2711 O O . GLN B 1 152 ? -1.516 -3.326 0.833 1 98.5 152 GLN B O 1
ATOM 2716 N N . SER B 1 153 ? -0.227 -2 -0.381 1 98.75 153 SER B N 1
ATOM 2717 C CA . SER B 1 153 ? -0.795 -0.776 0.174 1 98.75 153 SER B CA 1
ATOM 2718 C C . SER B 1 153 ? -0.493 0.426 -0.715 1 98.75 153 SER B C 1
ATOM 2720 O O . SER B 1 153 ? 0.462 0.404 -1.493 1 98.75 153 SER B O 1
ATOM 2722 N N . VAL B 1 154 ? -1.361 1.451 -0.583 1 98.81 154 VAL B N 1
ATOM 2723 C CA . VAL B 1 154 ? -1.246 2.682 -1.358 1 98.81 154 VAL B CA 1
ATOM 2724 C C . VAL B 1 154 ? -2.047 3.795 -0.684 1 98.81 154 VAL B C 1
ATOM 2726 O O . VAL B 1 154 ? -2.975 3.523 0.081 1 98.81 154 VAL B O 1
ATOM 2729 N N . MET B 1 155 ? -1.638 5.027 -0.938 1 98.81 155 MET B N 1
ATOM 2730 C CA . MET B 1 155 ? -2.512 6.156 -0.629 1 98.81 155 MET B CA 1
ATOM 2731 C C . MET B 1 155 ? -3.104 6.75 -1.902 1 98.81 155 MET B C 1
ATOM 2733 O O . MET B 1 155 ? -2.414 6.863 -2.918 1 98.81 155 MET B O 1
ATOM 2737 N N . LEU B 1 156 ? -4.316 7.211 -1.79 1 98.88 156 LEU B N 1
ATOM 2738 C CA . LEU B 1 156 ? -5.016 7.82 -2.914 1 98.88 156 LEU B CA 1
ATOM 2739 C C . LEU B 1 156 ? -5.703 9.117 -2.486 1 98.88 156 LEU B C 1
ATOM 2741 O O . LEU B 1 156 ? -6.188 9.227 -1.359 1 98.88 156 LEU B O 1
ATOM 2745 N N . THR B 1 157 ? -5.754 10.07 -3.422 1 98.56 157 THR B N 1
ATOM 2746 C CA . THR B 1 157 ? -6.637 11.219 -3.27 1 98.56 157 THR B CA 1
ATOM 2747 C C . THR B 1 157 ? -8.047 10.883 -3.764 1 98.56 157 THR B C 1
ATOM 2749 O O . THR B 1 157 ? -8.219 10.461 -4.906 1 98.56 157 THR B O 1
ATOM 2752 N N . LEU B 1 158 ? -9 11.062 -2.908 1 98.69 158 LEU B N 1
ATOM 2753 C CA . LEU B 1 158 ? -10.383 10.758 -3.266 1 98.69 158 LEU B CA 1
ATOM 2754 C C . LEU B 1 158 ? -11.25 12.008 -3.209 1 98.69 158 LEU B C 1
ATOM 2756 O O . LEU B 1 158 ? -11.016 12.891 -2.377 1 98.69 158 LEU B O 1
ATOM 2760 N N . ILE B 1 159 ? -12.211 12.047 -4.094 1 98.19 159 ILE B N 1
ATOM 2761 C CA . ILE B 1 159 ? -13.289 13.023 -4.012 1 98.19 159 ILE B CA 1
ATOM 2762 C C . ILE B 1 159 ? -14.594 12.32 -3.637 1 98.19 159 ILE B C 1
ATOM 2764 O O . ILE B 1 159 ? -14.688 11.094 -3.719 1 98.19 159 ILE B O 1
ATOM 2768 N N . ARG B 1 160 ? -15.547 13.148 -3.289 1 97.94 160 ARG B N 1
ATOM 2769 C CA . ARG B 1 160 ? -16.844 12.578 -2.922 1 97.94 160 ARG B CA 1
ATOM 2770 C C . ARG B 1 160 ? -17.422 11.75 -4.062 1 97.94 160 ARG B C 1
ATOM 2772 O O . ARG B 1 160 ? -17.438 12.188 -5.215 1 97.94 160 ARG B O 1
ATOM 2779 N N . GLY B 1 161 ? -17.844 10.523 -3.748 1 98.38 161 GLY B N 1
ATOM 2780 C CA . GLY B 1 161 ? -18.469 9.664 -4.738 1 98.38 161 GLY B CA 1
ATOM 2781 C C . GLY B 1 161 ? -17.531 8.641 -5.332 1 98.38 161 GLY B C 1
ATOM 2782 O O . GLY B 1 161 ? -17.953 7.664 -5.945 1 98.38 161 GLY B O 1
ATOM 2783 N N . ASP B 1 162 ? -16.219 8.883 -5.164 1 98.81 162 ASP B N 1
ATOM 2784 C CA . ASP B 1 162 ? -15.266 7.867 -5.609 1 98.81 162 ASP B CA 1
ATOM 2785 C C . ASP B 1 162 ? -15.547 6.527 -4.938 1 98.81 162 ASP B C 1
ATOM 2787 O O . ASP B 1 162 ? -15.836 6.473 -3.738 1 98.81 162 ASP B O 1
ATOM 2791 N N . GLU B 1 163 ? -15.445 5.48 -5.719 1 98.88 163 GLU B N 1
ATOM 2792 C CA . GLU B 1 163 ? -15.547 4.121 -5.188 1 98.88 163 GLU B CA 1
ATOM 2793 C C . GLU B 1 163 ? -14.211 3.396 -5.254 1 98.88 163 GLU B C 1
ATOM 2795 O O . GLU B 1 163 ? -13.469 3.535 -6.23 1 98.88 163 GLU B O 1
ATOM 2800 N N . VAL B 1 164 ? -13.898 2.68 -4.172 1 98.94 164 VAL B N 1
ATOM 2801 C CA . VAL B 1 164 ? -12.68 1.885 -4.109 1 98.94 164 VAL B CA 1
ATOM 2802 C C . VAL B 1 164 ? -13.016 0.449 -3.713 1 98.94 164 VAL B C 1
ATOM 2804 O O . VAL B 1 164 ? -13.781 0.221 -2.777 1 98.94 164 VAL B O 1
ATOM 2807 N N . TRP B 1 165 ? -12.484 -0.561 -4.473 1 98.94 165 TRP B N 1
ATOM 2808 C CA . TRP B 1 165 ? -12.742 -1.964 -4.164 1 98.94 165 TRP B CA 1
ATOM 2809 C C . TRP B 1 165 ? -11.602 -2.848 -4.656 1 98.94 165 TRP B C 1
ATOM 2811 O O . TRP B 1 165 ? -10.711 -2.383 -5.371 1 98.94 165 TRP B O 1
ATOM 2821 N N . LEU B 1 166 ? -11.578 -4.062 -4.18 1 98.81 166 LEU B N 1
ATOM 2822 C CA . LEU B 1 166 ? -10.656 -5.078 -4.684 1 98.81 166 LEU B CA 1
ATOM 2823 C C . LEU B 1 166 ? -11.328 -5.949 -5.738 1 98.81 166 LEU B C 1
ATOM 2825 O O . LEU B 1 166 ? -12.523 -6.25 -5.633 1 98.81 166 LEU B O 1
ATOM 2829 N N . GLN B 1 167 ? -10.477 -6.344 -6.684 1 97.94 167 GLN B N 1
ATOM 2830 C CA . GLN B 1 167 ? -10.977 -7.199 -7.754 1 97.94 167 GLN B CA 1
ATOM 2831 C C . GLN B 1 167 ? -9.969 -8.297 -8.094 1 97.94 167 GLN B C 1
ATOM 2833 O O . GLN B 1 167 ? -8.797 -8.008 -8.359 1 97.94 167 GLN B O 1
ATOM 2838 N N . LEU B 1 168 ? -10.445 -9.547 -8.117 1 97.31 168 LEU B N 1
ATOM 2839 C CA . LEU B 1 168 ? -9.633 -10.664 -8.57 1 97.31 168 LEU B CA 1
ATOM 2840 C C . LEU B 1 168 ? -9.633 -10.75 -10.094 1 97.31 168 LEU B C 1
ATOM 2842 O O . LEU B 1 168 ? -10.68 -10.602 -10.727 1 97.31 168 LEU B O 1
ATOM 2846 N N . LYS B 1 169 ? -8.445 -10.984 -10.609 1 96.5 169 LYS B N 1
ATOM 2847 C CA . LYS B 1 169 ? -8.344 -11.164 -12.055 1 96.5 169 LYS B CA 1
ATOM 2848 C C . LYS B 1 169 ? -9.266 -12.289 -12.531 1 96.5 169 LYS B C 1
ATOM 2850 O O . LYS B 1 169 ? -9.375 -13.328 -11.875 1 96.5 169 LYS B O 1
ATOM 2855 N N . GLU B 1 170 ? -9.734 -12.07 -13.734 1 94.88 170 GLU B N 1
ATOM 2856 C CA . GLU B 1 170 ? -10.617 -13.094 -14.297 1 94.88 170 GLU B CA 1
ATOM 2857 C C . GLU B 1 170 ? -9.844 -14.367 -14.617 1 94.88 170 GLU B C 1
ATOM 2859 O O . GLU B 1 170 ? -8.648 -14.312 -14.938 1 94.88 170 GLU B O 1
ATOM 2864 N N . GLY B 1 171 ? -10.625 -15.508 -14.609 1 94.75 171 GLY B N 1
ATOM 2865 C CA . GLY B 1 171 ? -10.062 -16.812 -14.93 1 94.75 171 GLY B CA 1
ATOM 2866 C C . GLY B 1 171 ? -10.109 -17.781 -13.766 1 94.75 171 GLY B C 1
ATOM 2867 O O . GLY B 1 171 ? -9.805 -17.406 -12.633 1 94.75 171 GLY B O 1
ATOM 2868 N N . THR B 1 172 ? -10.289 -19.031 -14.055 1 93.44 172 THR B N 1
ATOM 2869 C CA . THR B 1 172 ? -10.477 -20.047 -13.023 1 93.44 172 THR B CA 1
ATOM 2870 C C . THR B 1 172 ? -9.133 -20.453 -12.414 1 93.44 172 THR B C 1
ATOM 2872 O O . THR B 1 172 ? -9.094 -21.125 -11.383 1 93.44 172 THR B O 1
ATOM 2875 N N . HIS B 1 173 ? -8.078 -20 -12.977 1 96 173 HIS B N 1
ATOM 2876 C CA . HIS B 1 173 ? -6.77 -20.344 -12.445 1 96 173 HIS B CA 1
ATOM 2877 C C . HIS B 1 173 ? -6.352 -19.375 -11.344 1 96 173 HIS B C 1
ATOM 2879 O O . HIS B 1 173 ? -5.293 -19.547 -10.734 1 96 173 HIS B O 1
ATOM 2885 N N . HIS B 1 174 ? -7.211 -18.422 -11.062 1 97.31 174 HIS B N 1
ATOM 2886 C CA . HIS B 1 174 ? -6.945 -17.5 -9.969 1 97.31 174 HIS B CA 1
ATOM 2887 C C . HIS B 1 174 ? -7.797 -17.812 -8.75 1 97.31 174 HIS B C 1
ATOM 2889 O O . HIS B 1 174 ? -8.953 -18.219 -8.883 1 97.31 174 HIS B O 1
ATOM 2895 N N . ALA B 1 175 ? -7.203 -17.641 -7.613 1 97.19 175 ALA B N 1
ATOM 2896 C CA . ALA B 1 175 ? -7.941 -17.844 -6.367 1 97.19 175 ALA B CA 1
ATOM 2897 C C . ALA B 1 175 ? -7.152 -17.312 -5.172 1 97.19 175 ALA B C 1
ATOM 2899 O O . ALA B 1 175 ? -5.938 -17.109 -5.262 1 97.19 175 ALA B O 1
ATOM 2900 N N . ALA B 1 176 ? -7.809 -17.109 -4.098 1 97.19 176 ALA B N 1
ATOM 2901 C CA . ALA B 1 176 ? -7.223 -16.781 -2.803 1 97.19 176 ALA B CA 1
ATOM 2902 C C . ALA B 1 176 ? -7.895 -17.562 -1.679 1 97.19 176 ALA B C 1
ATOM 2904 O O . ALA B 1 176 ? -9.117 -17.703 -1.66 1 97.19 176 ALA B O 1
ATOM 2905 N N . ARG B 1 177 ? -7.062 -18 -0.805 1 95.44 177 ARG B N 1
ATOM 2906 C CA . ARG B 1 177 ? -7.562 -18.875 0.248 1 95.44 177 ARG B CA 1
ATOM 2907 C C . ARG B 1 177 ? -7.902 -18.094 1.506 1 95.44 177 ARG B C 1
ATOM 2909 O O . ARG B 1 177 ? -7.172 -17.172 1.889 1 95.44 177 ARG B O 1
ATOM 2916 N N . SER B 1 178 ? -8.992 -18.438 2.061 1 94.25 178 SER B N 1
ATOM 2917 C CA . SER B 1 178 ? -9.352 -17.859 3.354 1 94.25 178 SER B CA 1
ATOM 2918 C C . SER B 1 178 ? -10.141 -18.844 4.199 1 94.25 178 SER B C 1
ATOM 2920 O O . SER B 1 178 ? -10.578 -19.891 3.697 1 94.25 178 SER B O 1
ATOM 2922 N N . PHE B 1 179 ? -10.117 -18.578 5.508 1 91.19 179 PHE B N 1
ATOM 2923 C CA . PHE B 1 179 ? -10.852 -19.359 6.496 1 91.19 179 PHE B CA 1
ATOM 2924 C C . PHE B 1 179 ? -11.516 -18.438 7.516 1 91.19 179 PHE B C 1
ATOM 2926 O O . PHE B 1 179 ? -11.539 -17.219 7.34 1 91.19 179 PHE B O 1
ATOM 2933 N N . HIS B 1 180 ? -12.078 -19.094 8.492 1 92.19 180 HIS B N 1
ATOM 2934 C CA . HIS B 1 180 ? -12.789 -18.359 9.531 1 92.19 180 HIS B CA 1
ATOM 2935 C C . HIS B 1 180 ? -11.828 -17.516 10.367 1 92.19 180 HIS B C 1
ATOM 2937 O O . HIS B 1 180 ? -12.258 -16.641 11.117 1 92.19 180 HIS B O 1
ATOM 2943 N N . ASP B 1 181 ? -10.578 -17.734 10.164 1 91.12 181 ASP B N 1
ATOM 2944 C CA . ASP B 1 181 ? -9.617 -16.969 10.938 1 91.12 181 ASP B CA 1
ATOM 2945 C C . ASP B 1 181 ? -9.125 -15.75 10.156 1 91.12 181 ASP B C 1
ATOM 2947 O O . ASP B 1 181 ? -8.109 -15.141 10.508 1 91.12 181 ASP B O 1
ATOM 2951 N N . ASN B 1 182 ? -9.75 -15.32 9.172 1 95.31 182 ASN B N 1
ATOM 2952 C CA . ASN B 1 182 ? -9.68 -14.016 8.523 1 95.31 182 ASN B CA 1
ATOM 2953 C C . ASN B 1 182 ? -8.32 -13.789 7.871 1 95.31 182 ASN B C 1
ATOM 2955 O O . ASN B 1 182 ? -7.637 -12.812 8.172 1 95.31 182 ASN B O 1
ATOM 2959 N N . ARG B 1 183 ? -8.008 -14.508 6.824 1 94.25 183 ARG B N 1
ATOM 2960 C CA . ARG B 1 183 ? -6.688 -14.438 6.199 1 94.25 183 ARG B CA 1
ATOM 2961 C C . ARG B 1 183 ? -6.711 -13.531 4.973 1 94.25 183 ARG B C 1
ATOM 2963 O O . ARG B 1 183 ? -5.68 -13.328 4.328 1 94.25 183 ARG B O 1
ATOM 2970 N N . ILE B 1 184 ? -7.887 -13.07 4.637 1 97.44 184 ILE B N 1
ATOM 2971 C CA . ILE B 1 184 ? -8.047 -12.008 3.645 1 97.44 184 ILE B CA 1
ATOM 2972 C C . ILE B 1 184 ? -8.602 -10.75 4.312 1 97.44 184 ILE B C 1
ATOM 2974 O O . ILE B 1 184 ? -9.688 -10.789 4.902 1 97.44 184 ILE B O 1
ATOM 2978 N N . THR B 1 185 ? -7.844 -9.688 4.27 1 98.56 185 THR B N 1
ATOM 2979 C CA . THR B 1 185 ? -8.312 -8.445 4.875 1 98.56 185 THR B CA 1
ATOM 2980 C C . THR B 1 185 ? -8.172 -7.277 3.906 1 98.56 185 THR B C 1
ATOM 2982 O O . THR B 1 185 ? -7.309 -7.301 3.025 1 98.56 185 THR B O 1
ATOM 2985 N N . PHE B 1 186 ? -9.023 -6.359 4.039 1 98.81 186 PHE B N 1
ATOM 2986 C CA . PHE B 1 186 ? -9.031 -5.09 3.316 1 98.81 186 PHE B CA 1
ATOM 2987 C C . PHE B 1 186 ? -9.289 -3.93 4.27 1 98.81 186 PHE B C 1
ATOM 2989 O O . PHE B 1 186 ? -10.266 -3.943 5.023 1 98.81 186 PHE B O 1
ATOM 2996 N N . ASN B 1 187 ? -8.391 -2.945 4.27 1 98.88 187 ASN B N 1
ATOM 2997 C CA . ASN B 1 187 ? -8.43 -1.818 5.195 1 98.88 187 ASN B CA 1
ATOM 2998 C C . ASN B 1 187 ? -8.32 -0.486 4.457 1 98.88 187 ASN B C 1
ATOM 3000 O O . ASN B 1 187 ? -7.605 -0.377 3.461 1 98.88 187 ASN B O 1
ATOM 3004 N N . GLY B 1 188 ? -9 0.528 5.02 1 98.88 188 GLY B N 1
ATOM 3005 C CA . GLY B 1 188 ? -8.875 1.899 4.555 1 98.88 188 GLY B CA 1
ATOM 3006 C C . GLY B 1 188 ? -9.219 2.926 5.617 1 98.88 188 GLY B C 1
ATOM 3007 O O . GLY B 1 188 ? -10.094 2.691 6.453 1 98.88 188 GLY B O 1
ATOM 3008 N N . TYR B 1 189 ? -8.492 4.051 5.543 1 98.69 189 TYR B N 1
ATOM 3009 C CA . TYR B 1 189 ? -8.852 5.145 6.441 1 98.69 189 TYR B CA 1
ATOM 3010 C C . TYR B 1 189 ? -8.391 6.484 5.879 1 98.69 189 TYR B C 1
ATOM 3012 O O . TYR B 1 189 ? -7.438 6.543 5.098 1 98.69 189 TYR B O 1
ATOM 3020 N N . MET B 1 190 ? -9.07 7.477 6.387 1 97.94 190 MET B N 1
ATOM 3021 C CA . MET B 1 190 ? -8.727 8.844 5.996 1 97.94 190 MET B CA 1
ATOM 3022 C C . MET B 1 190 ? -7.477 9.32 6.727 1 97.94 190 MET B C 1
ATOM 3024 O O . MET B 1 190 ? -7.43 9.32 7.957 1 97.94 190 MET B O 1
ATOM 3028 N N . VAL B 1 191 ? -6.504 9.766 5.973 1 97.19 191 VAL B N 1
ATOM 3029 C CA . VAL B 1 191 ? -5.281 10.336 6.531 1 97.19 191 VAL B CA 1
ATOM 3030 C C . VAL B 1 191 ? -5.461 11.836 6.746 1 97.19 191 VAL B C 1
ATOM 3032 O O . VAL B 1 191 ? -5.207 12.344 7.84 1 97.19 191 VAL B O 1
ATOM 3035 N N . TYR B 1 192 ? -5.926 12.508 5.68 1 95.06 192 TYR B N 1
ATOM 3036 C CA . TYR B 1 192 ? -6.234 13.93 5.742 1 95.06 192 TYR B CA 1
ATOM 3037 C C . TYR B 1 192 ? -7.539 14.242 5.016 1 95.06 192 TYR B C 1
ATOM 3039 O O . TYR B 1 192 ? -7.797 13.703 3.936 1 95.06 192 TYR B O 1
ATOM 3047 N N . ALA B 1 193 ? -8.242 15.141 5.637 1 94.06 193 ALA B N 1
ATOM 3048 C CA . ALA B 1 193 ? -9.43 15.633 4.953 1 94.06 193 ALA B CA 1
ATOM 3049 C C . ALA B 1 193 ? -9.094 16.812 4.051 1 94.06 193 ALA B C 1
ATOM 3051 O O . ALA B 1 193 ? -8.195 17.594 4.352 1 94.06 193 ALA B O 1
ATOM 3052 N N . ASN B 1 194 ? -9.734 16.812 2.893 1 89.62 194 ASN B N 1
ATOM 3053 C CA . ASN B 1 194 ? -9.695 18 2.031 1 89.62 194 ASN B CA 1
ATOM 3054 C C . ASN B 1 194 ? -11.023 18.734 2.035 1 89.62 194 ASN B C 1
ATOM 3056 O O . ASN B 1 194 ? -11.898 18.469 1.207 1 89.62 194 ASN B O 1
ATOM 3060 N N . VAL B 1 195 ? -11.398 19.391 3.17 1 74.88 195 VAL B N 1
ATOM 3061 C CA . VAL B 1 195 ? -12.664 20.125 3.238 1 74.88 195 VAL B CA 1
ATOM 3062 C C . VAL B 1 195 ? -12.391 21.625 3.215 1 74.88 195 VAL B C 1
ATOM 3064 O O . VAL B 1 195 ? -11.328 22.078 3.639 1 74.88 195 VAL B O 1
#

Sequence (390 aa):
MGKDPPGRRMRMFLLLVALNVADSHIFAQPTTQQLGCPGCCGGGMMDNRYAPNGYVQTNPILRSAFSVARQTSLMGAIETSPVQFDKVFVNDGGDFDGSSGKFRCQIPGIYYFSFNIQTYDHKYVEISLMKSGQKQITLYAESDERNIMQSQSVMLTLIRGDEVWLQLKEGTHHAARSFHDNRITFNGYMVYANVMGKDPPGRRMRMFLLLVALNVADSHIFAQPTTQQLGCPGCCGGGMMDNRYAPNGYVQTNPILRSAFSVARQTSLMGAIETSPVQFDKVFVNDGGDFDGSSGKFRCQIPGIYYFSFNIQTYDHKYVEISLMKSGQKQITLYAESDERNIMQSQSVMLTLIRGDEVWLQLKEGTHHAARSFHDNRITFNGYMVYANV

Organism: Branchiostoma floridae (NCBI:txid7739)

InterPro domains:
  IPR001073 C1q domain [PF00386] (65-191)
  IPR001073 C1q domain [PR00007] (76-102)
  IPR001073 C1q domain [PR00007] (103-122)
  IPR001073 C1q domain [PR00007] (148-169)
  IPR001073 C1q domain [PR00007] (182-192)
  IPR001073 C1q domain [PS50871] (59-195)
  IPR001073 C1q domain [SM00110] (54-194)
  IPR008983 Tumour necrosis factor-like domain superfamily [G3DSA:2.60.120.40] (62-195)
  IPR008983 Tumour necrosis factor-like domain superfamily [SSF49842] (63-193)
  IPR050822 Cerebellin Synaptic Organizer [PTHR22923] (38-194)

Nearest PDB structures (foldseek):
  4ous-assembly1_A  TM=9.323E-01  e=5.859E-13  Danio rerio
  4oum-assembly1_A  TM=9.267E-01  e=9.471E-13  Homo sapiens
  4oul-assembly1_C  TM=9.325E-01  e=7.192E-12  Homo sapiens
  1gr3-assembly1_A  TM=9.349E-01  e=9.391E-12  Homo sapiens
  1o91-assembly1_C  TM=9.391E-01  e=4.183E-11  Mus musculus

Foldseek 3Di:
DADDDDDPPDDDDPPPPDPCPPDPPPDDDPPDDDDDDPDDDDPPPPPVPDPPPPPPPPPPDDKFKWKFFAAAKFFAAQDKAFQATDGTPDGPVVQADRVRQKGFDAFWAKKKKKKKFKADAQAWWWKFKDKQRHTDDIDTDHHHRDIDMDMDMDMDGDDGGIMIGMMTDHDRRHITGHRPVGRIMMIMIGPDTDD/DQPDDDDDDDDDDDDDDDDDDDDDDDDDDDDDDDDPPPPPPPPPPPPCPQPVPVPPVPPDDDKFKWKFFAAAKFFAAQDKAFQATDGTPDGVVVQADRVRQKGFDAFWAKKKKKKKFKADAQAWWWKFKDKQRHTDDIDTDHHHRDIDMDMDMDMDGDDGGIMIGMMTDHDRRHITGHHNVGRIMMIMIHPDTDD

pLDDT: mean 74.91, std 32.95, range [15.71, 98.94]

Solvent-accessible surface area (backbone atoms only — not comparable to full-atom values): 22532 Å² total; per-residue (Å²): 136,72,90,70,91,86,72,87,69,84,86,77,87,72,79,71,79,77,76,78,71,79,68,82,70,80,82,83,68,80,74,74,85,88,84,74,76,81,73,89,77,76,76,72,72,69,73,70,74,66,60,81,74,74,68,70,76,70,71,77,82,85,67,44,34,37,12,34,21,22,47,59,55,46,72,33,32,85,64,63,53,57,46,56,35,81,41,77,59,34,54,44,78,60,40,60,37,42,86,64,20,36,33,41,36,77,72,28,22,36,32,40,37,38,38,25,40,22,45,22,70,68,18,26,33,44,37,29,40,30,45,72,88,38,82,73,53,74,44,78,44,76,60,35,76,69,36,38,31,44,66,49,72,51,74,46,81,42,48,63,70,40,34,37,32,41,32,50,44,59,30,72,57,23,25,32,36,37,36,88,50,29,33,22,28,46,35,37,34,58,76,42,77,58,126,136,78,81,79,84,86,77,85,89,78,92,76,88,76,80,83,74,92,74,86,71,88,74,84,85,82,85,77,79,84,79,74,84,82,68,78,72,74,82,75,69,72,70,73,71,73,71,70,77,49,52,89,77,59,67,69,77,67,72,77,81,84,67,43,34,37,30,34,22,20,45,59,54,46,73,34,33,86,65,64,54,56,45,57,35,81,39,79,82,42,51,46,76,61,40,60,38,42,83,64,20,35,35,43,38,77,71,27,22,36,31,42,37,38,39,36,41,21,42,22,72,66,18,26,34,45,36,29,41,30,46,71,88,38,82,62,34,40,41,56,31,54,56,34,78,73,67,51,71,33,42,44,60,51,38,42,72,42,46,64,69,39,34,38,33,41,32,50,46,58,31,73,58,23,26,34,36,34,36,87,80,47,46,23,36,45,36,37,34,61,74,42,79,58,125